Protein AF-A0A434RGD6-F1 (afdb_monomer_lite)

Sequence (379 aa):
YLIYPDPFLRLPADSIASGLGRQSSLWPTSISGDFPIFLVRIGDVADLEIVAQALRFQEYMRARGMMIDFVVVNEQASSYVQDLQRAVETLCENSRLRGRELGPRQHIFAVRRDLMDEPTYKTLLSVARVALHTRNGTIFDQLERAETAALQARDALQQAEGVPARQPSPPLPEPTRASEGGADIAADGTGLSLWNGFGGFDGDGRHYVTRLTGRRVTPQPWINVISNASFGFHVSAEGAGFTWSRNSRDYQLTPWSNDPVSNRPGEGFYIYDQLSGKAFSPMAAVVRDPSMTYETWHGQGFSTFRSKRGPLSMDLTQVVDPVDPVKITRLRIQNAGPAPERLRVYAYAEWVLGGHRSRTAATIVPTRDAATGAMLAQN

pLDDT: mean 89.46, std 13.1, range [40.25, 98.69]

Radius of gyration: 26.38 Å; chains: 1; bounding box: 66×51×70 Å

Foldseek 3Di:
DQLDQACLQADHQVLLVVQADDQCLQPVQPDNLQFAEAEEEEADPVLVVLVLVVLVVCVVCVVVVHDHAYEYEHAHDDDCSVVSLVSSVVSQVVSQPPPCVSPGPSRYGYYYPVPHDRSSVSNSRSSHSGHYYSVCPHPVSSVVVSVVVVVVVVVVVVVVVVDPPPPPDPPDPDQPQQDPDDPQPQDDCPQFPPDPRFWGAHDVRQKIKGKGAQSHDDPDFQKAWADAQFWTKMAGLLGQIWTAGRDSQWGTFFDDDPDPGASAHQKAKWKAFPVVRDIDGLGCNPPNDNQKMWMWIHGHFKIWIWMDDPQKTKIWMWGADNPDNDIDIDIDIDGPDPDDTDMDMDIGHNGCRTRDNSSCVSSKRWDADPPPRDIDIDD

Structure (mmCIF, N/CA/C/O backbone):
data_AF-A0A434RGD6-F1
#
_entry.id   AF-A0A434RGD6-F1
#
loop_
_atom_site.group_PDB
_atom_site.id
_atom_site.type_symbol
_atom_site.label_atom_id
_atom_site.label_alt_id
_atom_site.label_comp_id
_atom_site.label_asym_id
_atom_site.label_entity_id
_atom_site.label_seq_id
_atom_site.pdbx_PDB_ins_code
_atom_site.Cartn_x
_atom_site.Cartn_y
_atom_site.Cartn_z
_atom_site.occupancy
_atom_site.B_iso_or_equiv
_atom_site.auth_seq_id
_atom_site.auth_comp_id
_atom_site.auth_asym_id
_atom_site.auth_atom_id
_atom_site.pdbx_PDB_model_num
ATOM 1 N N . TYR A 1 1 ? -2.714 -8.418 14.692 1.00 77.81 1 TYR A N 1
ATOM 2 C CA . TYR A 1 1 ? -4.025 -7.773 14.887 1.00 77.81 1 TYR A CA 1
ATOM 3 C C . TYR A 1 1 ? -3.955 -6.248 14.954 1.00 77.81 1 TYR A C 1
ATOM 5 O O . TYR A 1 1 ? -4.474 -5.607 14.056 1.00 77.81 1 TYR A O 1
ATOM 13 N N . LEU A 1 2 ? -3.309 -5.620 15.949 1.00 83.50 2 LEU A N 1
ATOM 14 C CA . LEU A 1 2 ? -3.274 -4.142 16.023 1.00 83.50 2 LEU A CA 1
ATOM 15 C C . LEU A 1 2 ? -2.149 -3.499 15.200 1.00 83.50 2 LEU A C 1
ATOM 17 O O . LEU A 1 2 ? -2.384 -2.507 14.519 1.00 83.50 2 LEU A O 1
ATOM 21 N N . ILE A 1 3 ? -0.936 -4.061 15.224 1.00 79.69 3 ILE A N 1
ATOM 22 C CA . ILE A 1 3 ? 0.193 -3.552 14.419 1.00 79.69 3 ILE A CA 1
ATOM 23 C C . ILE A 1 3 ? 0.009 -3.944 12.953 1.00 79.69 3 ILE A C 1
ATOM 25 O O . ILE A 1 3 ? 0.022 -3.087 12.073 1.00 79.69 3 ILE A O 1
ATOM 29 N N . TYR A 1 4 ? -0.232 -5.236 12.730 1.00 81.19 4 TYR A N 1
ATOM 30 C CA . TYR A 1 4 ? -0.612 -5.815 11.448 1.00 81.19 4 TYR A CA 1
ATOM 31 C C . TYR A 1 4 ? -2.110 -6.125 11.500 1.00 81.19 4 TYR A C 1
ATOM 33 O O . TYR A 1 4 ? -2.483 -7.056 12.230 1.00 81.19 4 TYR A O 1
ATOM 41 N N . PRO A 1 5 ? -2.956 -5.313 10.834 1.00 78.81 5 PRO A N 1
ATOM 42 C CA . PRO A 1 5 ? -4.393 -5.542 10.766 1.00 78.81 5 PRO A CA 1
ATOM 43 C C . PRO A 1 5 ? -4.679 -6.916 10.177 1.00 78.81 5 PRO A C 1
ATOM 45 O O . PRO A 1 5 ? -4.107 -7.277 9.152 1.00 78.81 5 PRO A O 1
ATOM 48 N N . ASP A 1 6 ? -5.571 -7.652 10.825 1.00 85.88 6 ASP A N 1
ATOM 49 C CA . ASP A 1 6 ? -6.056 -8.933 10.330 1.00 85.88 6 ASP A CA 1
ATOM 50 C C . ASP A 1 6 ? -7.521 -8.775 9.903 1.00 85.88 6 ASP A C 1
ATOM 52 O O . ASP A 1 6 ? -8.288 -8.151 10.644 1.00 85.88 6 ASP A O 1
ATOM 56 N N . PRO A 1 7 ? -7.923 -9.291 8.733 1.00 89.62 7 PRO A N 1
ATOM 57 C CA . PRO A 1 7 ? -9.288 -9.130 8.252 1.00 89.62 7 PRO A CA 1
ATOM 58 C C . PRO A 1 7 ? -10.347 -9.800 9.142 1.00 89.62 7 PRO A C 1
ATOM 60 O O . PRO A 1 7 ? -11.481 -9.331 9.152 1.00 89.62 7 PRO A O 1
ATOM 63 N N . PHE A 1 8 ? -10.009 -10.835 9.917 1.00 92.50 8 PHE A N 1
ATOM 64 C CA . PHE A 1 8 ? -10.973 -11.619 10.703 1.00 92.50 8 PHE A CA 1
ATOM 65 C C . PHE A 1 8 ? -11.307 -11.021 12.075 1.00 92.50 8 PHE A C 1
ATOM 67 O O . PHE A 1 8 ? -12.305 -11.406 12.679 1.00 92.50 8 PHE A O 1
ATOM 74 N N . LEU A 1 9 ? -10.515 -10.062 12.562 1.00 93.88 9 LEU A N 1
ATOM 75 C CA . LEU A 1 9 ? -10.848 -9.261 13.753 1.00 93.88 9 LEU A CA 1
ATOM 76 C C . LEU A 1 9 ? -11.380 -7.869 13.409 1.00 93.88 9 LEU A C 1
ATOM 78 O O . LEU A 1 9 ? -11.640 -7.062 14.304 1.00 93.88 9 LEU A O 1
ATOM 82 N N . ARG A 1 10 ? -11.526 -7.571 12.120 1.00 93.88 10 ARG A N 1
ATOM 83 C CA . ARG A 1 10 ? -12.147 -6.347 11.623 1.00 93.88 10 ARG A CA 1
ATOM 84 C C . ARG A 1 10 ? -13.539 -6.652 11.105 1.00 93.88 10 ARG A C 1
ATOM 86 O O . ARG A 1 10 ? -13.979 -7.796 11.049 1.00 93.88 10 ARG A O 1
ATOM 93 N N . LEU A 1 11 ? -14.241 -5.596 10.718 1.00 93.25 11 LEU A N 1
ATOM 94 C CA . LEU A 1 11 ? -15.454 -5.773 9.942 1.00 93.25 11 LEU A CA 1
ATOM 95 C C . LEU A 1 11 ? -15.156 -6.379 8.563 1.00 93.25 11 LEU A C 1
ATOM 97 O O . LEU A 1 11 ? -14.068 -6.163 8.022 1.00 93.25 11 LEU A O 1
ATOM 101 N N . PRO A 1 12 ? -16.136 -7.078 7.963 1.00 92.62 12 PRO A N 1
ATOM 102 C CA . PRO A 1 12 ? -16.038 -7.548 6.588 1.00 92.62 12 PRO A CA 1
ATOM 103 C C . PRO A 1 12 ? -15.716 -6.412 5.611 1.00 92.62 12 PRO A C 1
ATOM 105 O O . PRO A 1 12 ? -16.167 -5.277 5.794 1.00 92.62 12 PRO A O 1
ATOM 108 N N . ALA A 1 13 ? -14.986 -6.732 4.539 1.00 90.50 13 ALA A N 1
ATOM 109 C CA . ALA A 1 13 ? -14.509 -5.753 3.561 1.00 90.50 13 ALA A CA 1
ATOM 110 C C . ALA A 1 13 ? -15.635 -4.875 2.983 1.00 90.50 13 ALA A C 1
ATOM 112 O O . ALA A 1 13 ? -15.467 -3.662 2.904 1.00 90.50 13 ALA A O 1
ATOM 113 N N . ASP A 1 14 ? -16.804 -5.447 2.680 1.00 91.94 14 ASP A N 1
ATOM 114 C CA . ASP A 1 14 ? -17.955 -4.697 2.150 1.00 91.94 14 ASP A CA 1
ATOM 115 C C . ASP A 1 14 ? -18.535 -3.700 3.167 1.00 91.94 14 ASP A C 1
ATOM 117 O O . ASP A 1 14 ? -18.990 -2.608 2.815 1.00 91.94 14 ASP A O 1
ATOM 121 N N . SER A 1 15 ? -18.492 -4.049 4.458 1.00 93.44 15 SER A N 1
ATOM 122 C CA . SER A 1 15 ? -18.920 -3.154 5.540 1.00 93.44 15 SER A CA 1
ATOM 123 C C . SER A 1 15 ? -17.930 -2.010 5.735 1.00 93.44 15 SER A C 1
ATOM 125 O O . SER A 1 15 ? -18.353 -0.875 5.928 1.00 93.44 15 SER A O 1
ATOM 127 N N . ILE A 1 16 ? -16.626 -2.285 5.623 1.00 93.88 16 ILE A N 1
ATOM 128 C CA . ILE A 1 16 ? -15.594 -1.240 5.632 1.00 93.88 16 ILE A CA 1
ATOM 129 C C . ILE A 1 16 ? -15.775 -0.329 4.414 1.00 93.88 16 ILE A C 1
ATOM 131 O O . ILE A 1 16 ? -15.845 0.883 4.568 1.00 93.88 16 ILE A O 1
ATOM 135 N N . ALA A 1 17 ? -15.919 -0.892 3.212 1.00 92.69 17 ALA A N 1
ATOM 136 C CA . ALA A 1 17 ? -16.050 -0.126 1.974 1.00 92.69 17 ALA A CA 1
ATOM 137 C C . ALA A 1 17 ? -17.265 0.815 1.972 1.00 92.69 17 ALA A C 1
ATOM 139 O O . ALA A 1 17 ? -17.182 1.925 1.452 1.00 92.69 17 ALA A O 1
ATOM 140 N N . SER A 1 18 ? -18.383 0.384 2.561 1.00 93.19 18 SER A N 1
ATOM 141 C CA . SER A 1 18 ? -19.613 1.183 2.654 1.00 93.19 18 SER A CA 1
ATOM 142 C C . SER A 1 18 ? -19.684 2.094 3.886 1.00 93.19 18 SER A C 1
ATOM 144 O O . SER A 1 18 ? -20.475 3.038 3.899 1.00 93.19 18 SER A O 1
ATOM 146 N N . GLY A 1 19 ? -18.905 1.804 4.931 1.00 92.12 19 GLY A N 1
ATOM 147 C CA . GLY A 1 19 ? -18.937 2.506 6.214 1.00 92.12 19 GLY A CA 1
ATOM 148 C C . GLY A 1 19 ? -17.770 3.460 6.468 1.00 92.12 19 GLY A C 1
ATOM 149 O O . GLY A 1 19 ? -17.856 4.274 7.388 1.00 92.12 19 GLY A O 1
ATOM 150 N N . LEU A 1 20 ? -16.692 3.374 5.687 1.00 93.38 20 LEU A N 1
ATOM 151 C CA . LEU A 1 20 ? -15.511 4.214 5.847 1.00 93.38 20 LEU A CA 1
ATOM 152 C C . LEU A 1 20 ? -15.826 5.668 5.472 1.00 93.38 20 LEU A C 1
ATOM 154 O O . LEU A 1 20 ? -16.122 5.988 4.322 1.00 93.38 20 LEU A O 1
ATOM 158 N N . GLY A 1 21 ? -15.762 6.548 6.469 1.00 92.19 21 GLY A N 1
ATOM 159 C CA . GLY A 1 21 ? -15.883 7.991 6.309 1.00 92.19 21 GLY A CA 1
ATOM 160 C C . GLY A 1 21 ? -14.560 8.720 6.529 1.00 92.19 21 GLY A C 1
ATOM 161 O O . GLY A 1 21 ? -13.496 8.125 6.689 1.00 92.19 21 GLY A O 1
ATOM 162 N N . ARG A 1 22 ? -14.636 10.054 6.567 1.00 92.94 22 ARG A N 1
ATOM 163 C CA . ARG A 1 22 ? -13.473 10.906 6.842 1.00 92.94 22 ARG A CA 1
ATOM 164 C C . ARG A 1 22 ? -13.011 10.708 8.282 1.00 92.94 22 ARG A C 1
ATOM 166 O O . ARG A 1 22 ? -13.836 10.638 9.186 1.00 92.94 22 ARG A O 1
ATOM 173 N N . GLN A 1 23 ? -11.701 10.764 8.518 1.00 92.50 23 GLN A N 1
ATOM 174 C CA . GLN A 1 23 ? -11.129 10.724 9.871 1.00 92.50 23 GLN A CA 1
ATOM 175 C C . GLN A 1 23 ? -11.785 11.746 10.821 1.00 92.50 23 GLN A C 1
ATOM 177 O O . GLN A 1 23 ? -12.071 11.434 11.974 1.00 92.50 23 GLN A O 1
ATOM 182 N N . SER A 1 24 ? -12.096 12.946 10.320 1.00 94.88 24 SER A N 1
ATOM 183 C CA . SER A 1 24 ? -12.738 14.014 11.096 1.00 94.88 24 SER A CA 1
ATOM 184 C C . SER A 1 24 ? -14.127 13.662 11.631 1.00 94.88 24 SER A C 1
ATOM 186 O O . SER A 1 24 ? -14.599 14.312 12.561 1.00 94.88 24 SER A O 1
ATOM 188 N N . SER A 1 25 ? -14.786 12.641 11.078 1.00 95.31 25 SER A N 1
ATOM 189 C CA . SER A 1 25 ? -16.057 12.136 11.601 1.00 95.31 25 SER A CA 1
ATOM 190 C C . SER A 1 25 ? -15.915 11.539 13.004 1.00 95.31 25 SER A C 1
ATOM 192 O O . SER A 1 25 ? -16.906 11.438 13.706 1.00 95.31 25 SER A O 1
ATOM 194 N N . LEU A 1 26 ? -14.706 11.192 13.459 1.00 95.88 26 LEU A N 1
ATOM 195 C CA . LEU A 1 26 ? -14.466 10.668 14.812 1.00 95.88 26 LEU A CA 1
ATOM 196 C C . LEU A 1 26 ? -14.323 11.766 15.879 1.00 95.88 26 LEU A C 1
ATOM 198 O O . LEU A 1 26 ? -14.441 11.509 17.075 1.00 95.88 26 LEU A O 1
ATOM 202 N N . TRP A 1 27 ? -14.072 13.011 15.476 1.00 95.12 27 TRP A N 1
ATOM 203 C CA . TRP A 1 27 ? -13.756 14.091 16.414 1.00 95.12 27 TRP A CA 1
ATOM 204 C C . TRP A 1 27 ? -14.894 14.477 17.373 1.00 95.12 27 TRP A C 1
ATOM 206 O O . TRP A 1 27 ? -14.577 14.809 18.518 1.00 95.12 27 TRP A O 1
ATOM 216 N N . PRO A 1 28 ? -16.194 14.383 17.012 1.00 94.94 28 PRO A N 1
ATOM 217 C CA . PRO A 1 28 ? -17.289 14.580 17.966 1.00 94.94 28 PRO A CA 1
ATOM 218 C C . PRO A 1 28 ? -17.226 13.644 19.182 1.00 94.94 28 PRO A C 1
ATOM 220 O O . PRO A 1 28 ? -17.730 13.990 20.246 1.00 94.94 28 PRO A O 1
ATOM 223 N N . THR A 1 29 ? -16.567 12.485 19.061 1.00 93.69 29 THR A N 1
ATOM 224 C CA . THR A 1 29 ? -16.360 11.534 20.165 1.00 93.69 29 THR A CA 1
ATOM 225 C C . THR A 1 29 ? -14.996 11.701 20.843 1.00 93.69 29 THR A C 1
ATOM 227 O O . THR A 1 29 ? -14.580 10.833 21.606 1.00 93.69 29 THR A O 1
ATOM 230 N N . SER A 1 30 ? -14.275 12.791 20.546 1.00 93.38 30 SER A N 1
ATOM 231 C CA . SER A 1 30 ? -12.905 13.082 21.007 1.00 93.38 30 SER A CA 1
ATOM 232 C C . SER A 1 30 ? -11.838 12.062 20.583 1.00 93.38 30 SER A C 1
ATOM 234 O O . SER A 1 30 ? -10.740 12.062 21.134 1.00 93.38 30 SER A O 1
ATOM 236 N N . ILE A 1 31 ? -12.128 11.215 19.593 1.00 95.06 31 ILE A N 1
ATOM 237 C CA . ILE A 1 31 ? -11.180 10.233 19.051 1.00 95.06 31 ILE A CA 1
ATOM 238 C C . ILE A 1 31 ? -10.493 10.863 17.840 1.00 95.06 31 ILE A C 1
ATOM 240 O O . ILE A 1 31 ? -11.175 11.305 16.917 1.00 95.06 31 ILE A O 1
ATOM 244 N N . SER A 1 32 ? -9.156 10.911 17.810 1.00 93.56 32 SER A N 1
ATOM 245 C CA . SER A 1 32 ? -8.447 11.553 16.689 1.00 93.56 32 SER A CA 1
ATOM 246 C C . SER A 1 32 ? -8.435 10.693 15.424 1.00 93.56 32 SER A C 1
ATOM 248 O O . SER A 1 32 ? -8.503 11.229 14.319 1.00 93.56 32 SER A O 1
ATOM 250 N N . GLY A 1 33 ? -8.353 9.366 15.577 1.00 91.25 33 GLY A N 1
ATOM 251 C CA . GLY A 1 33 ? -8.192 8.406 14.480 1.00 91.25 33 GLY A CA 1
ATOM 252 C C . GLY A 1 33 ? -6.744 8.192 14.021 1.00 91.25 33 GLY A C 1
ATOM 253 O O . GLY A 1 33 ? -6.523 7.487 13.042 1.00 91.25 33 GLY A O 1
ATOM 254 N N . ASP A 1 34 ? -5.756 8.782 14.705 1.00 89.00 34 ASP A N 1
ATOM 255 C CA . ASP A 1 34 ? -4.337 8.655 14.329 1.00 89.00 34 ASP A CA 1
ATOM 256 C C . ASP A 1 34 ? -3.688 7.363 14.841 1.00 89.00 34 ASP A C 1
ATOM 258 O O . ASP A 1 34 ? -2.699 6.885 14.272 1.00 89.00 34 ASP A O 1
ATOM 262 N N . PHE A 1 35 ? -4.221 6.808 15.931 1.00 91.25 35 PHE A N 1
ATOM 263 C CA . PHE A 1 35 ? -3.704 5.605 16.570 1.00 91.25 35 PHE A CA 1
ATOM 264 C C . PHE A 1 35 ? -4.525 4.373 16.172 1.00 91.25 35 PHE A C 1
ATOM 266 O O . PHE A 1 35 ? -5.714 4.477 15.872 1.00 91.25 35 PHE A O 1
ATOM 273 N N . PRO A 1 36 ? -3.919 3.171 16.182 1.00 92.94 36 PRO A N 1
ATOM 274 C CA . PRO A 1 36 ? -4.656 1.919 16.054 1.00 92.94 36 PRO A CA 1
ATOM 275 C C . PRO A 1 36 ? -5.820 1.847 17.049 1.00 92.94 36 PRO A C 1
ATOM 277 O O . PRO A 1 36 ? -5.593 1.928 18.255 1.00 92.94 36 PRO A O 1
ATOM 280 N N . ILE A 1 37 ? -7.042 1.649 16.552 1.00 95.25 37 ILE A N 1
ATOM 281 C CA . ILE A 1 37 ? -8.231 1.527 17.401 1.00 95.25 37 ILE A CA 1
ATOM 282 C C . ILE A 1 37 ? -8.502 0.054 17.725 1.00 95.25 37 ILE A C 1
ATOM 284 O O . ILE A 1 37 ? -8.657 -0.776 16.818 1.00 95.25 37 ILE A O 1
ATOM 288 N N . PHE A 1 38 ? -8.584 -0.246 19.023 1.00 96.81 38 PHE A N 1
ATOM 289 C CA . PHE A 1 38 ? -9.178 -1.462 19.572 1.00 96.81 38 PHE A CA 1
ATOM 290 C C . PHE A 1 38 ? -10.568 -1.125 20.118 1.00 96.81 38 PHE A C 1
ATOM 292 O O . PHE A 1 38 ? -10.705 -0.445 21.134 1.00 96.81 38 PHE A O 1
ATOM 299 N N . LEU A 1 39 ? -11.595 -1.602 19.425 1.00 97.88 39 LEU A N 1
ATOM 300 C CA . LEU A 1 39 ? -12.993 -1.329 19.704 1.00 97.88 39 LEU A CA 1
ATOM 301 C C . LEU A 1 39 ? -13.668 -2.530 20.381 1.00 97.88 39 LEU A C 1
ATOM 303 O O . LEU A 1 39 ? -13.608 -3.651 19.872 1.00 97.88 39 LEU A O 1
ATOM 307 N N . VAL A 1 40 ? -14.366 -2.280 21.489 1.00 98.31 40 VAL A N 1
ATOM 308 C CA . VAL A 1 40 ? -15.241 -3.247 22.167 1.00 98.31 40 VAL A CA 1
ATOM 309 C C . VAL A 1 40 ? -16.656 -2.687 22.240 1.00 98.31 40 VAL A C 1
ATOM 311 O O . VAL A 1 40 ? -16.889 -1.607 22.779 1.00 98.31 40 VAL A O 1
ATOM 314 N N . ARG A 1 41 ? -17.614 -3.440 21.706 1.00 98.06 41 ARG A N 1
ATOM 315 C CA . ARG A 1 41 ? -19.043 -3.120 21.732 1.00 98.06 41 ARG A CA 1
ATOM 316 C C . ARG A 1 41 ? -19.724 -3.916 22.836 1.00 98.06 41 ARG A C 1
ATOM 318 O O . ARG A 1 41 ? -19.644 -5.149 22.836 1.00 98.06 41 ARG A O 1
ATOM 325 N N . ILE A 1 42 ? -20.392 -3.223 23.749 1.00 97.56 42 ILE A N 1
ATOM 326 C CA . ILE A 1 42 ? -21.077 -3.810 24.905 1.00 97.56 42 ILE A CA 1
ATOM 327 C C . ILE A 1 42 ? -22.540 -3.373 24.925 1.00 97.56 42 ILE A C 1
ATOM 329 O O . ILE A 1 42 ? -22.853 -2.221 24.636 1.00 97.56 42 ILE A O 1
ATOM 333 N N . GLY A 1 43 ? -23.439 -4.297 25.258 1.00 95.06 43 GLY A N 1
ATOM 334 C CA . GLY A 1 43 ? -24.874 -4.013 25.365 1.00 95.06 43 GLY A CA 1
ATOM 335 C C . GLY A 1 43 ? -25.530 -4.561 26.630 1.00 95.06 43 GLY A C 1
ATOM 336 O O . GLY A 1 43 ? -26.752 -4.483 26.734 1.00 95.06 43 GLY A O 1
ATOM 337 N N . ASP A 1 44 ? -24.747 -5.140 27.545 1.00 92.88 44 ASP A N 1
ATOM 338 C CA . ASP A 1 44 ? -25.221 -5.748 28.788 1.00 92.88 44 ASP A CA 1
ATOM 339 C C . ASP A 1 44 ? -24.192 -5.539 29.914 1.00 92.88 44 ASP A C 1
ATOM 341 O O . ASP A 1 44 ? -22.985 -5.612 29.688 1.00 92.88 44 ASP A O 1
ATOM 345 N N . VAL A 1 45 ? -24.673 -5.288 31.131 1.00 92.62 45 VAL A N 1
ATOM 346 C CA . VAL A 1 45 ? -23.865 -5.133 32.352 1.00 92.62 45 VAL A CA 1
ATOM 347 C C . VAL A 1 45 ? -23.193 -6.452 32.746 1.00 92.62 45 VAL A C 1
ATOM 349 O O . VAL A 1 45 ? -22.097 -6.430 33.309 1.00 92.62 45 VAL A O 1
ATOM 352 N N . ALA A 1 46 ? -23.796 -7.597 32.413 1.00 93.56 46 ALA A N 1
ATOM 353 C CA . ALA A 1 46 ? -23.217 -8.917 32.671 1.00 93.56 46 ALA A CA 1
ATOM 354 C C . ALA A 1 46 ? -21.850 -9.117 31.985 1.00 93.56 46 ALA A C 1
ATOM 356 O O . ALA A 1 46 ? -21.010 -9.871 32.475 1.00 93.56 46 ALA A O 1
ATOM 357 N N . ASP A 1 47 ? -21.597 -8.384 30.900 1.00 95.94 47 ASP A N 1
ATOM 358 C CA . ASP A 1 47 ? -20.391 -8.511 30.083 1.00 95.94 47 ASP A CA 1
ATOM 359 C C . ASP A 1 47 ? -19.244 -7.572 30.509 1.00 95.94 47 ASP A C 1
ATOM 361 O O . ASP A 1 47 ? -18.201 -7.516 29.849 1.00 95.94 47 ASP A O 1
ATOM 365 N N . LEU A 1 48 ? -19.398 -6.810 31.600 1.00 95.88 48 LEU A N 1
ATOM 366 C CA . LEU A 1 48 ? -18.403 -5.815 32.031 1.00 95.88 48 LEU A CA 1
ATOM 367 C C . LEU A 1 48 ? -17.006 -6.404 32.279 1.00 95.88 48 LEU A C 1
ATOM 369 O O . LEU A 1 48 ? -16.005 -5.714 32.073 1.00 95.88 48 LEU A O 1
ATOM 373 N N . GLU A 1 49 ? -16.912 -7.679 32.662 1.00 96.38 49 GLU A N 1
ATOM 374 C CA . GLU A 1 49 ? -15.621 -8.349 32.862 1.00 96.38 49 GLU A CA 1
ATOM 375 C C . GLU A 1 49 ? -14.809 -8.437 31.556 1.00 96.38 49 GLU A C 1
ATOM 377 O O . GLU A 1 49 ? -13.584 -8.303 31.578 1.00 96.38 49 GLU A O 1
ATOM 382 N N . ILE A 1 50 ? -15.469 -8.559 30.399 1.00 97.19 50 ILE A N 1
ATOM 383 C CA . ILE A 1 50 ? -14.812 -8.568 29.082 1.00 97.19 50 ILE A CA 1
ATOM 384 C C . ILE A 1 50 ? -14.163 -7.201 28.812 1.00 97.19 50 ILE A C 1
ATOM 386 O O . ILE A 1 50 ? -13.014 -7.123 28.369 1.00 97.19 50 ILE A O 1
ATOM 390 N N . VAL A 1 51 ? -14.853 -6.107 29.150 1.00 97.31 51 VAL A N 1
ATOM 391 C CA . VAL A 1 51 ? -14.301 -4.744 29.051 1.00 97.31 51 VAL A CA 1
ATOM 392 C C . VAL A 1 51 ? -13.124 -4.566 30.014 1.00 97.31 51 VAL A C 1
ATOM 394 O O . VAL A 1 51 ? -12.086 -4.022 29.629 1.00 97.31 51 VAL A O 1
ATOM 397 N N . ALA A 1 52 ? -13.232 -5.077 31.243 1.00 96.00 52 ALA A N 1
ATOM 398 C CA . ALA A 1 52 ? -12.146 -5.034 32.221 1.00 96.00 52 ALA A CA 1
ATOM 399 C C . ALA A 1 52 ? -10.900 -5.822 31.764 1.00 96.00 52 ALA A C 1
ATOM 401 O O . ALA A 1 52 ? -9.766 -5.403 32.015 1.00 96.00 52 ALA A O 1
ATOM 402 N N . GLN A 1 53 ? -11.068 -6.953 31.073 1.00 95.75 53 GLN A N 1
ATOM 403 C CA . GLN A 1 53 ? -9.965 -7.684 30.432 1.00 95.75 53 GLN A CA 1
ATOM 404 C C . GLN A 1 53 ? -9.312 -6.871 29.306 1.00 95.75 53 GLN A C 1
ATOM 406 O O . GLN A 1 53 ? -8.085 -6.756 29.268 1.00 95.75 53 GLN A O 1
ATOM 411 N N . ALA A 1 54 ? -10.108 -6.246 28.436 1.00 95.62 54 ALA A N 1
ATOM 412 C CA . ALA A 1 54 ? -9.588 -5.410 27.355 1.00 95.62 54 ALA A CA 1
ATOM 413 C C . ALA A 1 54 ? -8.808 -4.183 27.874 1.00 95.62 54 ALA A C 1
ATOM 415 O O . ALA A 1 54 ? -7.752 -3.846 27.334 1.00 95.62 54 ALA A O 1
ATOM 416 N N . LEU A 1 55 ? -9.260 -3.565 28.971 1.00 94.19 55 LEU A N 1
ATOM 417 C CA . LEU A 1 55 ? -8.538 -2.477 29.645 1.00 94.19 55 LEU A CA 1
ATOM 418 C C . LEU A 1 55 ? -7.180 -2.930 30.201 1.00 94.19 55 LEU A C 1
ATOM 420 O O . LEU A 1 55 ? -6.192 -2.212 30.049 1.00 94.19 55 LEU A O 1
ATOM 424 N N . ARG A 1 56 ? -7.100 -4.129 30.798 1.00 92.25 56 ARG A N 1
ATOM 425 C CA . ARG A 1 56 ? -5.823 -4.719 31.250 1.00 92.25 56 ARG A CA 1
ATOM 426 C C . ARG A 1 56 ? -4.860 -4.948 30.084 1.00 92.25 56 ARG A C 1
ATOM 428 O O . ARG A 1 56 ? -3.664 -4.694 30.213 1.00 92.25 56 ARG A O 1
ATOM 435 N N . PHE A 1 57 ? -5.372 -5.386 28.936 1.00 91.12 57 PHE A N 1
ATOM 436 C CA . PHE A 1 57 ? -4.570 -5.520 27.721 1.00 91.12 57 PHE A CA 1
ATOM 437 C C . PHE A 1 57 ? -4.047 -4.163 27.222 1.00 91.12 57 PHE A C 1
ATOM 439 O O . PHE A 1 57 ? -2.861 -4.043 26.916 1.00 91.12 57 PHE A O 1
ATOM 446 N N . GLN A 1 58 ? -4.888 -3.125 27.189 1.00 90.69 58 GLN A N 1
ATOM 447 C CA . GLN A 1 58 ? -4.466 -1.768 26.818 1.00 90.69 58 GLN A CA 1
ATOM 448 C C . GLN A 1 58 ? -3.337 -1.263 27.734 1.00 90.69 58 GLN A C 1
ATOM 450 O O . GLN A 1 58 ? -2.342 -0.717 27.249 1.00 90.69 58 GLN A O 1
ATOM 455 N N . GLU A 1 59 ? -3.455 -1.500 29.041 1.00 88.19 59 GLU A N 1
ATOM 456 C CA . GLU A 1 59 ? -2.423 -1.164 30.023 1.00 88.19 59 GLU A CA 1
ATOM 457 C C . GLU A 1 59 ? -1.104 -1.898 29.744 1.00 88.19 59 GLU A C 1
ATOM 459 O O . GLU A 1 59 ? -0.044 -1.265 29.706 1.00 88.19 59 GLU A O 1
ATOM 464 N N . TYR A 1 60 ? -1.166 -3.203 29.469 1.00 88.69 60 TYR A N 1
ATOM 465 C CA . TYR A 1 60 ? 0.005 -3.995 29.092 1.00 88.69 60 TYR A CA 1
ATOM 466 C C . TYR A 1 60 ? 0.692 -3.453 27.829 1.00 88.69 60 TYR A C 1
ATOM 468 O O . TYR A 1 60 ? 1.911 -3.272 27.813 1.00 88.69 60 TYR A O 1
ATOM 476 N N . MET A 1 61 ? -0.076 -3.146 26.781 1.00 88.25 61 MET A N 1
ATOM 477 C CA . MET A 1 61 ? 0.453 -2.612 25.521 1.00 88.25 61 MET A CA 1
ATOM 478 C C . MET A 1 61 ? 1.178 -1.284 25.736 1.00 88.25 61 MET A C 1
ATOM 480 O O . MET A 1 61 ? 2.306 -1.103 25.268 1.00 88.25 61 MET A O 1
ATOM 484 N N . ARG A 1 62 ? 0.574 -0.384 26.517 1.00 85.12 62 ARG A N 1
ATOM 485 C CA . ARG A 1 62 ? 1.178 0.907 26.849 1.00 85.12 62 ARG A CA 1
ATOM 486 C C . ARG A 1 62 ? 2.467 0.746 27.651 1.00 85.12 62 ARG A C 1
ATOM 488 O O . ARG A 1 62 ? 3.443 1.427 27.348 1.00 85.12 62 ARG A O 1
ATOM 495 N N . ALA A 1 63 ? 2.506 -0.168 28.623 1.00 86.12 63 ALA A N 1
ATOM 496 C CA . ALA A 1 63 ? 3.720 -0.466 29.391 1.00 86.12 63 ALA A CA 1
ATOM 497 C C . ALA A 1 63 ? 4.876 -0.981 28.508 1.00 86.12 63 ALA A C 1
ATOM 499 O O . ALA A 1 63 ? 6.042 -0.865 28.876 1.00 86.12 63 ALA A O 1
ATOM 500 N N . ARG A 1 64 ? 4.565 -1.513 27.319 1.00 88.56 64 ARG A N 1
ATOM 501 C CA . ARG A 1 64 ? 5.534 -1.929 26.293 1.00 88.56 64 ARG A CA 1
ATOM 502 C C . ARG A 1 64 ? 5.810 -0.856 25.228 1.00 88.56 64 ARG A C 1
ATOM 504 O O . ARG A 1 64 ? 6.445 -1.160 24.224 1.00 88.56 64 ARG A O 1
ATOM 511 N N . GLY A 1 65 ? 5.338 0.377 25.418 1.00 86.62 65 GLY A N 1
ATOM 512 C CA . GLY A 1 65 ? 5.543 1.491 24.484 1.00 86.62 65 GLY A CA 1
ATOM 513 C C . GLY A 1 65 ? 4.626 1.475 23.258 1.00 86.62 65 GLY A C 1
ATOM 514 O O . GLY A 1 65 ? 4.845 2.240 22.322 1.00 86.62 65 GLY A O 1
ATOM 515 N N . MET A 1 66 ? 3.596 0.624 23.239 1.00 87.94 66 MET A N 1
ATOM 516 C CA . MET A 1 66 ? 2.634 0.562 22.139 1.00 87.94 66 MET A CA 1
ATOM 517 C C . MET A 1 66 ? 1.394 1.389 22.466 1.00 87.94 66 MET A C 1
ATOM 519 O O . MET A 1 66 ? 0.606 1.045 23.348 1.00 87.94 66 MET A O 1
ATOM 523 N N . MET A 1 67 ? 1.218 2.479 21.724 1.00 88.19 67 MET A N 1
ATOM 524 C CA . MET A 1 67 ? 0.086 3.390 21.874 1.00 88.19 67 MET A CA 1
ATOM 525 C C . MET A 1 67 ? -1.062 2.968 20.957 1.00 88.19 67 MET A C 1
ATOM 527 O O . MET A 1 67 ? -0.888 2.864 19.742 1.00 88.19 67 MET A O 1
ATOM 531 N N . ILE A 1 68 ? -2.225 2.722 21.556 1.00 92.06 68 ILE A N 1
ATOM 532 C CA . ILE A 1 68 ? -3.469 2.353 20.876 1.00 92.06 68 ILE A CA 1
ATOM 533 C C . ILE A 1 68 ? -4.623 3.118 21.515 1.00 92.06 68 ILE A C 1
ATOM 535 O O . ILE A 1 68 ? -4.601 3.328 22.731 1.00 92.06 68 ILE A O 1
ATOM 539 N N . ASP A 1 69 ? -5.629 3.457 20.718 1.00 94.50 69 ASP A N 1
ATOM 540 C CA . ASP A 1 69 ? -6.895 3.991 21.206 1.00 94.50 69 ASP A CA 1
ATOM 541 C C . ASP A 1 69 ? -7.811 2.820 21.567 1.00 94.50 69 ASP A C 1
ATOM 543 O O . ASP A 1 69 ? -8.203 2.027 20.708 1.00 94.50 69 ASP A O 1
ATOM 547 N N . PHE A 1 70 ? -8.141 2.683 22.849 1.00 96.44 70 PHE A N 1
ATOM 548 C CA . PHE A 1 70 ? -9.132 1.719 23.308 1.00 96.44 70 PHE A CA 1
ATOM 549 C C . PHE A 1 70 ? -10.492 2.396 23.427 1.00 96.44 70 PHE A C 1
ATOM 551 O O . PHE A 1 70 ? -10.644 3.370 24.166 1.00 96.44 70 PHE A O 1
ATOM 558 N N . VAL A 1 71 ? -11.475 1.880 22.698 1.00 97.88 71 VAL A N 1
ATOM 559 C CA . VAL A 1 71 ? -12.804 2.478 22.592 1.00 97.88 71 VAL A CA 1
ATOM 560 C C . VAL A 1 71 ? -13.844 1.463 23.040 1.00 97.88 71 VAL A C 1
ATOM 562 O O . VAL A 1 71 ? -13.923 0.365 22.493 1.00 97.88 71 VAL A O 1
ATOM 565 N N . VAL A 1 72 ? -14.666 1.840 24.014 1.00 98.06 72 VAL A N 1
ATOM 566 C CA . VAL A 1 72 ? -15.833 1.067 24.442 1.00 98.06 72 VAL A CA 1
ATOM 567 C C . VAL A 1 72 ? -17.082 1.774 23.945 1.00 98.06 72 VAL A C 1
ATOM 569 O O . VAL A 1 72 ? -17.347 2.904 24.357 1.00 98.06 72 VAL A O 1
ATOM 572 N N . VAL A 1 73 ? -17.846 1.118 23.071 1.00 97.94 73 VAL A N 1
ATOM 573 C CA . VAL A 1 73 ? -19.148 1.620 22.615 1.00 97.94 73 VAL A CA 1
ATOM 574 C C . VAL A 1 73 ? -20.248 0.922 23.400 1.00 97.94 73 VAL A C 1
ATOM 576 O O . VAL A 1 73 ? -20.415 -0.295 23.300 1.00 97.94 73 VAL A O 1
ATOM 579 N N . ASN A 1 74 ? -21.012 1.706 24.154 1.00 96.88 74 ASN A N 1
ATOM 580 C CA . ASN A 1 74 ? -22.254 1.261 24.767 1.00 96.88 74 ASN A CA 1
ATOM 581 C C . ASN A 1 74 ? -23.376 1.268 23.716 1.00 96.88 74 ASN A C 1
ATOM 583 O O . ASN A 1 74 ? -23.766 2.329 23.225 1.00 96.88 74 ASN A O 1
ATOM 587 N N . GLU A 1 75 ? -23.875 0.083 23.370 1.00 95.06 75 GLU A N 1
ATOM 588 C CA . GLU A 1 75 ? -24.932 -0.158 22.377 1.00 95.06 75 GLU A CA 1
ATOM 589 C C . GLU A 1 75 ? -26.273 -0.545 23.003 1.00 95.06 75 GLU A C 1
ATOM 591 O O . GLU A 1 75 ? -27.187 -1.001 22.312 1.00 95.06 75 GLU A O 1
ATOM 596 N N . GLN A 1 76 ? -26.410 -0.384 24.316 1.00 89.12 76 GLN A N 1
ATOM 597 C CA . GLN A 1 76 ? -27.677 -0.622 24.984 1.00 89.12 76 GLN A CA 1
ATOM 598 C C . GLN A 1 76 ? -28.718 0.406 24.517 1.00 89.12 76 GLN A C 1
ATOM 600 O O . GLN A 1 76 ? -28.433 1.594 24.430 1.00 89.12 76 GLN A O 1
ATOM 605 N N . ALA A 1 77 ? -29.930 -0.053 24.192 1.00 75.19 77 ALA A N 1
ATOM 606 C CA . ALA A 1 77 ? -30.951 0.763 23.525 1.00 75.19 77 ALA A CA 1
ATOM 607 C C . ALA A 1 77 ? -32.051 1.327 24.456 1.00 75.19 77 ALA A C 1
ATOM 609 O O . ALA A 1 77 ? -32.963 1.992 23.976 1.00 75.19 77 ALA A O 1
ATOM 610 N N . SER A 1 78 ? -32.035 1.031 25.764 1.00 75.94 78 SER A N 1
ATOM 611 C CA . SER A 1 78 ? -33.196 1.215 26.662 1.00 75.94 78 SER A CA 1
ATOM 612 C C . SER A 1 78 ? -32.845 1.772 28.052 1.00 75.94 78 SER A C 1
ATOM 614 O O . SER A 1 78 ? -31.702 2.116 28.316 1.00 75.94 78 SER A O 1
ATOM 616 N N . SER A 1 79 ? -33.828 1.855 28.958 1.00 68.19 79 SER A N 1
ATOM 617 C CA . SER A 1 79 ? -33.827 2.506 30.288 1.00 68.19 79 SER A CA 1
ATOM 618 C C . SER A 1 79 ? -32.641 2.239 31.236 1.00 68.19 79 SER A C 1
ATOM 620 O O . SER A 1 79 ? -32.519 2.937 32.236 1.00 68.19 79 SER A O 1
ATOM 622 N N . TYR A 1 80 ? -31.747 1.303 30.916 1.00 72.12 80 TYR A N 1
ATOM 623 C CA . TYR A 1 80 ? -30.520 1.000 31.663 1.00 72.12 80 TYR A CA 1
ATOM 624 C C . TYR A 1 80 ? -29.231 1.534 31.005 1.00 72.12 80 TYR A C 1
ATOM 626 O O . TYR A 1 80 ? -28.145 1.297 31.531 1.00 72.12 80 TYR A O 1
ATOM 634 N N . VAL A 1 81 ? -29.316 2.279 29.887 1.00 82.12 81 VAL A N 1
ATOM 635 C CA . VAL A 1 81 ? -28.136 2.861 29.203 1.00 82.12 81 VAL A CA 1
ATOM 636 C C . VAL A 1 81 ? -27.257 3.633 30.184 1.00 82.12 81 VAL A C 1
ATOM 638 O O . VAL A 1 81 ? -26.038 3.510 30.129 1.00 82.12 81 VAL A O 1
ATOM 641 N N . GLN A 1 82 ? -27.865 4.418 31.081 1.00 86.38 82 GLN A N 1
ATOM 642 C CA . GLN A 1 82 ? -27.138 5.252 32.042 1.00 86.38 82 GLN A CA 1
ATOM 643 C C . GLN A 1 82 ? -26.374 4.426 33.083 1.00 86.38 82 GLN A C 1
ATOM 645 O O . GLN A 1 82 ? -25.247 4.779 33.422 1.00 86.38 82 GLN A O 1
ATOM 650 N N . ASP A 1 83 ? -26.944 3.314 33.549 1.00 90.88 83 ASP A N 1
ATOM 651 C CA . ASP A 1 83 ? -26.291 2.448 34.534 1.00 90.88 83 ASP A CA 1
ATOM 652 C C . ASP A 1 83 ? -25.082 1.741 33.919 1.00 90.88 83 ASP A C 1
ATOM 654 O O . ASP A 1 83 ? -23.982 1.787 34.478 1.00 90.88 83 ASP A O 1
ATOM 658 N N . LEU A 1 84 ? -25.253 1.161 32.723 1.00 93.00 84 LEU A N 1
ATOM 659 C CA . LEU A 1 84 ? -24.144 0.552 31.991 1.00 93.00 84 LEU A CA 1
ATOM 660 C C . LEU A 1 84 ? -23.082 1.594 31.633 1.00 93.00 84 LEU A C 1
ATOM 662 O O . LEU A 1 84 ? -21.891 1.343 31.814 1.00 93.00 84 LEU A O 1
ATOM 666 N N . GLN A 1 85 ? -23.497 2.777 31.174 1.00 94.62 85 GLN A N 1
ATOM 667 C CA . GLN A 1 85 ? -22.572 3.853 30.833 1.00 94.62 85 GLN A CA 1
ATOM 668 C C . GLN A 1 85 ? -21.731 4.263 32.042 1.00 94.62 85 GLN A C 1
ATOM 670 O O . GLN A 1 85 ? -20.506 4.300 31.938 1.00 94.62 85 GLN A O 1
ATOM 675 N N . ARG A 1 86 ? -22.360 4.501 33.199 1.00 94.56 86 ARG A N 1
ATOM 676 C CA . ARG A 1 86 ? -21.653 4.858 34.435 1.00 94.56 86 ARG A CA 1
ATOM 677 C C . ARG A 1 86 ? -20.683 3.756 34.864 1.00 94.56 86 ARG A C 1
ATOM 679 O O . ARG A 1 86 ? -19.576 4.060 35.312 1.00 94.56 86 ARG A O 1
ATOM 686 N N . ALA A 1 87 ? -21.062 2.486 34.719 1.00 95.38 87 ALA A N 1
ATOM 687 C CA . ALA A 1 87 ? -20.183 1.362 35.038 1.00 95.38 87 ALA A CA 1
ATOM 688 C C . ALA A 1 87 ? -18.953 1.307 34.111 1.00 95.38 87 ALA A C 1
ATOM 690 O O . ALA A 1 87 ? -17.824 1.178 34.590 1.00 95.38 87 ALA A O 1
ATOM 691 N N . VAL A 1 88 ? -19.150 1.473 32.799 1.00 95.81 88 VAL A N 1
ATOM 692 C CA . VAL A 1 88 ? -18.063 1.543 31.807 1.00 95.81 88 VAL A CA 1
ATOM 693 C C . VAL A 1 88 ? -17.151 2.742 32.071 1.00 95.81 88 VAL A C 1
ATOM 695 O O . VAL A 1 88 ? -15.928 2.594 32.078 1.00 95.81 88 VAL A O 1
ATOM 698 N N . GLU A 1 89 ? -17.716 3.922 32.323 1.00 95.25 89 GLU A N 1
ATOM 699 C CA . GLU A 1 89 ? -16.958 5.132 32.654 1.00 95.25 89 GLU A CA 1
ATOM 700 C C . GLU A 1 89 ? -16.103 4.926 33.901 1.00 95.25 89 GLU A C 1
ATOM 702 O O . GLU A 1 89 ? -14.905 5.195 33.856 1.00 95.25 89 GLU A O 1
ATOM 707 N N . THR A 1 90 ? -16.674 4.345 34.958 1.00 94.94 90 THR A N 1
ATOM 708 C CA . THR A 1 90 ? -15.953 4.022 36.198 1.00 94.94 90 THR A CA 1
ATOM 709 C C . THR A 1 90 ? -14.765 3.089 35.934 1.00 94.94 90 THR A C 1
ATOM 711 O O . THR A 1 90 ? -13.662 3.330 36.431 1.00 94.94 90 THR A O 1
ATOM 714 N N . LEU A 1 91 ? -14.940 2.035 35.126 1.00 94.38 91 LEU A N 1
ATOM 715 C CA . LEU A 1 91 ? -13.838 1.140 34.742 1.00 94.38 91 LEU A CA 1
ATOM 716 C C . LEU A 1 91 ? -12.746 1.883 33.958 1.00 94.38 91 LEU A C 1
ATOM 718 O O . LEU A 1 91 ? -11.554 1.736 34.250 1.00 94.38 91 LEU A O 1
ATOM 722 N N . CYS A 1 92 ? -13.146 2.703 32.989 1.00 92.81 92 CYS A N 1
ATOM 723 C CA . CYS A 1 92 ? -12.236 3.496 32.172 1.00 92.81 92 CYS A CA 1
ATOM 724 C C . CYS A 1 92 ? -11.468 4.535 33.004 1.00 92.81 92 CYS A C 1
ATOM 726 O O . CYS A 1 92 ? -10.258 4.672 32.835 1.00 92.81 92 CYS A O 1
ATOM 728 N N . GLU A 1 93 ? -12.122 5.238 33.929 1.00 90.06 93 GLU A N 1
ATOM 729 C CA . GLU A 1 93 ? -11.493 6.198 34.845 1.00 90.06 93 GLU A CA 1
ATOM 730 C C . GLU A 1 93 ? -10.500 5.524 35.783 1.00 90.06 93 GLU A C 1
ATOM 732 O O . GLU A 1 93 ? -9.358 5.974 35.897 1.00 90.06 93 GLU A O 1
ATOM 737 N N . ASN A 1 94 ? -10.887 4.400 36.386 1.00 89.31 94 ASN A N 1
ATOM 738 C CA . ASN A 1 94 ? -9.994 3.614 37.232 1.00 89.31 94 ASN A CA 1
ATOM 739 C C . ASN A 1 94 ? -8.754 3.151 36.462 1.00 89.31 94 ASN A C 1
ATOM 741 O O . ASN A 1 94 ? -7.640 3.225 36.983 1.00 89.31 94 ASN A O 1
ATOM 745 N N . SER A 1 95 ? -8.922 2.730 35.206 1.00 87.88 95 SER A N 1
ATOM 746 C CA . SER A 1 95 ? -7.789 2.424 34.335 1.00 87.88 95 SER A CA 1
ATOM 747 C C . SER A 1 95 ? -6.953 3.673 34.039 1.00 87.88 95 SER A C 1
ATOM 749 O O . SER A 1 95 ? -5.732 3.617 34.134 1.00 87.88 95 SER A O 1
ATOM 751 N N . ARG A 1 96 ? -7.561 4.833 33.761 1.00 85.06 96 ARG A N 1
ATOM 752 C CA . ARG A 1 96 ? -6.826 6.090 33.519 1.00 85.06 96 ARG A CA 1
ATOM 753 C C . ARG A 1 96 ? -5.988 6.551 34.717 1.00 85.06 96 ARG A C 1
ATOM 755 O O . ARG A 1 96 ? -4.948 7.177 34.518 1.00 85.06 96 ARG A O 1
ATOM 762 N N . LEU A 1 97 ? -6.433 6.258 35.939 1.00 79.44 97 LEU A N 1
ATOM 763 C CA . LEU A 1 97 ? -5.752 6.645 37.177 1.00 79.44 97 LEU A CA 1
ATOM 764 C C . LEU A 1 97 ? -4.565 5.741 37.538 1.00 79.44 97 LEU A C 1
ATOM 766 O O . LEU A 1 97 ? -3.638 6.211 38.202 1.00 79.44 97 LEU A O 1
ATOM 770 N N . ARG A 1 98 ? -4.569 4.477 37.102 1.00 71.69 98 ARG A N 1
ATOM 771 C CA . ARG A 1 98 ? -3.455 3.536 37.308 1.00 71.69 98 ARG A CA 1
ATOM 772 C C . ARG A 1 98 ? -2.263 3.905 36.413 1.00 71.69 98 ARG A C 1
ATOM 774 O O . ARG A 1 98 ? -2.443 4.422 35.318 1.00 71.69 98 ARG A O 1
ATOM 781 N N . GLY A 1 99 ? -1.032 3.668 36.879 1.00 60.78 99 GLY A N 1
ATOM 782 C CA . GLY A 1 99 ? 0.192 3.805 36.070 1.00 60.78 99 GLY A CA 1
ATOM 783 C C . GLY A 1 99 ? 0.437 5.195 35.460 1.00 60.78 99 GLY A C 1
ATOM 784 O O . GLY A 1 99 ? 0.637 5.304 34.248 1.00 60.78 99 GLY A O 1
ATOM 785 N N . ARG A 1 100 ? 0.440 6.249 36.294 1.00 62.53 100 ARG A N 1
ATOM 786 C CA . ARG A 1 100 ? 0.759 7.644 35.904 1.00 62.53 100 ARG A CA 1
ATOM 787 C C . ARG A 1 100 ? 2.222 7.874 35.497 1.00 62.53 100 ARG A C 1
ATOM 789 O O . ARG A 1 100 ? 2.547 8.946 34.997 1.00 62.53 100 ARG A O 1
ATOM 796 N N . GLU A 1 101 ? 3.086 6.880 35.686 1.00 63.66 101 GLU A N 1
ATOM 797 C CA . GLU A 1 101 ? 4.523 6.937 35.379 1.00 63.66 101 GLU A CA 1
ATOM 798 C C . GLU A 1 101 ? 4.811 7.231 33.896 1.00 63.66 101 GLU A C 1
ATOM 800 O O . GLU A 1 101 ? 5.861 7.766 33.560 1.00 63.66 101 GLU A O 1
ATOM 805 N N . LEU A 1 102 ? 3.845 6.951 33.011 1.00 60.12 102 LEU A N 1
ATOM 806 C CA . LEU A 1 102 ? 3.935 7.163 31.561 1.00 60.12 102 LEU A CA 1
ATOM 807 C C . LEU A 1 102 ? 3.079 8.350 31.069 1.00 60.12 102 LEU A C 1
ATOM 809 O O . LEU A 1 102 ? 2.664 8.371 29.907 1.00 60.12 102 LEU A O 1
ATOM 813 N N . GLY A 1 103 ? 2.745 9.307 31.941 1.00 62.25 103 GLY A N 1
ATOM 814 C CA . GLY A 1 103 ? 1.944 10.490 31.599 1.00 62.25 103 GLY A CA 1
ATOM 815 C C . GLY A 1 103 ? 0.428 10.232 31.481 1.00 62.25 103 GLY A C 1
ATOM 816 O O . GLY A 1 103 ? -0.058 9.152 31.827 1.00 62.25 103 GLY A O 1
ATOM 817 N N . PRO A 1 104 ? -0.361 11.220 31.013 1.00 63.50 104 PRO A N 1
ATOM 818 C CA . PRO A 1 104 ? -1.822 11.130 30.987 1.00 63.50 104 PRO A CA 1
ATOM 819 C C . PRO A 1 104 ? -2.349 10.022 30.051 1.00 63.50 104 PRO A C 1
ATOM 821 O O . PRO A 1 104 ? -1.846 9.800 28.945 1.00 63.50 104 PRO A O 1
ATOM 824 N N . ARG A 1 105 ? -3.391 9.301 30.493 1.00 66.25 105 ARG A N 1
ATOM 825 C CA . ARG A 1 105 ? -4.063 8.220 29.743 1.00 66.25 105 ARG A CA 1
ATOM 826 C C . ARG A 1 105 ? -5.206 8.750 28.864 1.00 66.25 105 ARG A C 1
ATOM 828 O O . ARG A 1 105 ? -6.370 8.483 29.128 1.00 66.25 105 ARG A O 1
ATOM 835 N N . GLN A 1 106 ? -4.856 9.490 27.809 1.00 78.19 106 GLN A N 1
ATOM 836 C CA . GLN A 1 106 ? -5.820 10.092 26.867 1.00 78.19 106 GLN A CA 1
ATOM 837 C C . GLN A 1 106 ? -6.418 9.103 25.840 1.00 78.19 106 GLN A C 1
ATOM 839 O O . GLN A 1 106 ? -7.322 9.478 25.113 1.00 78.19 106 GLN A O 1
ATOM 844 N N . HIS A 1 107 ? -5.959 7.845 25.806 1.00 90.12 107 HIS A N 1
ATOM 845 C CA . HIS A 1 107 ? -6.296 6.852 24.768 1.00 90.12 107 HIS A CA 1
ATOM 846 C C . HIS A 1 107 ? -7.336 5.805 25.204 1.00 90.12 107 HIS A C 1
ATOM 848 O O . HIS A 1 107 ? -7.319 4.665 24.744 1.00 90.12 107 HIS A O 1
ATOM 854 N N . ILE A 1 108 ? -8.192 6.154 26.165 1.00 94.31 108 ILE A N 1
ATOM 855 C CA . ILE A 1 108 ? -9.287 5.299 26.636 1.00 94.31 108 ILE A CA 1
ATOM 856 C C . ILE A 1 108 ? -10.571 6.104 26.506 1.00 94.31 108 ILE A C 1
ATOM 858 O O . ILE A 1 108 ? -10.744 7.098 27.218 1.00 94.31 108 ILE A O 1
ATOM 862 N N . PHE A 1 109 ? -11.473 5.646 25.647 1.00 95.88 109 PHE A N 1
ATOM 863 C CA . PHE A 1 109 ? -12.707 6.334 25.296 1.00 95.88 109 PHE A CA 1
ATOM 864 C C . PHE A 1 109 ? -13.906 5.459 25.656 1.00 95.88 109 PHE A C 1
ATOM 866 O O . PHE A 1 109 ? -13.974 4.294 25.273 1.00 95.88 109 PHE A O 1
ATOM 873 N N . ALA A 1 110 ? -14.855 6.028 26.394 1.00 96.12 110 ALA A N 1
ATOM 874 C CA . ALA A 1 110 ? -16.155 5.425 26.658 1.00 96.12 110 ALA A CA 1
ATOM 875 C C . ALA A 1 110 ? -17.192 6.280 25.942 1.00 96.12 110 ALA A C 1
ATOM 877 O O . ALA A 1 110 ? -17.307 7.472 26.217 1.00 96.12 110 ALA A O 1
ATOM 878 N N . VAL A 1 111 ? -17.897 5.693 24.987 1.00 96.19 111 VAL A N 1
ATOM 879 C CA . VAL A 1 111 ? -18.763 6.429 24.072 1.00 96.19 111 VAL A CA 1
ATOM 880 C C . VAL A 1 111 ? -20.096 5.710 23.922 1.00 96.19 111 VAL A C 1
ATOM 882 O O . VAL A 1 111 ? -20.194 4.494 24.088 1.00 96.19 111 VAL A O 1
ATOM 885 N N . ARG A 1 112 ? -21.143 6.470 23.615 1.00 95.44 112 ARG A N 1
ATOM 886 C CA . ARG A 1 112 ? -22.511 5.958 23.543 1.00 95.44 112 ARG A CA 1
ATOM 887 C C . ARG A 1 112 ? -23.004 5.902 22.114 1.00 95.44 112 ARG A C 1
ATOM 889 O O . ARG A 1 112 ? -22.884 6.885 21.388 1.00 95.44 112 ARG A O 1
ATOM 896 N N . ARG A 1 113 ? -23.612 4.781 21.731 1.00 95.06 113 ARG A N 1
ATOM 897 C CA . ARG A 1 113 ? -24.154 4.595 20.385 1.00 95.06 113 ARG A CA 1
ATOM 898 C C . ARG A 1 113 ? -25.308 5.545 20.068 1.00 95.06 113 ARG A C 1
ATOM 900 O O . ARG A 1 113 ? -25.398 6.001 18.933 1.00 95.06 113 ARG A O 1
ATOM 907 N N . ASP A 1 114 ? -26.176 5.831 21.035 1.00 92.88 114 ASP A N 1
ATOM 908 C CA . ASP A 1 114 ? -27.372 6.666 20.850 1.00 92.88 114 ASP A CA 1
ATOM 909 C C . ASP A 1 114 ? -27.060 8.161 20.684 1.00 92.88 114 ASP A C 1
ATOM 911 O O . ASP A 1 114 ? -27.876 8.903 20.146 1.00 92.88 114 ASP A O 1
ATOM 915 N N . LEU A 1 115 ? -25.863 8.594 21.093 1.00 93.38 115 LEU A N 1
ATOM 916 C CA . LEU A 1 115 ? -25.370 9.962 20.908 1.00 93.38 115 LEU A CA 1
ATOM 917 C C . LEU A 1 115 ? -24.524 10.135 19.636 1.00 93.38 115 LEU A C 1
ATOM 919 O O . LEU A 1 115 ? -24.067 11.241 19.357 1.00 93.38 115 LEU A O 1
ATOM 923 N N . MET A 1 116 ? -24.294 9.058 18.877 1.00 95.12 116 MET A N 1
ATOM 924 C CA . MET A 1 116 ? -23.571 9.098 17.606 1.00 95.12 116 MET A CA 1
ATOM 925 C C . MET A 1 116 ? -24.533 9.094 16.428 1.00 95.12 116 MET A C 1
ATOM 927 O O . MET A 1 116 ? -25.447 8.267 16.350 1.00 95.12 116 MET A O 1
ATOM 931 N N . ASP A 1 117 ? -24.255 9.948 15.452 1.00 95.56 117 ASP A N 1
ATOM 932 C CA . ASP A 1 117 ? -24.832 9.814 14.126 1.00 95.56 117 ASP A CA 1
ATOM 933 C C . ASP A 1 117 ? -24.282 8.566 13.409 1.00 95.56 117 ASP A C 1
ATOM 935 O O . ASP A 1 117 ? -23.198 8.045 13.697 1.00 95.56 117 ASP A O 1
ATOM 939 N N . GLU A 1 118 ? -25.067 8.058 12.458 1.00 95.00 118 GLU A N 1
ATOM 940 C CA . GLU A 1 118 ? -24.747 6.834 11.718 1.00 95.00 118 GLU A CA 1
ATOM 941 C C . GLU A 1 118 ? -23.372 6.879 11.019 1.00 95.00 118 GLU A C 1
ATOM 943 O O . GLU A 1 118 ? -22.631 5.895 11.124 1.00 95.00 118 GLU A O 1
ATOM 948 N N . PRO A 1 119 ? -22.978 7.981 10.341 1.00 95.69 119 PRO A N 1
ATOM 949 C CA . PRO A 1 119 ? -21.672 8.068 9.689 1.00 95.69 119 PRO A CA 1
ATOM 950 C C . PRO A 1 119 ? -20.499 7.944 10.664 1.00 95.69 119 PRO A C 1
ATOM 952 O O . PRO A 1 119 ? -19.535 7.239 10.360 1.00 95.69 119 PRO A O 1
ATOM 955 N N . THR A 1 120 ? -20.572 8.577 11.837 1.00 97.00 120 THR A N 1
ATOM 956 C CA . THR A 1 120 ? -19.516 8.497 12.860 1.00 97.00 120 THR A CA 1
ATOM 957 C C . THR A 1 120 ? -19.363 7.078 13.379 1.00 97.00 120 THR A C 1
ATOM 959 O O . THR A 1 120 ? -18.250 6.552 13.425 1.00 97.00 120 THR A O 1
ATOM 962 N N . TYR A 1 121 ? -20.479 6.421 13.701 1.00 97.06 121 TYR A N 1
ATOM 963 C CA . TYR A 1 121 ? -20.462 5.048 14.195 1.00 97.06 121 TYR A CA 1
ATOM 964 C C . TYR A 1 121 ? -19.898 4.066 13.157 1.00 97.06 121 TYR A C 1
ATOM 966 O O . TYR A 1 121 ? -19.009 3.273 13.476 1.00 97.06 121 TYR A O 1
ATOM 974 N N . LYS A 1 122 ? -20.345 4.156 11.896 1.00 96.56 122 LYS A N 1
ATOM 975 C CA . LYS A 1 122 ? -19.810 3.336 10.796 1.00 96.56 122 LYS A CA 1
ATOM 976 C C . LYS A 1 122 ? -18.330 3.604 10.531 1.00 96.56 122 LYS A C 1
ATOM 978 O O . LYS A 1 122 ? -17.580 2.653 10.305 1.00 96.56 122 LYS A O 1
ATOM 983 N N . THR A 1 123 ? -17.900 4.862 10.615 1.00 96.50 123 THR A N 1
ATOM 984 C CA . THR A 1 123 ? -16.489 5.231 10.444 1.00 96.50 123 THR A CA 1
ATOM 985 C C . THR A 1 123 ? -15.647 4.609 11.549 1.00 96.50 123 THR A C 1
ATOM 987 O O . THR A 1 123 ? -14.687 3.912 11.234 1.00 96.50 123 THR A O 1
ATOM 990 N N . LEU A 1 124 ? -16.035 4.775 12.821 1.00 97.44 124 LEU A N 1
ATOM 991 C CA . LEU A 1 124 ? -15.340 4.208 13.987 1.00 97.44 124 LEU A CA 1
ATOM 992 C C . LEU A 1 124 ? -15.146 2.697 13.849 1.00 97.44 124 LEU A C 1
ATOM 994 O O . LEU A 1 124 ? -14.050 2.171 14.038 1.00 97.44 124 LEU A O 1
ATOM 998 N N . LEU A 1 125 ? -16.221 2.017 13.473 1.00 96.56 125 LEU A N 1
ATOM 999 C CA . LEU A 1 125 ? -16.240 0.593 13.201 1.00 96.56 125 LEU A CA 1
ATOM 1000 C C . LEU A 1 125 ? -15.295 0.191 12.057 1.00 96.56 125 LEU A C 1
ATOM 1002 O O . LEU A 1 125 ? -14.556 -0.785 12.176 1.00 96.56 125 LEU A O 1
ATOM 1006 N N . SER A 1 126 ? -15.306 0.946 10.959 1.00 95.44 126 SER A N 1
ATOM 1007 C CA . SER A 1 126 ? -14.525 0.646 9.754 1.00 95.44 126 SER A CA 1
ATOM 1008 C C . SER A 1 126 ? -13.026 0.878 9.959 1.00 95.44 126 SER A C 1
ATOM 1010 O O . SER A 1 126 ? -12.211 0.087 9.479 1.00 95.44 126 SER A O 1
ATOM 1012 N N . VAL A 1 127 ? -12.640 1.923 10.700 1.00 94.94 127 VAL A N 1
ATOM 1013 C CA . VAL A 1 127 ? -11.227 2.233 10.985 1.00 94.94 127 VAL A CA 1
ATOM 1014 C C . VAL A 1 127 ? -10.628 1.359 12.092 1.00 94.94 127 VAL A C 1
ATOM 1016 O O . VAL A 1 127 ? -9.404 1.231 12.177 1.00 94.94 127 VAL A O 1
ATOM 1019 N N . ALA A 1 128 ? -11.463 0.735 12.932 1.00 95.62 128 ALA A N 1
ATOM 1020 C CA . ALA A 1 128 ? -11.003 -0.155 13.989 1.00 95.62 128 ALA A CA 1
ATOM 1021 C C . ALA A 1 128 ? -10.204 -1.330 13.408 1.00 95.62 128 ALA A C 1
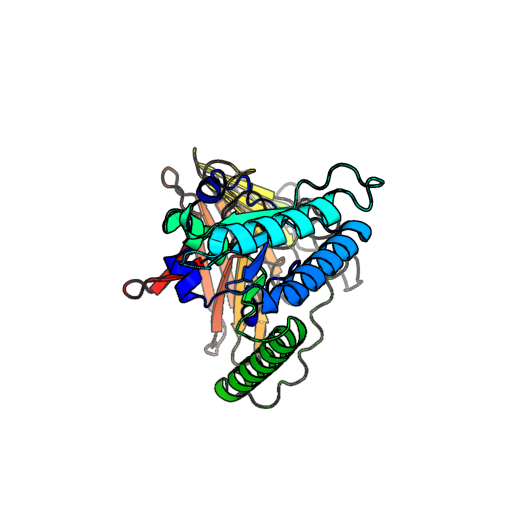ATOM 1023 O O . ALA A 1 128 ? -10.644 -2.027 12.489 1.00 95.62 128 ALA A O 1
ATOM 1024 N N . ARG A 1 129 ? -9.003 -1.558 13.954 1.00 93.88 129 ARG A N 1
ATOM 1025 C CA . ARG A 1 129 ? -8.140 -2.689 13.564 1.00 93.88 129 ARG A CA 1
ATOM 1026 C C . ARG A 1 129 ? -8.521 -3.976 14.286 1.00 93.88 129 ARG A C 1
ATOM 1028 O O . ARG A 1 129 ? -8.184 -5.056 13.815 1.00 93.88 129 ARG A O 1
ATOM 1035 N N . VAL A 1 130 ? -9.203 -3.837 15.418 1.00 95.56 130 VAL A N 1
ATOM 1036 C CA . VAL A 1 130 ? -9.867 -4.915 16.146 1.00 95.56 130 VAL A CA 1
ATOM 1037 C C . VAL A 1 130 ? -11.231 -4.386 16.574 1.00 95.56 130 VAL A C 1
ATOM 1039 O O . VAL A 1 130 ? -11.290 -3.350 17.234 1.00 95.56 130 VAL A O 1
ATOM 1042 N N . ALA A 1 131 ? -12.305 -5.077 16.203 1.00 96.75 131 ALA A N 1
ATOM 1043 C CA . ALA A 1 131 ? -13.676 -4.745 16.568 1.00 96.75 131 ALA A CA 1
ATOM 1044 C C . ALA A 1 131 ? -14.361 -5.984 17.154 1.00 96.75 131 ALA A C 1
ATOM 1046 O O . ALA A 1 131 ? -14.731 -6.903 16.428 1.00 96.75 131 ALA A O 1
ATOM 1047 N N . LEU A 1 132 ? -14.523 -6.003 18.476 1.00 97.25 132 LEU A N 1
ATOM 1048 C CA . LEU A 1 132 ? -15.155 -7.103 19.203 1.00 97.25 132 LEU A CA 1
ATOM 1049 C C . LEU A 1 132 ? -16.546 -6.708 19.682 1.00 97.25 132 LEU A C 1
ATOM 1051 O O . LEU A 1 132 ? -16.822 -5.536 19.948 1.00 97.25 132 LEU A O 1
ATOM 1055 N N . HIS A 1 133 ? -17.406 -7.704 19.860 1.00 97.31 133 HIS A N 1
ATOM 1056 C CA . HIS A 1 133 ? -18.697 -7.523 20.515 1.00 97.31 133 HIS A CA 1
ATOM 1057 C C . HIS A 1 133 ? -18.832 -8.531 21.652 1.00 97.31 133 HIS A C 1
ATOM 1059 O O . HIS A 1 133 ? -18.616 -9.723 21.450 1.00 97.31 133 HIS A O 1
ATOM 1065 N N . THR A 1 134 ? -19.208 -8.069 22.843 1.00 97.00 134 THR A N 1
ATOM 1066 C CA . THR A 1 134 ? -19.319 -8.929 24.035 1.00 97.00 134 THR A CA 1
ATOM 1067 C C . THR A 1 134 ? -20.305 -10.093 23.885 1.00 97.00 134 THR A C 1
ATOM 1069 O O . THR A 1 134 ? -20.045 -11.185 24.374 1.00 97.00 134 THR A O 1
ATOM 1072 N N . ARG A 1 135 ? -21.379 -9.918 23.102 1.00 95.56 135 ARG A N 1
ATOM 1073 C CA . ARG A 1 135 ? -22.356 -10.978 22.786 1.00 95.56 135 ARG A CA 1
ATOM 1074 C C . ARG A 1 135 ? -21.769 -12.155 22.011 1.00 95.56 135 ARG A C 1
ATOM 1076 O O . ARG A 1 135 ? -22.378 -13.216 21.964 1.00 95.56 135 ARG A O 1
ATOM 1083 N N . ASN A 1 136 ? -20.598 -11.977 21.404 1.00 95.25 136 ASN A N 1
ATOM 1084 C CA . ASN A 1 136 ? -19.912 -13.031 20.673 1.00 95.25 136 ASN A CA 1
ATOM 1085 C C . ASN A 1 136 ? -19.010 -13.877 21.587 1.00 95.25 136 ASN A C 1
ATOM 1087 O O . ASN A 1 136 ? -18.176 -14.606 21.065 1.00 95.25 136 ASN A O 1
ATOM 1091 N N . GLY A 1 137 ? -19.144 -13.802 22.911 1.00 95.50 137 GLY A N 1
ATOM 1092 C CA . GLY A 1 137 ? -18.297 -14.532 23.855 1.00 95.50 137 GLY A CA 1
ATOM 1093 C C . GLY A 1 137 ? -17.073 -13.728 24.288 1.00 95.50 137 GLY A C 1
ATOM 1094 O O . GLY A 1 137 ? -16.960 -12.527 24.019 1.00 95.50 137 GLY A O 1
ATOM 1095 N N . THR A 1 138 ? -16.144 -14.387 24.976 1.00 96.44 138 THR A N 1
ATOM 1096 C CA . THR A 1 138 ? -14.958 -13.728 25.535 1.00 96.44 138 THR A CA 1
ATOM 1097 C C . THR A 1 138 ? -14.019 -13.219 24.434 1.00 96.44 138 THR A C 1
ATOM 1099 O O . THR A 1 138 ? -14.157 -13.546 23.252 1.00 96.44 138 THR A O 1
ATOM 1102 N N . ILE A 1 139 ? -13.028 -12.402 24.813 1.00 95.44 139 ILE A N 1
ATOM 1103 C CA . ILE A 1 139 ? -11.977 -11.957 23.880 1.00 95.44 139 ILE A CA 1
ATOM 1104 C C . ILE A 1 139 ? -11.237 -13.168 23.296 1.00 95.44 139 ILE A C 1
ATOM 1106 O O . ILE A 1 139 ? -10.928 -13.179 22.106 1.00 95.44 139 ILE A O 1
ATOM 1110 N N . PHE A 1 140 ? -10.982 -14.186 24.122 1.00 95.56 140 PHE A N 1
ATOM 1111 C CA . PHE A 1 140 ? -10.279 -15.398 23.714 1.00 95.56 140 PHE A CA 1
ATOM 1112 C C . PHE A 1 140 ? -11.084 -16.196 22.678 1.00 95.56 140 PHE A C 1
ATOM 1114 O O . PHE A 1 140 ? -10.555 -16.505 21.614 1.00 95.56 140 PHE A O 1
ATOM 1121 N N . ASP A 1 141 ? -12.383 -16.410 22.912 1.00 96.62 141 ASP A N 1
ATOM 1122 C CA . ASP A 1 141 ? -13.257 -17.145 21.978 1.00 96.62 141 ASP A CA 1
ATOM 1123 C C . ASP A 1 141 ? -13.377 -16.448 20.611 1.00 96.62 141 ASP A C 1
ATOM 1125 O O . ASP A 1 141 ? -13.577 -17.071 19.565 1.00 96.62 141 ASP A O 1
ATOM 1129 N N . GLN A 1 142 ? -13.330 -15.113 20.602 1.00 95.88 142 GLN A N 1
ATOM 1130 C CA . GLN A 1 142 ? -13.327 -14.322 19.369 1.00 95.88 142 GLN A CA 1
ATOM 1131 C C . GLN A 1 142 ? -11.990 -14.440 18.627 1.00 95.88 142 GLN A C 1
ATOM 1133 O O . GLN A 1 142 ? -11.986 -14.538 17.400 1.00 95.88 142 GLN A O 1
ATOM 1138 N N . LEU A 1 143 ? -10.877 -14.485 19.358 1.00 94.81 143 LEU A N 1
ATOM 1139 C CA . LEU A 1 143 ? -9.540 -14.647 18.794 1.00 94.81 143 LEU A CA 1
ATOM 1140 C C . LEU A 1 143 ? -9.342 -16.027 18.158 1.00 94.81 143 LEU A C 1
ATOM 1142 O O . LEU A 1 143 ? -8.920 -16.113 17.008 1.00 94.81 143 LEU A O 1
ATOM 1146 N N . GLU A 1 144 ? -9.712 -17.093 18.866 1.00 95.75 144 GLU A N 1
ATOM 1147 C CA . GLU A 1 144 ? -9.576 -18.474 18.387 1.00 95.75 144 GLU A CA 1
ATOM 1148 C C . GLU A 1 144 ? -10.390 -18.714 17.105 1.00 95.75 144 GLU A C 1
ATOM 1150 O O . GLU A 1 144 ? -9.920 -19.344 16.151 1.00 95.75 144 GLU A O 1
ATOM 1155 N N . ARG A 1 145 ? -11.600 -18.144 17.027 1.00 95.00 145 ARG A N 1
ATOM 1156 C CA . ARG A 1 145 ? -12.414 -18.195 15.803 1.00 95.00 145 ARG A CA 1
ATOM 1157 C C . ARG A 1 145 ? -11.782 -17.436 14.644 1.00 95.00 145 ARG A C 1
ATOM 1159 O O . ARG A 1 145 ? -11.834 -17.932 13.521 1.00 95.00 145 ARG A O 1
ATOM 1166 N N . ALA A 1 146 ? -11.197 -16.266 14.897 1.00 93.69 146 ALA A N 1
ATOM 1167 C CA . ALA A 1 146 ? -10.497 -15.506 13.864 1.00 93.69 146 ALA A CA 1
ATOM 1168 C C . ALA A 1 146 ? -9.288 -16.285 13.320 1.00 93.69 146 ALA A C 1
ATOM 1170 O O . ALA A 1 146 ? -9.114 -16.378 12.107 1.00 93.69 146 ALA A O 1
ATOM 1171 N N . GLU A 1 147 ? -8.507 -16.919 14.197 1.00 94.00 147 GLU A N 1
ATOM 1172 C CA . GLU A 1 147 ? -7.362 -17.757 13.815 1.00 94.00 147 GLU A CA 1
ATOM 1173 C C . GLU A 1 147 ? -7.786 -18.983 13.003 1.00 94.00 147 GLU A C 1
ATOM 1175 O O . GLU A 1 147 ? -7.198 -19.283 11.960 1.00 94.00 147 GLU A O 1
ATOM 1180 N N . THR A 1 148 ? -8.858 -19.648 13.431 1.00 94.88 148 THR A N 1
ATOM 1181 C CA . THR A 1 148 ? -9.430 -20.793 12.713 1.00 94.88 148 THR A CA 1
ATOM 1182 C C . THR A 1 148 ? -9.926 -20.386 11.324 1.00 94.88 148 THR A C 1
ATOM 1184 O O . THR A 1 148 ? -9.619 -21.055 10.336 1.00 94.88 148 THR A O 1
ATOM 1187 N N . ALA A 1 149 ? -10.646 -19.265 11.217 1.00 92.56 149 ALA A N 1
ATOM 1188 C CA . ALA A 1 149 ? -11.140 -18.750 9.941 1.00 92.56 149 ALA A CA 1
ATOM 1189 C C . ALA A 1 149 ? -9.993 -18.341 9.000 1.00 92.56 149 ALA A C 1
ATOM 1191 O O . ALA A 1 149 ? -10.041 -18.627 7.801 1.00 92.56 149 ALA A O 1
ATOM 1192 N N . ALA A 1 150 ? -8.928 -17.740 9.539 1.00 90.62 150 ALA A N 1
ATOM 1193 C CA . ALA A 1 150 ? -7.732 -17.405 8.776 1.00 90.62 150 ALA A CA 1
ATOM 1194 C C . ALA A 1 150 ? -7.039 -18.649 8.208 1.00 90.62 150 ALA A C 1
ATOM 1196 O O . ALA A 1 150 ? -6.616 -18.642 7.049 1.00 90.62 150 ALA A O 1
ATOM 1197 N N . LEU A 1 151 ? -6.945 -19.729 8.989 1.00 90.50 151 LEU A N 1
ATOM 1198 C CA . LEU A 1 151 ? -6.380 -20.994 8.522 1.00 90.50 151 LEU A CA 1
ATOM 1199 C C . LEU A 1 151 ? -7.237 -21.613 7.409 1.00 90.50 151 LEU A C 1
ATOM 1201 O O . LEU A 1 151 ? -6.716 -21.932 6.343 1.00 90.50 151 LEU A O 1
ATOM 1205 N N . GLN A 1 152 ? -8.554 -21.675 7.604 1.00 91.31 152 GLN A N 1
ATOM 1206 C CA . GLN A 1 152 ? -9.489 -22.201 6.605 1.00 91.31 152 GLN A CA 1
ATOM 1207 C C . GLN A 1 152 ? -9.440 -21.420 5.285 1.00 91.31 152 GLN A C 1
ATOM 1209 O O . GLN A 1 152 ? -9.422 -22.018 4.210 1.00 91.31 152 GLN A O 1
ATOM 1214 N N . ALA A 1 153 ? -9.376 -20.087 5.345 1.00 88.12 153 ALA A N 1
ATOM 1215 C CA . ALA A 1 153 ? -9.270 -19.252 4.151 1.00 88.12 153 ALA A CA 1
ATOM 1216 C C . ALA A 1 153 ? -7.958 -19.498 3.389 1.00 88.12 153 ALA A C 1
ATOM 1218 O O . ALA A 1 153 ? -7.947 -19.520 2.157 1.00 88.12 153 ALA A O 1
ATOM 1219 N N . ARG A 1 154 ? -6.852 -19.720 4.109 1.00 86.31 154 ARG A N 1
ATOM 1220 C CA . ARG A 1 154 ? -5.564 -20.077 3.498 1.00 86.31 154 ARG A CA 1
ATOM 1221 C C . ARG A 1 154 ? -5.622 -21.435 2.806 1.00 86.31 154 ARG A C 1
ATOM 1223 O O . ARG A 1 154 ? -5.156 -21.538 1.673 1.00 86.31 154 ARG A O 1
ATOM 1230 N N . ASP A 1 155 ? -6.202 -22.438 3.452 1.00 87.50 155 ASP A N 1
ATOM 1231 C CA . ASP A 1 155 ? -6.321 -23.786 2.890 1.00 87.50 155 ASP A CA 1
ATOM 1232 C C . ASP A 1 155 ? -7.232 -23.792 1.652 1.00 87.50 155 ASP A C 1
ATOM 1234 O O . ASP A 1 155 ? -6.905 -24.408 0.636 1.00 87.50 155 ASP A O 1
ATOM 1238 N N . ALA A 1 156 ? -8.331 -23.032 1.684 1.00 87.62 156 ALA A N 1
ATOM 1239 C CA . ALA A 1 156 ? -9.228 -22.873 0.542 1.00 87.62 156 ALA A CA 1
ATOM 1240 C C . ALA A 1 156 ? -8.531 -22.228 -0.671 1.00 87.62 156 ALA A C 1
ATOM 1242 O O . ALA A 1 156 ? -8.708 -22.692 -1.797 1.00 87.62 156 ALA A O 1
ATOM 1243 N N . LEU A 1 157 ? -7.702 -21.197 -0.455 1.00 82.25 157 LEU A N 1
ATOM 1244 C CA . LEU A 1 157 ? -6.903 -20.580 -1.523 1.00 82.25 157 LEU A CA 1
ATOM 1245 C C . LEU A 1 157 ? -5.920 -21.579 -2.145 1.00 82.25 157 LEU A C 1
ATOM 1247 O O . LEU A 1 157 ? -5.816 -21.656 -3.366 1.00 82.25 157 LEU A O 1
ATOM 1251 N N . GLN A 1 158 ? -5.246 -22.387 -1.323 1.00 77.31 158 GLN A N 1
ATOM 1252 C CA . GLN A 1 158 ? -4.323 -23.415 -1.816 1.00 77.31 158 GLN A CA 1
ATOM 1253 C C . GLN A 1 158 ? -5.031 -24.475 -2.668 1.00 77.31 158 GLN A C 1
ATOM 1255 O O . GLN A 1 158 ? -4.481 -24.923 -3.673 1.00 77.31 158 GLN A O 1
ATOM 1260 N N . GLN A 1 159 ? -6.251 -24.862 -2.293 1.00 76.50 159 GLN A N 1
ATOM 1261 C CA . GLN A 1 159 ? -7.051 -25.824 -3.053 1.00 76.50 159 GLN A CA 1
ATOM 1262 C C . GLN A 1 159 ? -7.575 -25.231 -4.370 1.00 76.50 159 GLN A C 1
ATOM 1264 O O . GLN A 1 159 ? -7.535 -25.901 -5.402 1.00 76.50 159 GLN A O 1
ATOM 1269 N N . ALA A 1 160 ? -8.035 -23.977 -4.353 1.00 73.06 160 ALA A N 1
ATOM 1270 C CA . ALA A 1 160 ? -8.602 -23.304 -5.521 1.00 73.06 160 ALA A CA 1
ATOM 1271 C C . ALA A 1 160 ? -7.571 -23.035 -6.628 1.00 73.06 160 ALA A C 1
ATOM 1273 O O . ALA A 1 160 ? -7.920 -23.051 -7.808 1.00 73.06 160 ALA A O 1
ATOM 1274 N N . GLU A 1 161 ? -6.303 -22.809 -6.274 1.00 62.62 161 GLU A N 1
ATOM 1275 C CA . GLU A 1 161 ? -5.260 -22.547 -7.269 1.00 62.62 161 GLU A CA 1
ATOM 1276 C C . GLU A 1 161 ? -4.836 -23.807 -8.052 1.00 62.62 161 GLU A C 1
ATOM 1278 O O . GLU A 1 161 ? -4.147 -23.677 -9.063 1.00 62.62 161 GLU A O 1
ATOM 1283 N N . GLY A 1 162 ? -5.247 -25.023 -7.653 1.00 52.97 162 GLY A N 1
ATOM 1284 C CA . GLY A 1 162 ? -4.900 -26.265 -8.366 1.00 52.97 162 GLY A CA 1
ATOM 1285 C C . GLY A 1 162 ? -3.387 -26.473 -8.540 1.00 52.97 162 GLY A C 1
ATOM 1286 O O . GLY A 1 162 ? -2.951 -27.212 -9.425 1.00 52.97 162 GLY A O 1
ATOM 1287 N N . VAL A 1 163 ? -2.578 -25.778 -7.734 1.00 48.66 163 VAL A N 1
ATOM 1288 C CA . VAL A 1 163 ? -1.123 -25.730 -7.861 1.00 48.66 163 VAL A CA 1
ATOM 1289 C C . VAL A 1 163 ? -0.565 -27.036 -7.295 1.00 48.66 163 VAL A C 1
ATOM 1291 O O . VAL A 1 163 ? -0.766 -27.309 -6.108 1.00 48.66 163 VAL A O 1
ATOM 1294 N N . PRO A 1 164 ? 0.137 -27.868 -8.094 1.00 47.28 164 PRO A N 1
ATOM 1295 C CA . PRO A 1 164 ? 0.854 -29.013 -7.547 1.00 47.28 164 PRO A CA 1
ATOM 1296 C C . PRO A 1 164 ? 1.820 -28.514 -6.473 1.00 47.28 164 PRO A C 1
ATOM 1298 O O . PRO A 1 164 ? 2.388 -27.434 -6.637 1.00 47.28 164 PRO A O 1
ATOM 1301 N N . ALA A 1 165 ? 1.965 -29.289 -5.388 1.00 47.25 165 ALA A N 1
ATOM 1302 C CA . ALA A 1 165 ? 2.769 -28.973 -4.207 1.00 47.25 165 ALA A CA 1
ATOM 1303 C C . ALA A 1 165 ? 3.932 -28.043 -4.560 1.00 47.25 165 ALA A C 1
ATOM 1305 O O . ALA A 1 165 ? 4.854 -28.448 -5.272 1.00 47.25 165 ALA A O 1
ATOM 1306 N N . ARG A 1 166 ? 3.819 -26.779 -4.126 1.00 48.12 166 ARG A N 1
ATOM 1307 C CA . ARG A 1 166 ? 4.787 -25.711 -4.379 1.00 48.12 166 ARG A CA 1
ATOM 1308 C C . ARG A 1 166 ? 6.169 -26.314 -4.144 1.00 48.12 166 ARG A C 1
ATOM 1310 O O . ARG A 1 166 ? 6.498 -26.618 -2.997 1.00 48.12 166 ARG A O 1
ATOM 1317 N N . GLN A 1 167 ? 6.959 -26.531 -5.206 1.00 45.78 167 GLN A N 1
ATOM 1318 C CA . GLN A 1 167 ? 8.395 -26.728 -5.014 1.00 45.78 167 GLN A CA 1
ATOM 1319 C C . GLN A 1 167 ? 8.811 -25.588 -4.092 1.00 45.78 167 GLN A C 1
ATOM 1321 O O . GLN A 1 167 ? 8.378 -24.460 -4.371 1.00 45.78 167 GLN A O 1
ATOM 1326 N N . PRO A 1 168 ? 9.493 -25.868 -2.963 1.00 40.25 168 PRO A N 1
ATOM 1327 C CA . PRO A 1 168 ? 9.794 -24.843 -1.979 1.00 40.25 168 PRO A CA 1
ATOM 1328 C C . PRO A 1 168 ? 10.327 -23.657 -2.756 1.00 40.25 168 PRO A C 1
ATOM 1330 O O . PRO A 1 168 ? 11.291 -23.813 -3.511 1.00 40.25 168 PRO A O 1
ATOM 1333 N N . SER A 1 169 ? 9.605 -22.528 -2.679 1.00 44.31 169 SER A N 1
ATOM 1334 C CA . SER A 1 169 ? 10.046 -21.309 -3.338 1.00 44.31 169 SER A CA 1
ATOM 1335 C C . SER A 1 169 ? 11.520 -21.191 -2.975 1.00 44.31 169 SER A C 1
ATOM 1337 O O . SER A 1 169 ? 11.815 -21.299 -1.775 1.00 44.31 169 SER A O 1
ATOM 1339 N N . PRO A 1 170 ? 12.446 -21.047 -3.944 1.00 47.47 170 PRO A N 1
ATOM 1340 C CA . PRO A 1 170 ? 13.809 -20.716 -3.573 1.00 47.47 170 PRO A CA 1
ATOM 1341 C C . PRO A 1 170 ? 13.696 -19.553 -2.583 1.00 47.47 170 PRO A C 1
ATOM 1343 O O . PRO A 1 170 ? 12.810 -18.705 -2.784 1.00 47.47 170 PRO A O 1
ATOM 1346 N N . PRO A 1 171 ? 14.451 -19.585 -1.468 1.00 41.50 171 PRO A N 1
ATOM 1347 C CA . PRO A 1 171 ? 14.336 -18.572 -0.430 1.00 41.50 171 PRO A CA 1
ATOM 1348 C C . PRO A 1 171 ? 14.243 -17.212 -1.110 1.00 41.50 171 PRO A C 1
ATOM 1350 O O . PRO A 1 171 ? 14.952 -16.990 -2.100 1.00 41.50 171 PRO A O 1
ATOM 1353 N N . LEU A 1 172 ? 13.301 -16.369 -0.650 1.00 42.09 172 LEU A N 1
ATOM 1354 C CA . LEU A 1 172 ? 13.192 -14.981 -1.112 1.00 42.09 172 LEU A CA 1
ATOM 1355 C C . LEU A 1 172 ? 14.622 -14.481 -1.303 1.00 42.09 172 LEU A C 1
ATOM 1357 O O . LEU A 1 172 ? 15.390 -14.653 -0.351 1.00 42.09 172 LEU A O 1
ATOM 1361 N N . PRO A 1 173 ? 15.007 -13.986 -2.499 1.00 44.09 173 PRO A N 1
ATOM 1362 C CA . PRO A 1 173 ? 16.365 -13.524 -2.703 1.00 44.09 173 PRO A CA 1
ATOM 1363 C C . PRO A 1 173 ? 16.660 -12.596 -1.538 1.00 44.09 173 PRO A C 1
ATOM 1365 O O . PRO A 1 173 ? 15.923 -11.623 -1.345 1.00 44.09 173 PRO A O 1
ATOM 1368 N N . GLU A 1 174 ? 17.637 -12.957 -0.702 1.00 41.03 174 GLU A N 1
ATOM 1369 C CA . GLU A 1 174 ? 18.028 -12.071 0.383 1.00 41.03 174 GLU A CA 1
ATOM 1370 C C . GLU A 1 174 ? 18.269 -10.699 -0.250 1.00 41.03 174 GLU A C 1
ATOM 1372 O O . GLU A 1 174 ? 18.807 -10.659 -1.370 1.00 41.03 174 GLU A O 1
ATOM 1377 N N . PRO A 1 175 ? 17.816 -9.595 0.383 1.00 42.88 175 PRO A N 1
ATOM 1378 C CA . PRO A 1 175 ? 1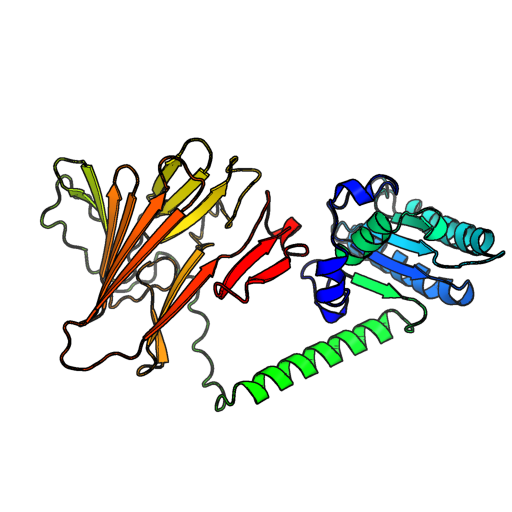8.100 -8.261 -0.121 1.00 42.88 175 PRO A CA 1
ATOM 1379 C C . PRO A 1 175 ? 19.593 -8.224 -0.389 1.00 42.88 175 PRO A C 1
ATOM 1381 O O . PRO A 1 175 ? 20.401 -8.366 0.529 1.00 42.88 175 PRO A O 1
ATOM 1384 N N . THR A 1 176 ? 19.940 -8.209 -1.676 1.00 44.69 176 THR A N 1
ATOM 1385 C CA . THR A 1 176 ? 21.287 -8.560 -2.091 1.00 44.69 176 THR A CA 1
ATOM 1386 C C . THR A 1 176 ? 22.157 -7.459 -1.532 1.00 44.69 176 THR A C 1
ATOM 1388 O O . THR A 1 176 ? 22.026 -6.306 -1.949 1.00 44.69 176 THR A O 1
ATOM 1391 N N . ARG A 1 177 ? 22.983 -7.785 -0.530 1.00 43.53 177 ARG A N 1
ATOM 1392 C CA . ARG A 1 177 ? 23.980 -6.844 -0.030 1.00 43.53 177 ARG A CA 1
ATOM 1393 C C . ARG A 1 177 ? 24.726 -6.332 -1.250 1.00 43.53 177 ARG A C 1
ATOM 1395 O O . ARG A 1 177 ? 25.096 -7.125 -2.116 1.00 43.53 177 ARG A O 1
ATOM 1402 N N . ALA A 1 178 ? 24.942 -5.022 -1.313 1.00 48.75 178 ALA A N 1
ATOM 1403 C CA . ALA A 1 178 ? 25.573 -4.338 -2.440 1.00 48.75 178 ALA A CA 1
ATOM 1404 C C . ALA A 1 178 ? 27.000 -4.842 -2.784 1.00 48.75 178 ALA A C 1
ATOM 1406 O O . ALA A 1 178 ? 27.651 -4.264 -3.645 1.00 48.75 178 ALA A O 1
ATOM 1407 N N . SER A 1 179 ? 27.501 -5.895 -2.127 1.00 42.84 179 SER A N 1
ATOM 1408 C CA . SER A 1 179 ? 28.898 -6.319 -2.133 1.00 42.84 179 SER A CA 1
ATOM 1409 C C . SER A 1 179 ? 29.167 -7.820 -2.329 1.00 42.84 179 SER A C 1
ATOM 1411 O O . SER A 1 179 ? 30.330 -8.212 -2.255 1.00 42.84 179 SER A O 1
ATOM 1413 N N . GLU A 1 180 ? 28.191 -8.689 -2.623 1.00 41.66 180 GLU A N 1
ATOM 1414 C CA . GLU A 1 180 ? 28.512 -10.108 -2.890 1.00 41.66 180 GLU A CA 1
ATOM 1415 C C . GLU A 1 180 ? 28.946 -10.368 -4.347 1.00 41.66 180 GLU A C 1
ATOM 1417 O O . GLU A 1 180 ? 28.173 -10.807 -5.202 1.00 41.66 180 GLU A O 1
ATOM 1422 N N . GLY A 1 181 ? 30.220 -10.059 -4.612 1.00 40.94 181 GLY A N 1
ATOM 1423 C CA . GLY A 1 181 ? 31.248 -11.004 -5.083 1.00 40.94 181 GLY A CA 1
ATOM 1424 C C . GLY A 1 181 ? 31.018 -11.863 -6.334 1.00 40.94 181 GLY A C 1
ATOM 1425 O O . GLY A 1 181 ? 31.739 -12.840 -6.520 1.00 40.94 181 GLY A O 1
ATOM 1426 N N . GLY A 1 182 ? 30.050 -11.557 -7.196 1.00 44.72 182 GLY A N 1
ATOM 1427 C CA . GLY A 1 182 ? 30.078 -12.047 -8.579 1.00 44.72 182 GLY A CA 1
ATOM 1428 C C . GLY A 1 182 ? 31.134 -11.276 -9.367 1.00 44.72 182 GLY A C 1
ATOM 1429 O O . GLY A 1 182 ? 31.337 -10.102 -9.084 1.00 44.72 182 GLY A O 1
ATOM 1430 N N . ALA A 1 183 ? 31.806 -11.901 -10.340 1.00 46.56 183 ALA A N 1
ATOM 1431 C CA . ALA A 1 183 ? 32.718 -11.179 -11.228 1.00 46.56 183 ALA A CA 1
ATOM 1432 C C . ALA A 1 183 ? 31.980 -9.972 -11.831 1.00 46.56 183 ALA A C 1
ATOM 1434 O O . ALA A 1 183 ? 31.058 -10.141 -12.632 1.00 46.56 183 ALA A O 1
ATOM 1435 N N . ASP A 1 184 ? 32.340 -8.770 -11.380 1.00 58.88 184 ASP A N 1
ATOM 1436 C CA . ASP A 1 184 ? 31.748 -7.519 -11.828 1.00 58.88 184 ASP A CA 1
ATOM 1437 C C . ASP A 1 184 ? 32.123 -7.327 -13.293 1.00 58.88 184 ASP A C 1
ATOM 1439 O O . ASP A 1 184 ? 33.194 -6.825 -13.633 1.00 58.88 184 ASP A O 1
ATOM 1443 N N . ILE A 1 185 ? 31.243 -7.772 -14.187 1.00 67.38 185 ILE A N 1
ATOM 1444 C CA . ILE A 1 185 ? 31.379 -7.479 -15.607 1.00 67.38 185 ILE A CA 1
ATOM 1445 C C . ILE A 1 185 ? 31.203 -5.970 -15.725 1.00 67.38 185 ILE A C 1
ATOM 1447 O O . ILE A 1 185 ? 30.099 -5.459 -15.531 1.00 67.38 185 ILE A O 1
ATOM 1451 N N . ALA A 1 186 ? 32.289 -5.247 -15.987 1.00 73.81 186 ALA A N 1
ATOM 1452 C CA . ALA A 1 186 ? 32.220 -3.818 -16.237 1.00 73.81 186 ALA A CA 1
ATOM 1453 C C . ALA A 1 186 ? 31.288 -3.565 -17.431 1.00 73.81 186 ALA A C 1
ATOM 1455 O O . ALA A 1 186 ? 31.398 -4.221 -18.466 1.00 73.81 186 ALA A O 1
ATOM 1456 N N . ALA A 1 187 ? 30.353 -2.631 -17.269 1.00 82.00 187 ALA A N 1
ATOM 1457 C CA . ALA A 1 187 ? 29.527 -2.186 -18.377 1.00 82.00 187 ALA A CA 1
ATOM 1458 C C . ALA A 1 187 ? 30.402 -1.398 -19.362 1.00 82.00 187 ALA A C 1
ATOM 1460 O O . ALA A 1 187 ? 31.319 -0.687 -18.941 1.00 82.00 187 ALA A O 1
ATOM 1461 N N . ASP A 1 188 ? 30.126 -1.522 -20.660 1.00 86.25 188 ASP A N 1
ATOM 1462 C CA . ASP A 1 188 ? 30.801 -0.706 -21.662 1.00 86.25 188 ASP A CA 1
ATOM 1463 C C . ASP A 1 188 ? 30.244 0.729 -21.671 1.00 86.25 188 ASP A C 1
ATOM 1465 O O . ASP A 1 188 ? 29.055 0.964 -21.457 1.00 86.25 188 ASP A O 1
ATOM 1469 N N . GLY A 1 189 ? 31.120 1.705 -21.913 1.00 88.81 189 GLY A N 1
ATOM 1470 C CA . GLY A 1 189 ? 30.755 3.116 -22.086 1.00 88.81 189 GLY A CA 1
ATOM 1471 C C . GLY A 1 189 ? 30.609 3.522 -23.552 1.00 88.81 189 GLY A C 1
ATOM 1472 O O . GLY A 1 189 ? 30.630 4.709 -23.867 1.00 88.81 189 GLY A O 1
ATOM 1473 N N . THR A 1 190 ? 30.538 2.555 -24.472 1.00 92.56 190 THR A N 1
ATOM 1474 C CA . THR A 1 190 ? 30.583 2.810 -25.916 1.00 92.56 190 THR A CA 1
ATOM 1475 C C . THR A 1 190 ? 29.442 3.731 -26.339 1.00 92.56 190 THR A C 1
ATOM 1477 O O . THR A 1 190 ? 28.279 3.476 -26.019 1.00 92.56 190 THR A O 1
ATOM 1480 N N . GLY A 1 191 ? 29.782 4.796 -27.068 1.00 91.50 191 GLY A N 1
ATOM 1481 C CA . GLY A 1 191 ? 28.826 5.809 -27.518 1.00 91.50 191 GLY A CA 1
ATOM 1482 C C . GLY A 1 191 ? 28.447 6.858 -26.468 1.00 91.50 191 GLY A C 1
ATOM 1483 O O . GLY A 1 191 ? 27.629 7.713 -26.777 1.00 91.50 191 GLY A O 1
ATOM 1484 N N . LEU A 1 192 ? 29.027 6.828 -25.261 1.00 95.50 192 LEU A N 1
ATOM 1485 C CA . LEU A 1 192 ? 28.754 7.804 -24.203 1.00 95.50 192 LEU A CA 1
ATOM 1486 C C . LEU A 1 192 ? 29.950 8.733 -23.980 1.00 95.50 192 LEU A C 1
ATOM 1488 O O . LEU A 1 192 ? 31.105 8.306 -23.956 1.00 95.50 192 LEU A O 1
ATOM 1492 N N . SER A 1 193 ? 29.667 10.013 -23.760 1.00 96.12 193 SER A N 1
ATOM 1493 C CA . SER A 1 193 ? 30.662 10.995 -23.321 1.00 96.12 193 SER A CA 1
ATOM 1494 C C . SER A 1 193 ? 30.752 11.034 -21.791 1.00 96.12 193 SER A C 1
ATOM 1496 O O . SER A 1 193 ? 29.781 10.742 -21.096 1.00 96.12 193 SER A O 1
ATOM 1498 N N . LEU A 1 194 ? 31.925 11.383 -21.249 1.00 94.81 194 LEU A N 1
ATOM 1499 C CA . LEU A 1 194 ? 32.171 11.489 -19.797 1.00 94.81 194 LEU A CA 1
ATOM 1500 C C . LEU A 1 194 ? 31.801 10.217 -19.002 1.00 94.81 194 LEU A C 1
ATOM 1502 O O . LEU A 1 194 ? 31.224 10.291 -17.918 1.00 94.81 194 LEU A O 1
ATOM 1506 N N . TRP A 1 195 ? 32.134 9.046 -19.551 1.00 96.12 195 TRP A N 1
ATOM 1507 C CA . TRP A 1 195 ? 31.902 7.756 -18.901 1.00 96.12 195 TRP A CA 1
ATOM 1508 C C . TRP A 1 195 ? 32.633 7.652 -17.556 1.00 96.12 195 TRP A C 1
ATOM 1510 O O . TRP A 1 195 ? 33.857 7.771 -17.493 1.00 96.12 195 TRP A O 1
ATOM 1520 N N . ASN A 1 196 ? 31.890 7.371 -16.485 1.00 94.06 196 ASN A N 1
ATOM 1521 C CA . ASN A 1 196 ? 32.418 7.285 -15.117 1.00 94.06 196 ASN A CA 1
ATOM 1522 C C . ASN A 1 196 ? 32.471 5.850 -14.554 1.00 94.06 196 ASN A C 1
ATOM 1524 O O . ASN A 1 196 ? 32.608 5.661 -13.347 1.00 94.06 196 ASN A O 1
ATOM 1528 N N . GLY A 1 197 ? 32.321 4.833 -15.407 1.00 93.06 197 GLY A N 1
ATOM 1529 C CA . GLY A 1 197 ? 32.272 3.421 -15.003 1.00 93.06 197 GLY A CA 1
ATOM 1530 C C . GLY A 1 197 ? 30.866 2.873 -14.733 1.00 93.06 197 GLY A C 1
ATOM 1531 O O . GLY A 1 197 ? 30.707 1.649 -14.666 1.00 93.06 197 GLY A O 1
ATOM 1532 N N . PHE A 1 198 ? 29.862 3.744 -14.605 1.00 94.62 198 PHE A N 1
ATOM 1533 C CA . PHE A 1 198 ? 28.447 3.378 -14.459 1.00 94.62 198 PHE A CA 1
ATOM 1534 C C . PHE A 1 198 ? 27.556 4.081 -15.482 1.00 94.62 198 PHE A C 1
ATOM 1536 O O . PHE A 1 198 ? 26.596 3.484 -15.960 1.00 94.62 198 PHE A O 1
ATOM 1543 N N . GLY A 1 199 ? 27.853 5.335 -15.818 1.00 96.06 199 GLY A N 1
ATOM 1544 C CA . GLY A 1 199 ? 27.067 6.129 -16.747 1.00 96.06 199 GLY A CA 1
ATOM 1545 C C . GLY A 1 199 ? 27.863 7.226 -17.443 1.00 96.06 199 GLY A C 1
ATOM 1546 O O . GLY A 1 199 ? 29.011 7.512 -17.099 1.00 96.06 199 GLY A O 1
ATOM 1547 N N . GLY A 1 200 ? 27.239 7.824 -18.449 1.00 97.06 200 GLY A N 1
ATOM 1548 C CA . GLY A 1 200 ? 27.772 8.920 -19.252 1.00 97.06 200 GLY A CA 1
ATOM 1549 C C . GLY A 1 200 ? 26.654 9.628 -20.017 1.00 97.06 200 GLY A C 1
ATOM 1550 O O . GLY A 1 200 ? 25.489 9.242 -19.932 1.00 97.06 200 GLY A O 1
ATOM 1551 N N . PHE A 1 201 ? 26.996 10.674 -20.757 1.00 97.44 201 PHE A N 1
ATOM 1552 C CA . PHE A 1 201 ? 26.036 11.487 -21.499 1.00 97.44 201 PHE A CA 1
ATOM 1553 C C . PHE A 1 201 ? 25.911 11.044 -22.956 1.00 97.44 201 PHE A C 1
ATOM 1555 O O . PHE A 1 201 ? 26.921 10.809 -23.626 1.00 97.44 201 PHE A O 1
ATOM 1562 N N . ASP A 1 202 ? 24.678 11.031 -23.455 1.00 95.56 202 ASP A N 1
ATOM 1563 C CA . ASP A 1 202 ? 24.339 10.835 -24.866 1.00 95.56 202 ASP A CA 1
ATOM 1564 C C . ASP A 1 202 ? 23.499 12.008 -25.404 1.00 95.56 202 ASP A C 1
ATOM 1566 O O . ASP A 1 202 ? 22.936 12.802 -24.640 1.00 95.56 202 ASP A O 1
ATOM 1570 N N 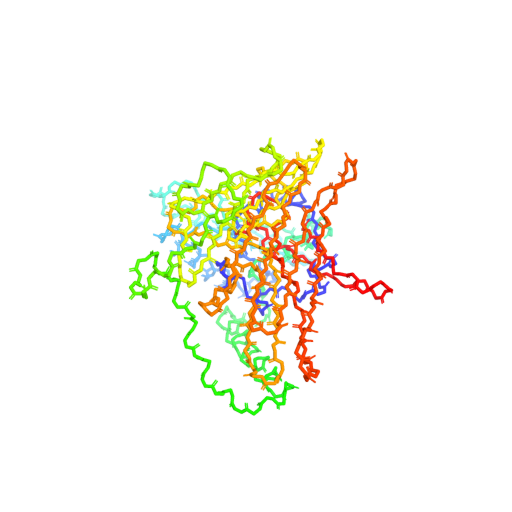. GLY A 1 203 ? 23.411 12.126 -26.732 1.00 88.88 203 GLY A N 1
ATOM 1571 C CA . GLY A 1 203 ? 22.567 13.098 -27.421 1.00 88.88 203 GLY A CA 1
ATOM 1572 C C . GLY A 1 203 ? 22.931 14.535 -27.063 1.00 88.88 203 GLY A C 1
ATOM 1573 O O . GLY A 1 203 ? 22.055 15.300 -26.668 1.00 88.88 203 GLY A O 1
ATOM 1574 N N . ASP A 1 204 ? 24.217 14.877 -27.136 1.00 87.81 204 ASP A N 1
ATOM 1575 C CA . ASP A 1 204 ? 24.760 16.196 -26.774 1.00 87.81 204 ASP A CA 1
ATOM 1576 C C . ASP A 1 204 ? 24.472 16.606 -25.317 1.00 87.81 204 ASP A C 1
ATOM 1578 O O . ASP A 1 204 ? 24.288 17.783 -25.013 1.00 87.81 204 ASP A O 1
ATOM 1582 N N . GLY A 1 205 ? 24.382 15.634 -24.404 1.00 87.25 205 GLY A N 1
ATOM 1583 C CA . GLY A 1 205 ? 24.106 15.896 -22.988 1.00 87.25 205 GLY A CA 1
ATOM 1584 C C . GLY A 1 205 ? 22.624 15.949 -22.621 1.00 87.25 205 GLY A C 1
ATOM 1585 O O . GLY A 1 205 ? 22.305 16.191 -21.459 1.00 87.25 205 GLY A O 1
ATOM 1586 N N . ARG A 1 206 ? 21.709 15.689 -23.565 1.00 92.19 206 ARG A N 1
ATOM 1587 C CA . ARG A 1 206 ? 20.258 15.658 -23.292 1.00 92.19 206 ARG A CA 1
ATOM 1588 C C . ARG A 1 206 ? 19.826 14.463 -22.447 1.00 92.19 206 ARG A C 1
ATOM 1590 O O . ARG A 1 206 ? 18.770 14.520 -21.815 1.00 92.19 206 ARG A O 1
ATOM 1597 N N . HIS A 1 207 ? 20.614 13.390 -22.448 1.00 95.25 207 HIS A N 1
ATOM 1598 C CA . HIS A 1 207 ? 20.314 12.179 -21.696 1.00 95.25 207 HIS A CA 1
ATOM 1599 C C . HIS A 1 207 ? 21.526 11.751 -20.879 1.00 95.25 207 HIS A C 1
ATOM 1601 O O . HIS A 1 207 ? 22.634 11.650 -21.408 1.00 95.25 207 HIS A O 1
ATOM 1607 N N . TYR A 1 208 ? 21.298 11.440 -19.608 1.00 97.94 208 TYR A N 1
ATOM 1608 C CA . TYR A 1 208 ? 22.259 10.710 -18.799 1.00 97.94 208 TYR A CA 1
ATOM 1609 C C . TYR A 1 208 ? 21.920 9.221 -18.854 1.00 97.94 208 TYR A C 1
ATOM 1611 O O . TYR A 1 208 ? 20.820 8.811 -18.470 1.00 97.94 208 TYR A O 1
ATOM 1619 N N . VAL A 1 209 ? 22.851 8.420 -19.362 1.00 98.00 209 VAL A N 1
ATOM 1620 C CA . VAL A 1 209 ? 22.676 6.986 -19.587 1.00 98.00 209 VAL A CA 1
ATOM 1621 C C . VAL A 1 209 ? 23.483 6.217 -18.551 1.00 98.00 209 VAL A C 1
ATOM 1623 O O . VAL A 1 209 ? 24.699 6.366 -18.482 1.00 98.00 209 VAL A O 1
ATOM 1626 N N . THR A 1 210 ? 22.818 5.382 -17.755 1.00 97.62 210 THR A N 1
ATOM 1627 C CA . THR A 1 210 ? 23.444 4.479 -16.775 1.00 97.62 210 THR A CA 1
ATOM 1628 C C . THR A 1 210 ? 23.357 3.045 -17.277 1.00 97.62 210 THR A C 1
ATOM 1630 O O . THR A 1 210 ? 22.266 2.587 -17.598 1.00 97.62 210 THR A O 1
ATOM 1633 N N . ARG A 1 211 ? 24.473 2.315 -17.322 1.00 96.44 211 ARG A N 1
ATOM 1634 C CA . ARG A 1 211 ? 24.537 0.904 -17.727 1.00 96.44 211 ARG A CA 1
ATOM 1635 C C . ARG A 1 211 ? 24.969 0.031 -16.557 1.00 96.44 211 ARG A C 1
ATOM 1637 O O . ARG A 1 211 ? 26.060 0.191 -16.013 1.00 96.44 211 ARG A O 1
ATOM 1644 N N . LEU A 1 212 ? 24.115 -0.920 -16.197 1.00 93.25 212 LEU A N 1
ATOM 1645 C CA . LEU A 1 212 ? 24.323 -1.880 -15.121 1.00 93.25 212 LEU A CA 1
ATOM 1646 C C . LEU A 1 212 ? 24.243 -3.306 -15.673 1.00 93.25 212 LEU A C 1
ATOM 1648 O O . LEU A 1 212 ? 23.351 -3.660 -16.444 1.00 93.25 212 LEU A O 1
ATOM 1652 N N . THR A 1 213 ? 25.170 -4.141 -15.235 1.00 90.25 213 THR A N 1
ATOM 1653 C CA . THR A 1 213 ? 25.335 -5.539 -15.646 1.00 90.25 213 THR A CA 1
ATOM 1654 C C . THR A 1 213 ? 25.576 -6.395 -14.410 1.00 90.25 213 THR A C 1
ATOM 1656 O O . THR A 1 213 ? 26.097 -5.916 -13.396 1.00 90.25 213 THR A O 1
ATOM 1659 N N . GLY A 1 214 ? 25.180 -7.668 -14.462 1.00 86.88 214 GLY A N 1
ATOM 1660 C CA . GLY A 1 214 ? 25.353 -8.571 -13.328 1.00 86.88 214 GLY A CA 1
ATOM 1661 C C . GLY A 1 214 ? 24.646 -8.048 -12.074 1.00 86.88 214 GLY A C 1
ATOM 1662 O O . GLY A 1 214 ? 23.435 -7.822 -12.072 1.00 86.88 214 GLY A O 1
ATOM 1663 N N . ARG A 1 215 ? 25.412 -7.852 -10.995 1.00 88.31 215 ARG A N 1
ATOM 1664 C CA . ARG A 1 215 ? 24.908 -7.339 -9.710 1.00 88.31 215 ARG A CA 1
ATOM 1665 C C . ARG A 1 215 ? 25.294 -5.886 -9.420 1.00 88.31 215 ARG A C 1
ATOM 1667 O O . ARG A 1 215 ? 24.867 -5.361 -8.395 1.00 88.31 215 ARG A O 1
ATOM 1674 N N . ARG A 1 216 ? 26.017 -5.212 -10.323 1.00 87.94 216 ARG A N 1
ATOM 1675 C CA . ARG A 1 216 ? 26.510 -3.842 -10.110 1.00 87.94 216 ARG A CA 1
ATOM 1676 C C . ARG A 1 216 ? 25.368 -2.851 -9.918 1.00 87.94 216 ARG A C 1
ATOM 1678 O O . ARG A 1 216 ? 24.506 -2.723 -10.787 1.00 87.94 216 ARG A O 1
ATOM 1685 N N . VAL A 1 217 ? 25.377 -2.135 -8.802 1.00 89.69 217 VAL A N 1
ATOM 1686 C CA . VAL A 1 217 ? 24.459 -1.027 -8.486 1.00 89.69 217 VAL A CA 1
ATOM 1687 C C . VAL A 1 217 ? 25.204 0.300 -8.562 1.00 89.69 217 VAL A C 1
ATOM 1689 O O . VAL A 1 217 ? 26.431 0.322 -8.452 1.00 89.69 217 VAL A O 1
ATOM 1692 N N . THR A 1 218 ? 24.485 1.402 -8.753 1.00 92.25 218 THR A N 1
ATOM 1693 C CA . THR A 1 218 ? 25.092 2.731 -8.616 1.00 92.25 218 THR A CA 1
ATOM 1694 C C . THR A 1 218 ? 25.594 2.947 -7.175 1.00 92.25 218 THR A C 1
ATOM 1696 O O . THR A 1 218 ? 25.036 2.369 -6.240 1.00 92.25 218 THR A O 1
ATOM 1699 N N . PRO A 1 219 ? 26.648 3.761 -6.948 1.00 90.69 219 PRO A N 1
ATOM 1700 C CA . PRO A 1 219 ? 27.166 4.013 -5.595 1.00 90.69 219 PRO A CA 1
ATOM 1701 C C . PRO A 1 219 ? 26.141 4.648 -4.643 1.00 90.69 219 PRO A C 1
ATOM 1703 O O . PRO A 1 219 ? 26.241 4.507 -3.427 1.00 90.69 219 PRO A O 1
ATOM 1706 N N . GLN A 1 220 ? 25.190 5.384 -5.215 1.00 89.88 220 GLN A N 1
ATOM 1707 C CA . GLN A 1 220 ? 24.022 5.983 -4.580 1.00 89.88 220 GLN A CA 1
ATOM 1708 C C . GLN A 1 220 ? 22.893 5.981 -5.612 1.00 89.88 220 GLN A C 1
ATOM 1710 O O . GLN A 1 220 ? 23.217 6.123 -6.791 1.00 89.88 220 GLN A O 1
ATOM 1715 N N . PRO A 1 221 ? 21.609 5.912 -5.215 1.00 91.19 221 PRO A N 1
ATOM 1716 C CA . PRO A 1 221 ? 20.500 5.981 -6.161 1.00 91.19 221 PRO A CA 1
ATOM 1717 C C . PRO A 1 221 ? 20.575 7.251 -7.018 1.00 91.19 221 PRO A C 1
ATOM 1719 O O . PRO A 1 221 ? 20.309 8.360 -6.552 1.00 91.19 221 PRO A O 1
ATOM 1722 N N . TRP A 1 222 ? 20.952 7.101 -8.285 1.00 95.50 222 TRP A N 1
ATOM 1723 C CA . TRP A 1 222 ? 20.931 8.198 -9.250 1.00 95.50 222 TRP A CA 1
ATOM 1724 C C . TRP A 1 222 ? 19.518 8.332 -9.783 1.00 95.50 222 TRP A C 1
ATOM 1726 O O . TRP A 1 222 ? 19.025 7.410 -10.424 1.00 95.50 222 TRP A O 1
ATOM 1736 N N . ILE A 1 223 ? 18.845 9.437 -9.466 1.00 96.06 223 ILE A N 1
ATOM 1737 C CA . ILE A 1 223 ? 17.422 9.609 -9.763 1.00 96.06 223 ILE A CA 1
ATOM 1738 C C . ILE A 1 223 ? 17.172 10.627 -10.869 1.00 96.06 223 ILE A C 1
ATOM 1740 O O . ILE A 1 223 ? 17.950 11.557 -11.076 1.00 96.06 223 ILE A O 1
ATOM 1744 N N . ASN A 1 224 ? 16.012 10.491 -11.50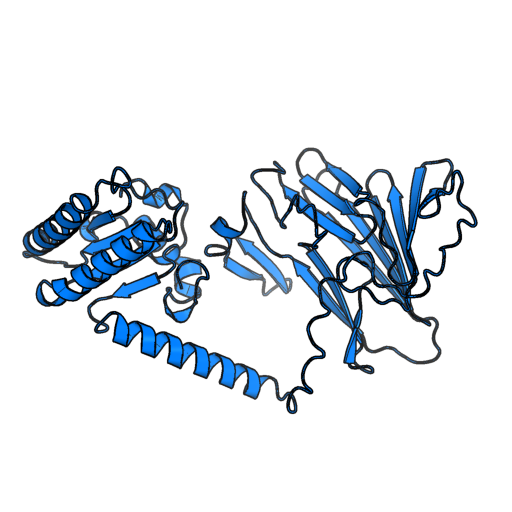2 1.00 98.19 224 ASN A N 1
ATOM 1745 C CA . ASN A 1 224 ? 15.365 11.557 -12.253 1.00 98.19 224 ASN A CA 1
ATOM 1746 C C . ASN A 1 224 ? 14.048 11.943 -11.576 1.00 98.19 224 ASN A C 1
ATOM 1748 O O . ASN A 1 224 ? 13.346 11.078 -11.049 1.00 98.19 224 ASN A O 1
ATOM 1752 N N . VAL A 1 225 ? 13.708 13.229 -11.618 1.00 97.81 225 VAL A N 1
ATOM 1753 C CA . VAL A 1 225 ? 12.459 13.784 -11.087 1.00 97.81 225 VAL A CA 1
ATOM 1754 C C . VAL A 1 225 ? 11.653 14.329 -12.258 1.00 97.81 225 VAL A C 1
ATOM 1756 O O . VAL A 1 225 ? 12.121 15.199 -12.989 1.00 97.81 225 VAL A O 1
ATOM 1759 N N . ILE A 1 226 ? 10.445 13.806 -12.449 1.00 98.38 226 ILE A N 1
ATOM 1760 C CA . ILE A 1 226 ? 9.578 14.141 -13.578 1.00 98.38 226 ILE A CA 1
ATOM 1761 C C . ILE A 1 226 ? 8.232 14.579 -13.014 1.00 98.38 226 ILE A C 1
ATOM 1763 O O . ILE A 1 226 ? 7.543 13.804 -12.351 1.00 98.38 226 ILE A O 1
ATOM 1767 N N . SER A 1 227 ? 7.858 15.830 -13.262 1.00 98.00 227 SER A N 1
ATOM 1768 C CA . SER A 1 227 ? 6.653 16.427 -12.690 1.00 98.00 227 SER A CA 1
ATOM 1769 C C . SER A 1 227 ? 6.055 17.498 -13.590 1.00 98.00 227 SER A C 1
ATOM 1771 O O . SER A 1 227 ? 6.774 18.169 -14.330 1.00 98.00 227 SER A O 1
ATOM 1773 N N . ASN A 1 228 ? 4.752 17.708 -13.443 1.00 97.00 228 ASN A N 1
ATOM 1774 C CA . ASN A 1 228 ? 4.066 18.925 -13.861 1.00 97.00 228 ASN A CA 1
ATOM 1775 C C . ASN A 1 228 ? 3.755 19.802 -12.629 1.00 97.00 228 ASN A C 1
ATOM 1777 O O . ASN A 1 228 ? 4.299 19.583 -11.545 1.00 97.00 228 ASN A O 1
ATOM 1781 N N . ALA A 1 229 ? 2.880 20.801 -12.778 1.00 96.56 229 ALA A N 1
ATOM 1782 C CA . ALA A 1 229 ? 2.540 21.739 -11.706 1.00 96.56 229 ALA A CA 1
ATOM 1783 C C . ALA A 1 229 ? 1.904 21.089 -10.460 1.00 96.56 229 ALA A C 1
ATOM 1785 O O . ALA A 1 229 ? 1.970 21.658 -9.372 1.00 96.56 229 ALA A O 1
ATOM 1786 N N . SER A 1 230 ? 1.257 19.930 -10.604 1.00 97.12 230 SER A N 1
ATOM 1787 C CA . SER A 1 230 ? 0.438 19.328 -9.546 1.00 97.12 230 SER A CA 1
ATOM 1788 C C . SER A 1 230 ? 0.635 17.825 -9.371 1.00 97.12 230 SER A C 1
ATOM 1790 O O . SER A 1 230 ? -0.091 17.213 -8.599 1.00 97.12 230 SER A O 1
ATOM 1792 N N . PHE A 1 231 ? 1.592 17.204 -10.050 1.00 98.56 231 PHE A N 1
ATOM 1793 C CA . PHE A 1 231 ? 1.801 15.762 -10.010 1.00 98.56 231 PHE A CA 1
ATOM 1794 C C . PHE A 1 231 ? 3.229 15.427 -10.414 1.00 98.56 231 PHE A C 1
ATOM 1796 O O . PHE A 1 231 ? 3.828 16.122 -11.237 1.00 98.56 231 PHE A O 1
ATOM 1803 N N . GLY A 1 232 ? 3.776 14.349 -9.870 1.00 98.25 232 GLY A N 1
ATOM 1804 C CA . GLY A 1 232 ? 5.085 13.895 -10.296 1.00 98.25 232 GLY A CA 1
ATOM 1805 C C . GLY A 1 232 ? 5.462 12.532 -9.768 1.00 98.25 232 GLY A C 1
ATOM 1806 O O . GLY A 1 232 ? 4.775 11.929 -8.941 1.00 98.25 232 GLY A O 1
ATOM 1807 N N . PHE A 1 233 ? 6.589 12.058 -10.269 1.00 98.25 233 PHE A N 1
ATOM 1808 C CA . PHE A 1 233 ? 7.287 10.920 -9.716 1.00 98.25 233 PHE A CA 1
ATOM 1809 C C . PHE A 1 233 ? 8.794 11.160 -9.765 1.00 98.25 233 PHE A C 1
ATOM 1811 O O . PHE A 1 233 ? 9.294 11.969 -10.552 1.00 98.25 233 PHE A O 1
ATOM 1818 N N . HIS A 1 234 ? 9.532 10.428 -8.944 1.00 95.69 234 HIS A N 1
ATOM 1819 C CA . HIS A 1 234 ? 10.946 10.206 -9.194 1.00 95.69 234 HIS A CA 1
ATOM 1820 C C . HIS A 1 234 ? 11.208 8.728 -9.406 1.00 95.69 234 HIS A C 1
ATOM 1822 O O . HIS A 1 234 ? 10.417 7.879 -8.985 1.00 95.69 234 HIS A O 1
ATOM 1828 N N . VAL A 1 235 ? 12.312 8.419 -10.073 1.00 97.38 235 VAL A N 1
ATOM 1829 C CA . VAL A 1 235 ? 12.743 7.041 -10.280 1.00 97.38 235 VAL A CA 1
ATOM 1830 C C . VAL A 1 235 ? 14.263 6.961 -10.338 1.00 97.38 235 VAL A C 1
ATOM 1832 O O . VAL A 1 235 ? 14.895 7.814 -10.965 1.00 97.38 235 VAL A O 1
ATOM 1835 N N . SER A 1 236 ? 14.848 5.963 -9.674 1.00 96.44 236 SER A N 1
ATOM 1836 C CA . SER A 1 236 ? 16.290 5.704 -9.746 1.00 96.44 236 SER A CA 1
ATOM 1837 C C . SER A 1 236 ? 16.701 5.021 -11.050 1.00 96.44 236 SER A C 1
ATOM 1839 O O . SER A 1 236 ? 15.866 4.446 -11.753 1.00 96.44 236 SER A O 1
ATOM 1841 N N . ALA A 1 237 ? 18.001 5.014 -11.340 1.00 96.56 237 ALA A N 1
ATOM 1842 C CA . ALA A 1 237 ? 18.587 4.303 -12.468 1.00 96.56 237 ALA A CA 1
ATOM 1843 C C . ALA A 1 237 ? 18.264 2.798 -12.437 1.00 96.56 237 ALA A C 1
ATOM 1845 O O . ALA A 1 237 ? 18.073 2.180 -13.479 1.00 96.56 237 ALA A O 1
ATOM 1846 N N . GLU A 1 238 ? 18.139 2.195 -11.258 1.00 95.56 238 GLU A N 1
ATOM 1847 C CA . GLU A 1 238 ? 17.707 0.805 -11.083 1.00 95.56 238 GLU A CA 1
ATOM 1848 C C . GLU A 1 238 ? 16.187 0.612 -11.229 1.00 95.56 238 GLU A C 1
ATOM 1850 O O . GLU A 1 238 ? 15.734 -0.522 -11.388 1.00 95.56 238 GLU A O 1
ATOM 1855 N N . GLY A 1 239 ? 15.392 1.683 -11.196 1.00 95.38 239 GLY A N 1
ATOM 1856 C CA . GLY A 1 239 ? 13.936 1.639 -11.351 1.00 95.38 239 GLY A CA 1
ATOM 1857 C C . GLY A 1 239 ? 13.143 1.692 -10.046 1.00 95.38 239 GLY A C 1
ATOM 1858 O O . GLY A 1 239 ? 11.964 1.342 -10.044 1.00 95.38 239 GLY A O 1
ATOM 1859 N N . ALA A 1 240 ? 13.750 2.117 -8.933 1.00 95.00 240 ALA A N 1
ATOM 1860 C CA . ALA A 1 240 ? 13.007 2.357 -7.698 1.00 95.00 240 ALA A CA 1
ATOM 1861 C C . ALA A 1 240 ? 12.225 3.672 -7.811 1.00 95.00 240 ALA A C 1
ATOM 1863 O O . ALA A 1 240 ? 12.820 4.750 -7.849 1.00 95.00 240 ALA A O 1
ATOM 1864 N N . GLY A 1 241 ? 10.900 3.560 -7.948 1.00 93.12 241 GLY A N 1
ATOM 1865 C CA . GLY A 1 241 ? 9.995 4.680 -8.192 1.00 93.12 241 GLY A CA 1
ATOM 1866 C C . GLY A 1 241 ? 9.175 5.106 -6.975 1.00 93.12 241 GLY A C 1
ATOM 1867 O O . GLY A 1 241 ? 8.860 4.291 -6.107 1.00 93.12 241 GLY A O 1
ATOM 1868 N N . PHE A 1 242 ? 8.791 6.380 -6.979 1.00 94.31 242 PHE A N 1
ATOM 1869 C CA . PHE A 1 242 ? 7.892 7.022 -6.020 1.00 94.31 242 PHE A CA 1
ATOM 1870 C C . PHE A 1 242 ? 7.021 8.048 -6.748 1.00 94.31 242 PHE A C 1
ATOM 1872 O O . PHE A 1 242 ? 7.562 8.929 -7.416 1.00 94.31 242 PHE A O 1
ATOM 1879 N N . THR A 1 243 ? 5.699 7.967 -6.589 1.00 97.88 243 THR A N 1
ATOM 1880 C CA . THR A 1 243 ? 4.714 8.824 -7.263 1.00 97.88 243 THR A CA 1
ATOM 1881 C C . THR A 1 243 ? 3.854 9.578 -6.244 1.00 97.88 243 THR A C 1
ATOM 1883 O O . THR A 1 243 ? 3.396 9.004 -5.252 1.00 97.88 243 THR A O 1
ATOM 1886 N N . TRP A 1 244 ? 3.574 10.857 -6.503 1.00 97.94 244 TRP A N 1
ATOM 1887 C CA . TRP A 1 244 ? 2.737 11.713 -5.656 1.00 97.94 244 TRP A CA 1
ATOM 1888 C C . TRP A 1 244 ? 1.775 12.580 -6.470 1.00 97.94 244 TRP A C 1
ATOM 1890 O O . TRP A 1 244 ? 1.990 12.853 -7.651 1.00 97.94 244 TRP A O 1
ATOM 1900 N N . SER A 1 245 ? 0.740 13.087 -5.800 1.00 97.06 245 SER A N 1
ATOM 1901 C CA . SER A 1 245 ? -0.190 14.069 -6.359 1.00 97.06 245 SER A CA 1
ATOM 1902 C C . SER A 1 245 ? -0.248 15.304 -5.471 1.00 97.06 245 SER A C 1
ATOM 1904 O O . SER A 1 245 ? -0.434 15.198 -4.271 1.00 97.06 245 SER A O 1
ATOM 1906 N N . ARG A 1 246 ? -0.104 16.493 -6.045 1.00 95.94 246 ARG A N 1
ATOM 1907 C CA . ARG A 1 246 ? -0.106 17.840 -5.439 1.00 95.94 246 ARG A CA 1
ATOM 1908 C C . ARG A 1 246 ? 1.002 18.114 -4.419 1.00 95.94 246 ARG A C 1
ATOM 1910 O O . ARG A 1 246 ? 1.606 19.178 -4.469 1.00 95.94 246 ARG A O 1
ATOM 1917 N N . ASN A 1 247 ? 1.275 17.194 -3.498 1.00 94.75 247 ASN A N 1
ATOM 1918 C CA . ASN A 1 247 ? 2.263 17.342 -2.436 1.00 94.75 247 ASN A CA 1
ATOM 1919 C C . ASN A 1 247 ? 2.996 16.012 -2.198 1.00 94.75 247 ASN A C 1
ATOM 1921 O O . ASN A 1 247 ? 2.386 15.021 -1.804 1.00 94.75 247 ASN A O 1
ATOM 1925 N N . SER A 1 248 ? 4.313 15.998 -2.403 1.00 93.81 248 SER A N 1
ATOM 1926 C CA . SER A 1 248 ? 5.151 14.800 -2.254 1.00 93.81 248 SER A CA 1
ATOM 1927 C C . SER A 1 248 ? 5.348 14.339 -0.806 1.00 93.81 248 SER A C 1
ATOM 1929 O O . SER A 1 248 ? 5.787 13.217 -0.580 1.00 93.81 248 SER A O 1
ATOM 1931 N N . ARG A 1 249 ? 5.006 15.162 0.190 1.00 92.56 249 ARG A N 1
ATOM 1932 C CA . ARG A 1 249 ? 5.049 14.785 1.607 1.00 92.56 249 ARG A CA 1
ATOM 1933 C C . ARG A 1 249 ? 3.734 14.155 2.057 1.00 92.56 249 ARG A C 1
ATOM 1935 O O . ARG A 1 249 ? 3.756 13.082 2.650 1.00 92.56 249 ARG A O 1
ATOM 1942 N N . ASP A 1 250 ? 2.614 14.823 1.786 1.00 91.88 250 ASP A N 1
ATOM 1943 C CA . ASP A 1 250 ? 1.307 14.485 2.371 1.00 91.88 250 ASP A CA 1
ATOM 1944 C C . ASP A 1 250 ? 0.423 13.604 1.486 1.00 91.88 250 ASP A C 1
ATOM 1946 O O . ASP A 1 250 ? -0.480 12.945 2.000 1.00 91.88 250 ASP A O 1
ATOM 1950 N N . TYR A 1 251 ? 0.649 13.597 0.173 1.00 94.94 251 TYR A N 1
ATOM 1951 C CA . TYR A 1 251 ? -0.237 12.974 -0.814 1.00 94.94 251 TYR A CA 1
ATOM 1952 C C . TYR A 1 251 ? 0.547 12.019 -1.719 1.00 94.94 251 TYR A C 1
ATOM 1954 O O . TYR A 1 251 ? 0.536 12.100 -2.953 1.00 94.94 251 TYR A O 1
ATOM 1962 N N . GLN A 1 252 ? 1.253 11.099 -1.069 1.00 96.06 252 GLN A N 1
ATOM 1963 C CA . GLN A 1 252 ? 1.958 10.010 -1.727 1.00 96.06 252 GLN A CA 1
ATOM 1964 C C . GLN A 1 252 ? 0.939 9.023 -2.300 1.00 96.06 252 GLN A C 1
ATOM 1966 O O . GLN A 1 252 ? -0.007 8.626 -1.613 1.00 96.06 252 GLN A O 1
ATOM 1971 N N . LEU A 1 253 ? 1.130 8.613 -3.553 1.00 97.06 253 LEU A N 1
ATOM 1972 C CA . LEU A 1 253 ? 0.347 7.539 -4.167 1.00 97.06 253 LEU A CA 1
ATOM 1973 C C . LEU A 1 253 ? 1.030 6.191 -3.942 1.00 97.06 253 LEU A C 1
ATOM 1975 O O . LEU A 1 253 ? 0.370 5.242 -3.521 1.00 97.06 253 LEU A O 1
ATOM 1979 N N . THR A 1 254 ? 2.346 6.142 -4.139 1.00 96.44 254 THR A N 1
ATOM 1980 C CA . THR A 1 254 ? 3.224 4.999 -3.843 1.00 96.44 254 THR A CA 1
ATOM 1981 C C . THR A 1 254 ? 4.270 5.416 -2.803 1.00 96.44 254 THR A C 1
ATOM 1983 O O . THR A 1 254 ? 4.466 6.615 -2.607 1.00 96.44 254 THR A O 1
ATOM 1986 N N . PRO A 1 255 ? 4.882 4.492 -2.038 1.00 93.88 255 PRO A N 1
ATOM 1987 C CA . PRO A 1 255 ? 5.719 4.860 -0.903 1.00 93.88 255 PRO A CA 1
ATOM 1988 C C . PRO A 1 255 ? 7.065 5.428 -1.332 1.00 93.88 255 PRO A C 1
ATOM 1990 O O . PRO A 1 255 ? 7.678 4.963 -2.290 1.00 93.88 255 PRO A O 1
ATOM 1993 N N . TRP A 1 256 ? 7.557 6.364 -0.527 1.00 91.12 256 TRP A N 1
ATOM 1994 C CA . TRP A 1 256 ? 8.956 6.762 -0.502 1.00 91.12 256 TRP A CA 1
ATOM 1995 C C . TRP A 1 256 ? 9.604 6.394 0.832 1.00 91.12 256 TRP A C 1
ATOM 1997 O O . TRP A 1 256 ? 8.988 6.528 1.894 1.00 91.12 256 TRP A O 1
ATOM 2007 N N . SER A 1 257 ? 10.867 5.978 0.794 1.00 84.38 257 SER A N 1
ATOM 2008 C CA . SER A 1 257 ? 11.679 5.760 1.990 1.00 84.38 257 SER A CA 1
ATOM 2009 C C . SER A 1 257 ? 13.077 6.331 1.803 1.00 84.38 257 SER A C 1
ATOM 2011 O O . SER A 1 257 ? 13.751 5.996 0.834 1.00 84.38 257 SER A O 1
ATOM 2013 N N . ASN A 1 258 ? 13.540 7.119 2.774 1.00 83.56 258 ASN A N 1
ATOM 2014 C CA . ASN A 1 258 ? 14.944 7.515 2.888 1.00 83.56 258 ASN A CA 1
ATOM 2015 C C . ASN A 1 258 ? 15.749 6.441 3.636 1.00 83.56 258 ASN A C 1
ATOM 2017 O O . ASN A 1 258 ? 16.292 6.696 4.711 1.00 83.56 258 ASN A O 1
ATOM 2021 N N . ASP A 1 259 ? 15.709 5.209 3.137 1.00 85.25 259 ASP A N 1
ATOM 2022 C CA . ASP A 1 259 ? 16.435 4.094 3.735 1.00 85.25 259 ASP A CA 1
ATOM 2023 C C . ASP A 1 259 ? 17.897 4.130 3.244 1.00 85.25 259 ASP A C 1
ATOM 2025 O O . ASP A 1 259 ? 18.138 4.000 2.044 1.00 85.25 259 ASP A O 1
ATOM 2029 N N . PRO A 1 260 ? 18.889 4.318 4.138 1.00 81.56 260 PRO A N 1
ATOM 2030 C CA . PRO A 1 260 ? 20.295 4.381 3.743 1.00 81.56 260 PRO A CA 1
ATOM 2031 C C . PRO A 1 260 ? 20.875 3.017 3.335 1.00 81.56 260 PRO A C 1
ATOM 2033 O O . PRO A 1 260 ? 22.009 2.955 2.865 1.00 81.56 260 PRO A O 1
ATOM 2036 N N . VAL A 1 261 ? 20.140 1.923 3.555 1.00 84.44 261 VAL A N 1
ATOM 2037 C CA . VAL A 1 261 ? 20.576 0.547 3.288 1.00 84.44 261 VAL A CA 1
ATOM 2038 C C . VAL A 1 261 ? 19.936 -0.006 2.020 1.00 84.44 261 VAL A C 1
ATOM 2040 O O . VAL A 1 261 ? 20.601 -0.715 1.263 1.00 84.44 261 VAL A O 1
ATOM 2043 N N . SER A 1 262 ? 18.652 0.278 1.788 1.00 83.19 262 SER A N 1
ATOM 2044 C CA . SER A 1 262 ? 17.887 -0.328 0.696 1.00 83.19 262 SER A CA 1
ATOM 2045 C C . SER A 1 262 ? 17.182 0.697 -0.191 1.00 83.19 262 SER A C 1
ATOM 2047 O O . SER A 1 262 ? 16.656 1.701 0.272 1.00 83.19 262 SER A O 1
ATOM 2049 N N . ASN A 1 263 ? 17.130 0.412 -1.494 1.00 85.44 263 ASN A N 1
ATOM 2050 C CA . ASN A 1 263 ? 16.399 1.210 -2.479 1.00 85.44 263 ASN A CA 1
ATOM 2051 C C . ASN A 1 263 ? 15.160 0.436 -2.964 1.00 85.44 263 ASN A C 1
ATOM 2053 O O . ASN A 1 263 ? 15.095 -0.023 -4.107 1.00 85.44 263 ASN A O 1
ATOM 2057 N N . ARG A 1 264 ? 14.219 0.179 -2.047 1.00 88.12 264 ARG A N 1
ATOM 2058 C CA . ARG A 1 264 ? 13.050 -0.679 -2.298 1.00 88.12 264 ARG A CA 1
ATOM 2059 C C . ARG A 1 264 ? 12.014 0.034 -3.189 1.00 88.12 264 ARG A C 1
ATOM 2061 O O . ARG A 1 264 ? 11.535 1.098 -2.804 1.00 88.12 264 ARG A O 1
ATOM 2068 N N . PRO A 1 265 ? 11.576 -0.563 -4.314 1.00 91.69 265 PRO A N 1
ATOM 2069 C CA . PRO A 1 265 ? 10.515 0.012 -5.137 1.00 91.69 265 PRO A CA 1
ATOM 2070 C C . PRO A 1 265 ? 9.129 -0.137 -4.488 1.00 91.69 265 PRO A C 1
ATOM 2072 O O . PRO A 1 265 ? 8.746 -1.226 -4.054 1.00 91.69 265 PRO A O 1
ATOM 2075 N N . GLY A 1 266 ? 8.349 0.949 -4.487 1.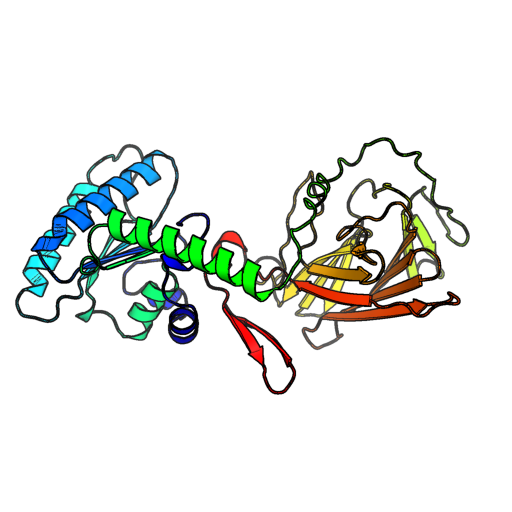00 92.50 266 GLY A N 1
ATOM 2076 C CA . GLY A 1 266 ? 6.922 0.950 -4.136 1.00 92.50 266 GLY A CA 1
ATOM 2077 C C . GLY A 1 266 ? 5.988 0.631 -5.307 1.00 92.50 266 GLY A C 1
ATOM 2078 O O . GLY A 1 266 ? 4.801 0.387 -5.121 1.00 92.50 266 GLY A O 1
ATOM 2079 N N . GLU A 1 267 ? 6.519 0.623 -6.523 1.00 95.38 267 GLU A N 1
ATOM 2080 C CA . GLU A 1 267 ? 5.807 0.358 -7.770 1.00 95.38 267 GLU A CA 1
ATOM 2081 C C . GLU A 1 267 ? 6.741 -0.357 -8.748 1.00 95.38 267 GLU A C 1
ATOM 2083 O O . GLU A 1 267 ? 7.958 -0.180 -8.693 1.00 95.38 267 GLU A O 1
ATOM 2088 N N . GLY A 1 268 ? 6.201 -1.205 -9.621 1.00 95.50 268 GLY A N 1
ATOM 2089 C CA . GLY A 1 268 ? 7.042 -2.061 -10.450 1.00 95.50 268 GLY A CA 1
ATOM 2090 C C . GLY A 1 268 ? 6.301 -2.842 -11.529 1.00 95.50 268 GLY A C 1
ATOM 2091 O O . GLY A 1 268 ? 5.075 -2.932 -11.527 1.00 95.50 268 GLY A O 1
ATOM 2092 N N . PHE A 1 269 ? 7.067 -3.446 -12.439 1.00 96.94 269 PHE A N 1
ATOM 2093 C CA . PHE A 1 269 ? 6.563 -4.333 -13.487 1.00 96.94 269 PHE A CA 1
ATOM 2094 C C . PHE A 1 269 ? 7.294 -5.668 -13.407 1.00 96.94 269 PHE A C 1
ATOM 2096 O O . PHE A 1 269 ? 8.511 -5.723 -13.594 1.00 96.94 269 PHE A O 1
ATOM 2103 N N . TYR A 1 270 ? 6.552 -6.737 -13.143 1.00 97.19 270 TYR A N 1
ATOM 2104 C CA . TYR A 1 270 ? 7.054 -8.105 -13.141 1.00 97.19 270 TYR A CA 1
ATOM 2105 C C . TYR A 1 270 ? 6.640 -8.797 -14.434 1.00 97.19 270 TYR A C 1
ATOM 2107 O O . TYR A 1 270 ? 5.503 -8.666 -14.886 1.00 97.19 270 TYR A O 1
ATOM 2115 N N . ILE A 1 271 ? 7.550 -9.565 -15.013 1.00 97.56 271 ILE A N 1
ATOM 2116 C CA . ILE A 1 271 ? 7.291 -10.398 -16.180 1.00 97.56 271 ILE A CA 1
ATOM 2117 C C . ILE A 1 271 ? 7.554 -11.837 -15.764 1.00 97.56 271 ILE A C 1
ATOM 2119 O O . ILE A 1 271 ? 8.658 -12.187 -15.359 1.00 97.56 271 ILE A O 1
ATOM 2123 N N . TYR A 1 272 ? 6.519 -12.662 -15.831 1.00 96.56 272 TYR A N 1
ATOM 2124 C CA . TYR A 1 272 ? 6.591 -14.084 -15.541 1.00 96.56 272 TYR A CA 1
ATOM 2125 C C . TYR A 1 272 ? 6.660 -14.864 -16.847 1.00 96.56 272 TYR A C 1
ATOM 2127 O O . TYR A 1 272 ? 5.741 -14.797 -17.668 1.00 96.56 272 TYR A O 1
ATOM 2135 N N . ASP A 1 273 ? 7.752 -15.592 -17.029 1.00 93.62 273 ASP A N 1
ATOM 2136 C CA . ASP A 1 273 ? 7.914 -16.541 -18.120 1.00 93.62 273 ASP A CA 1
ATOM 2137 C C . ASP A 1 273 ? 7.243 -17.863 -17.730 1.00 93.62 273 ASP A C 1
ATOM 2139 O O . ASP A 1 273 ? 7.666 -18.542 -16.792 1.00 93.62 273 ASP A O 1
ATOM 2143 N N . GLN A 1 274 ? 6.173 -18.213 -18.448 1.00 93.31 274 GLN A N 1
ATOM 2144 C CA . GLN A 1 274 ? 5.377 -19.405 -18.158 1.00 93.31 274 GLN A CA 1
ATOM 2145 C C . GLN A 1 274 ? 6.089 -20.709 -18.527 1.00 93.31 274 GLN A C 1
ATOM 2147 O O . GLN A 1 274 ? 5.688 -21.760 -18.034 1.00 93.31 274 GLN A O 1
ATOM 2152 N N . LEU A 1 275 ? 7.108 -20.664 -19.391 1.00 89.31 275 LEU A N 1
ATOM 2153 C CA . LEU A 1 275 ? 7.858 -21.851 -19.789 1.00 89.31 275 LEU A CA 1
ATOM 2154 C C . LEU A 1 275 ? 8.929 -22.186 -18.751 1.00 89.31 275 LEU A C 1
ATOM 2156 O O . LEU A 1 275 ? 9.006 -23.323 -18.292 1.00 89.31 275 LEU A O 1
ATOM 2160 N N . SER A 1 276 ? 9.746 -21.202 -18.361 1.00 87.38 276 SER A N 1
ATOM 2161 C CA . SER A 1 276 ? 10.798 -21.426 -17.357 1.00 87.38 276 SER A CA 1
ATOM 2162 C C . SER A 1 276 ? 10.296 -21.368 -15.913 1.00 87.38 276 SER A C 1
ATOM 2164 O O . SER A 1 276 ? 11.010 -21.787 -15.001 1.00 87.38 276 SER A O 1
ATOM 2166 N N . GLY A 1 277 ? 9.100 -20.820 -15.689 1.00 89.75 277 GLY A N 1
ATOM 2167 C CA . GLY A 1 277 ? 8.526 -20.608 -14.363 1.00 89.75 277 GLY A CA 1
ATOM 2168 C C . GLY A 1 277 ? 9.227 -19.514 -13.550 1.00 89.75 277 GLY A C 1
ATOM 2169 O O . GLY A 1 277 ? 9.047 -19.450 -12.333 1.00 89.75 277 GLY A O 1
ATOM 2170 N N . LYS A 1 278 ? 10.042 -18.664 -14.191 1.00 91.25 278 LYS A N 1
ATOM 2171 C CA . LYS A 1 278 ? 10.843 -17.618 -13.536 1.00 91.25 278 LYS A CA 1
ATOM 2172 C C . LYS A 1 278 ? 10.287 -16.223 -13.815 1.00 91.25 278 LYS A C 1
ATOM 2174 O O . LYS A 1 278 ? 9.863 -15.913 -14.928 1.00 91.25 278 LYS A O 1
ATOM 2179 N N . ALA A 1 279 ? 10.343 -15.364 -12.801 1.00 94.88 279 ALA A N 1
ATOM 2180 C CA . ALA A 1 279 ? 10.044 -13.944 -12.937 1.00 94.88 279 ALA A CA 1
ATOM 2181 C C . ALA A 1 279 ? 11.316 -13.134 -13.225 1.00 94.88 279 ALA A C 1
ATOM 2183 O O . ALA A 1 279 ? 12.395 -13.465 -12.737 1.00 94.88 279 ALA A O 1
ATOM 2184 N N . PHE A 1 280 ? 11.170 -12.057 -13.988 1.00 95.75 280 PHE A N 1
ATOM 2185 C CA . PHE A 1 280 ? 12.193 -11.047 -14.252 1.00 95.75 280 PHE A CA 1
ATOM 2186 C C . PHE A 1 280 ? 11.527 -9.671 -14.400 1.00 95.75 280 PHE A C 1
ATOM 2188 O O . PHE A 1 280 ? 10.298 -9.564 -14.408 1.00 95.75 280 PHE A O 1
ATOM 2195 N N . SER A 1 281 ? 12.316 -8.603 -14.492 1.00 97.12 281 SER A N 1
ATOM 2196 C CA . SER A 1 281 ? 11.801 -7.243 -14.658 1.00 97.12 281 SER A CA 1
ATOM 2197 C C . SER A 1 281 ? 12.702 -6.433 -15.587 1.00 97.12 281 SER A C 1
ATOM 2199 O O . SER A 1 281 ? 13.915 -6.642 -15.576 1.00 97.12 281 SER A O 1
ATOM 2201 N N . PRO A 1 282 ? 12.157 -5.472 -16.356 1.00 96.56 282 PRO A N 1
ATOM 2202 C CA . PRO A 1 282 ? 12.984 -4.480 -17.035 1.00 96.56 282 PRO A CA 1
ATOM 2203 C C . PRO A 1 282 ? 13.670 -3.501 -16.066 1.00 96.56 282 PRO A C 1
ATOM 2205 O O . PRO A 1 282 ? 14.559 -2.760 -16.476 1.00 96.56 282 PRO A O 1
ATOM 2208 N N . MET A 1 283 ? 13.266 -3.484 -14.790 1.00 95.75 283 MET A N 1
ATOM 2209 C CA . MET A 1 283 ? 13.827 -2.634 -13.742 1.00 95.75 283 MET A CA 1
ATOM 2210 C C . MET A 1 283 ? 14.609 -3.479 -12.739 1.00 95.75 283 MET A C 1
ATOM 2212 O O . MET A 1 283 ? 14.054 -4.347 -12.059 1.00 95.75 283 MET A O 1
ATOM 2216 N N . ALA A 1 284 ? 15.901 -3.191 -12.612 1.00 94.69 284 ALA A N 1
ATOM 2217 C CA . ALA A 1 284 ? 16.812 -3.920 -11.739 1.00 94.69 284 ALA A CA 1
ATOM 2218 C C . ALA A 1 284 ? 16.408 -3.902 -10.253 1.00 94.69 284 ALA A C 1
ATOM 2220 O O . ALA A 1 284 ? 16.680 -4.869 -9.546 1.00 94.69 284 ALA A O 1
ATOM 2221 N N . ALA A 1 285 ? 15.757 -2.833 -9.785 1.00 93.62 285 ALA A N 1
ATOM 2222 C CA . ALA A 1 285 ? 15.298 -2.686 -8.404 1.00 93.62 285 ALA A CA 1
ATOM 2223 C C . ALA A 1 285 ? 14.124 -3.615 -8.053 1.00 93.62 285 ALA A C 1
ATOM 2225 O O . ALA A 1 285 ? 13.875 -3.861 -6.876 1.00 93.62 285 ALA A O 1
ATOM 2226 N N . VAL A 1 286 ? 13.391 -4.118 -9.054 1.00 94.06 286 VAL A N 1
ATOM 2227 C CA . VAL A 1 286 ? 12.201 -4.959 -8.852 1.00 94.06 286 VAL A CA 1
ATOM 2228 C C . VAL A 1 286 ? 12.587 -6.435 -8.806 1.00 94.06 286 VAL A C 1
ATOM 2230 O O . VAL A 1 286 ? 12.340 -7.111 -7.811 1.00 94.06 286 VAL A O 1
ATOM 2233 N N . VAL A 1 287 ? 13.222 -6.938 -9.869 1.00 93.38 287 VAL A N 1
ATOM 2234 C CA . VAL A 1 287 ? 13.814 -8.284 -9.903 1.00 93.38 287 VAL A CA 1
ATOM 2235 C C . VAL A 1 287 ? 15.143 -8.201 -10.637 1.00 93.38 287 VAL A C 1
ATOM 2237 O O . VAL A 1 287 ? 15.172 -8.130 -11.866 1.00 93.38 287 VAL A O 1
ATOM 2240 N N . ARG A 1 288 ? 16.251 -8.236 -9.891 1.00 92.25 288 ARG A N 1
ATOM 2241 C CA . ARG A 1 288 ? 17.588 -8.287 -10.483 1.00 92.25 288 ARG A CA 1
ATOM 2242 C C . ARG A 1 288 ? 17.861 -9.673 -11.061 1.00 92.25 288 ARG A C 1
ATOM 2244 O O . ARG A 1 288 ? 18.055 -10.634 -10.322 1.00 92.25 288 ARG A O 1
ATOM 2251 N N . ASP A 1 289 ? 17.988 -9.740 -12.379 1.00 92.12 289 ASP A N 1
ATOM 2252 C CA . ASP A 1 289 ? 18.556 -10.886 -13.095 1.00 92.12 289 ASP A CA 1
ATOM 2253 C C . ASP A 1 289 ? 20.005 -10.565 -13.528 1.00 92.12 289 ASP A C 1
ATOM 2255 O O . ASP A 1 289 ? 20.192 -9.690 -14.379 1.00 92.12 289 ASP A O 1
ATOM 2259 N N . PRO A 1 290 ? 21.033 -11.241 -12.970 1.00 91.00 290 PRO A N 1
ATOM 2260 C CA . PRO A 1 290 ? 22.433 -11.027 -13.344 1.00 91.00 290 PRO A CA 1
ATOM 2261 C C . PRO A 1 290 ? 22.774 -11.377 -14.798 1.00 91.00 290 PRO A C 1
ATOM 2263 O O . PRO A 1 290 ? 23.820 -10.958 -15.287 1.00 91.00 290 PRO A O 1
ATOM 2266 N N . SER A 1 291 ? 21.927 -12.150 -15.486 1.00 89.88 291 SER A N 1
ATOM 2267 C CA . SER A 1 291 ? 22.105 -12.475 -16.907 1.00 89.88 291 SER A CA 1
ATOM 2268 C C . SER A 1 291 ? 21.624 -11.366 -17.848 1.00 89.88 291 SER A C 1
ATOM 2270 O O . SER A 1 291 ? 21.849 -11.445 -19.056 1.00 89.88 291 SER A O 1
ATOM 2272 N N . MET A 1 292 ? 20.965 -10.335 -17.309 1.00 93.38 292 MET A N 1
ATOM 2273 C CA . MET A 1 292 ? 20.440 -9.212 -18.075 1.00 93.38 292 MET A CA 1
ATOM 2274 C C . MET A 1 292 ? 21.390 -8.016 -18.070 1.00 93.38 292 MET A C 1
ATOM 2276 O O . MET A 1 292 ? 22.113 -7.758 -17.103 1.00 93.38 292 MET A O 1
ATOM 2280 N N . THR A 1 293 ? 21.326 -7.238 -19.146 1.00 93.38 293 THR A N 1
ATOM 2281 C CA . THR A 1 293 ? 21.868 -5.879 -19.184 1.00 93.38 293 THR A CA 1
ATOM 2282 C C . THR A 1 293 ? 20.744 -4.885 -18.917 1.00 93.38 293 THR A C 1
ATOM 2284 O O . THR A 1 293 ? 19.629 -5.061 -19.413 1.00 93.38 293 THR A O 1
ATOM 2287 N N . TYR A 1 294 ? 21.034 -3.852 -18.129 1.00 96.44 294 TYR A N 1
ATOM 2288 C CA . TYR A 1 294 ? 20.113 -2.762 -17.815 1.00 96.44 294 TYR A CA 1
ATOM 2289 C C . TYR A 1 294 ? 20.755 -1.450 -18.241 1.00 96.44 294 TYR A C 1
ATOM 2291 O O . TYR A 1 294 ? 21.875 -1.144 -17.841 1.00 96.44 294 TYR A O 1
ATOM 2299 N N . GLU A 1 295 ? 20.052 -0.675 -19.048 1.00 96.94 295 GLU A N 1
ATOM 2300 C CA . GLU A 1 295 ? 20.469 0.639 -19.509 1.00 96.94 295 GLU A CA 1
ATOM 2301 C C . GLU A 1 295 ? 19.340 1.635 -19.244 1.00 96.94 295 GLU A C 1
ATOM 2303 O O . GLU A 1 295 ? 18.258 1.539 -19.823 1.00 96.94 295 GLU A O 1
ATOM 2308 N N . THR A 1 296 ? 19.589 2.607 -18.376 1.00 98.06 296 THR A N 1
ATOM 2309 C CA . THR A 1 296 ? 18.599 3.607 -17.984 1.00 98.06 296 THR A CA 1
ATOM 2310 C C . THR A 1 296 ? 18.957 4.960 -18.552 1.00 98.06 296 THR A C 1
ATOM 2312 O O . THR A 1 296 ? 20.063 5.448 -18.355 1.00 98.06 296 THR A O 1
ATOM 2315 N N . TRP A 1 297 ? 17.998 5.570 -19.234 1.00 98.06 297 TRP A N 1
ATOM 2316 C CA . TRP A 1 297 ? 18.107 6.878 -19.858 1.00 98.06 297 TRP A CA 1
ATOM 2317 C C . TRP A 1 297 ? 17.274 7.858 -19.059 1.00 98.06 297 TRP A C 1
ATOM 2319 O O . TRP A 1 297 ? 16.044 7.809 -19.118 1.00 98.06 297 TRP A O 1
ATOM 2329 N N . HIS A 1 298 ? 17.933 8.748 -18.334 1.00 98.50 298 HIS A N 1
ATOM 2330 C CA . HIS A 1 298 ? 17.286 9.878 -17.688 1.00 98.50 298 HIS A CA 1
ATOM 2331 C C . HIS A 1 298 ? 17.405 11.099 -18.594 1.00 98.50 298 HIS A C 1
ATOM 2333 O O . HIS A 1 298 ? 18.509 11.542 -18.908 1.00 98.50 298 HIS A O 1
ATOM 2339 N N . GLY A 1 299 ? 16.264 11.620 -19.034 1.00 97.38 299 GLY A N 1
ATOM 2340 C CA . GLY A 1 299 ? 16.177 12.836 -19.833 1.00 97.38 299 GLY A CA 1
ATOM 2341 C C . GLY A 1 299 ? 15.179 13.821 -19.238 1.00 97.38 299 GLY A C 1
ATOM 2342 O O . GLY A 1 299 ? 14.494 13.539 -18.249 1.00 97.38 299 GLY A O 1
ATOM 2343 N N . GLN A 1 300 ? 15.066 14.990 -19.859 1.00 95.88 300 GLN A N 1
ATOM 2344 C CA . GLN A 1 300 ? 14.080 15.983 -19.449 1.00 95.88 300 GLN A CA 1
ATOM 2345 C C . GLN A 1 300 ? 12.661 15.466 -19.729 1.00 95.88 300 GLN A C 1
ATOM 2347 O O . GLN A 1 300 ? 12.284 15.247 -20.878 1.00 95.88 300 GLN A O 1
ATOM 2352 N N . GLY A 1 301 ? 11.874 15.262 -18.670 1.00 96.00 301 GLY A N 1
ATOM 2353 C CA . GLY A 1 301 ? 10.475 14.837 -18.774 1.00 96.00 301 GLY A CA 1
ATOM 2354 C C . GLY A 1 301 ? 10.249 13.331 -18.956 1.00 96.00 301 GLY A C 1
ATOM 2355 O O . GLY A 1 301 ? 9.097 12.907 -19.034 1.00 96.00 301 GLY A O 1
ATOM 2356 N N . PHE A 1 302 ? 11.304 12.508 -19.003 1.00 98.06 302 PHE A N 1
ATOM 2357 C CA . PHE A 1 302 ? 11.154 11.060 -19.156 1.00 98.06 302 PHE A CA 1
ATOM 2358 C C . PHE A 1 302 ? 12.289 10.251 -18.522 1.00 98.06 302 PHE A C 1
ATOM 2360 O O . PHE A 1 302 ? 13.419 10.717 -18.372 1.00 98.06 302 PHE A O 1
ATOM 2367 N N . SER A 1 303 ? 11.994 8.993 -18.201 1.00 98.62 303 SER A N 1
ATOM 2368 C CA . SER A 1 303 ? 13.015 7.970 -17.962 1.00 98.62 303 SER A CA 1
ATOM 2369 C C . SER A 1 303 ? 12.697 6.716 -18.766 1.00 98.62 303 SER A C 1
ATOM 2371 O O . SER A 1 303 ? 11.542 6.292 -18.792 1.00 98.62 303 SER A O 1
ATOM 2373 N N . THR A 1 304 ? 13.692 6.134 -19.437 1.00 98.50 304 THR A N 1
ATOM 2374 C CA . THR A 1 304 ? 13.533 4.873 -20.181 1.00 98.50 304 THR A CA 1
ATOM 2375 C C . THR A 1 304 ? 14.483 3.808 -19.657 1.00 98.50 304 THR A C 1
ATOM 2377 O O . THR A 1 304 ? 15.688 4.027 -19.637 1.00 98.50 304 THR A O 1
ATOM 2380 N N . PHE A 1 305 ? 13.945 2.646 -19.295 1.00 98.38 305 PHE A N 1
ATOM 2381 C CA . PHE A 1 305 ? 14.690 1.450 -18.914 1.00 98.38 305 PHE A CA 1
ATOM 2382 C C . PHE A 1 305 ? 14.739 0.507 -20.108 1.00 98.38 305 PHE A C 1
ATOM 2384 O O . PHE A 1 305 ? 13.730 -0.107 -20.468 1.00 98.38 305 PHE A O 1
ATOM 2391 N N . ARG A 1 306 ? 15.907 0.413 -20.732 1.00 97.94 306 ARG A N 1
ATOM 2392 C CA . ARG A 1 306 ? 16.203 -0.577 -21.759 1.00 97.94 306 ARG A CA 1
ATOM 2393 C C . ARG A 1 306 ? 16.853 -1.775 -21.105 1.00 97.94 306 ARG A C 1
ATOM 2395 O O . ARG A 1 306 ? 17.811 -1.637 -20.351 1.00 97.94 306 ARG A O 1
ATOM 2402 N N . SER A 1 307 ? 16.346 -2.963 -21.379 1.00 97.06 307 SER A N 1
ATOM 2403 C CA . SER A 1 307 ? 16.927 -4.184 -20.832 1.00 97.06 307 SER A CA 1
ATOM 2404 C C . SER A 1 307 ? 16.878 -5.325 -21.829 1.00 97.06 307 SER A C 1
ATOM 2406 O O . SER A 1 307 ? 16.006 -5.376 -22.701 1.00 97.06 307 SER A O 1
ATOM 2408 N N . LYS A 1 308 ? 17.837 -6.241 -21.714 1.00 95.88 308 LYS A N 1
ATOM 2409 C CA . LYS A 1 308 ? 17.948 -7.391 -22.611 1.00 95.88 308 LYS A CA 1
ATOM 2410 C C . LYS A 1 308 ? 18.117 -8.680 -21.824 1.00 95.88 308 LYS A C 1
ATOM 2412 O O . LYS A 1 308 ? 18.965 -8.755 -20.939 1.00 95.88 308 LYS A O 1
ATOM 2417 N N . ARG A 1 309 ? 17.335 -9.699 -22.185 1.00 93.62 309 ARG A N 1
ATOM 2418 C CA . ARG A 1 309 ? 17.383 -11.060 -21.636 1.00 93.62 309 ARG A CA 1
ATOM 2419 C C . ARG A 1 309 ? 17.394 -12.058 -22.791 1.00 93.62 309 ARG A C 1
ATOM 2421 O O . ARG A 1 309 ? 16.351 -12.348 -23.371 1.00 93.62 309 ARG A O 1
ATOM 2428 N N . GLY A 1 310 ? 18.574 -12.555 -23.162 1.00 91.69 310 GLY A N 1
ATOM 2429 C CA . GLY A 1 310 ? 18.724 -13.422 -24.335 1.00 91.69 310 GLY A CA 1
ATOM 2430 C C . GLY A 1 310 ? 18.139 -12.772 -25.608 1.00 91.69 310 GLY A C 1
ATOM 2431 O O . GLY A 1 310 ? 18.610 -11.694 -25.988 1.00 91.69 310 GLY A O 1
ATOM 2432 N N . PRO A 1 311 ? 17.132 -13.385 -26.266 1.00 93.94 311 PRO A N 1
ATOM 2433 C CA . PRO A 1 311 ? 16.481 -12.830 -27.457 1.00 93.94 311 PRO A CA 1
ATOM 2434 C C . PRO A 1 311 ? 15.428 -11.746 -27.166 1.00 93.94 311 PRO A C 1
ATOM 2436 O O . PRO A 1 311 ? 14.924 -11.127 -28.108 1.00 93.94 311 PRO A O 1
ATOM 2439 N N . LEU A 1 312 ? 15.069 -11.529 -25.896 1.00 96.50 312 LEU A N 1
ATOM 2440 C CA . LEU A 1 312 ? 14.080 -10.536 -25.491 1.00 96.50 312 LEU A CA 1
ATOM 2441 C C . LEU A 1 312 ? 14.743 -9.182 -25.239 1.00 96.50 312 LEU A C 1
ATOM 2443 O O . LEU A 1 312 ? 15.639 -9.070 -24.399 1.00 96.50 312 LEU A O 1
ATOM 2447 N N . SER A 1 313 ? 14.244 -8.150 -25.911 1.00 97.75 313 SER A N 1
ATOM 2448 C CA . SER A 1 313 ? 14.571 -6.747 -25.646 1.00 97.75 313 SER A CA 1
ATOM 2449 C C . SER A 1 313 ? 13.340 -6.036 -25.097 1.00 97.75 313 SER A C 1
ATOM 2451 O O . SER A 1 313 ? 12.228 -6.249 -25.586 1.00 97.75 313 SER A O 1
ATOM 2453 N N . MET A 1 314 ? 13.524 -5.194 -24.087 1.00 98.25 314 MET A N 1
ATOM 2454 C CA . MET A 1 314 ? 12.438 -4.474 -23.428 1.00 98.25 314 MET A CA 1
ATOM 2455 C C . MET A 1 314 ? 12.777 -3.001 -23.281 1.00 98.25 314 MET A C 1
ATOM 2457 O O . MET A 1 314 ? 13.853 -2.674 -22.788 1.00 98.25 314 MET A O 1
ATOM 2461 N N . ASP A 1 315 ? 11.818 -2.146 -23.625 1.00 98.31 315 ASP A N 1
ATOM 2462 C CA . ASP A 1 315 ? 11.867 -0.707 -23.382 1.00 98.31 315 ASP A CA 1
ATOM 2463 C C . ASP A 1 315 ? 10.693 -0.321 -22.480 1.00 98.31 315 ASP A C 1
ATOM 2465 O O . ASP A 1 315 ? 9.530 -0.452 -22.876 1.00 98.31 315 ASP A O 1
ATOM 2469 N N . LEU A 1 316 ? 10.979 0.165 -21.273 1.00 98.62 316 LEU A N 1
ATOM 2470 C CA . LEU A 1 316 ? 9.980 0.713 -20.360 1.00 98.62 316 LEU A CA 1
ATOM 2471 C C . LEU A 1 316 ? 10.198 2.218 -20.215 1.00 98.62 316 LEU A C 1
ATOM 2473 O O . LEU A 1 316 ? 11.160 2.643 -19.587 1.00 98.62 316 LEU A O 1
ATOM 2477 N N . THR A 1 317 ? 9.309 3.027 -20.785 1.00 98.69 317 THR A N 1
ATOM 2478 C CA . THR A 1 317 ? 9.384 4.495 -20.713 1.00 98.69 317 THR A CA 1
ATOM 2479 C C . THR A 1 317 ? 8.329 5.034 -19.761 1.00 98.69 317 THR A C 1
ATOM 2481 O O . THR A 1 317 ? 7.159 4.665 -19.868 1.00 98.69 317 THR A O 1
ATOM 2484 N N . GLN A 1 318 ? 8.732 5.934 -18.869 1.00 98.62 318 GLN A N 1
ATOM 2485 C CA . GLN A 1 318 ? 7.858 6.635 -17.933 1.00 98.62 318 GLN A CA 1
ATOM 2486 C C . GLN A 1 318 ? 7.892 8.141 -18.190 1.00 98.62 318 GLN A C 1
ATOM 2488 O O . GLN A 1 318 ? 8.975 8.717 -18.317 1.00 98.62 318 GLN A O 1
ATOM 2493 N N . VAL A 1 319 ? 6.714 8.763 -18.229 1.00 98.69 319 VAL A N 1
ATOM 2494 C CA . VAL A 1 319 ? 6.514 10.212 -18.401 1.00 98.69 319 VAL A CA 1
ATOM 2495 C C . VAL A 1 319 ? 5.377 10.707 -17.505 1.00 98.69 319 VAL A C 1
ATOM 2497 O O . VAL A 1 319 ? 4.580 9.909 -17.004 1.00 98.69 319 VAL A O 1
ATOM 2500 N N . VAL A 1 320 ? 5.299 12.023 -17.320 1.00 98.56 320 VAL A N 1
ATOM 2501 C CA . VAL A 1 320 ? 4.139 12.713 -16.738 1.00 98.56 320 VAL A CA 1
ATOM 2502 C C . VAL A 1 320 ? 3.463 13.518 -17.839 1.00 98.56 320 VAL A C 1
ATOM 2504 O O . VAL A 1 320 ? 4.155 14.114 -18.668 1.00 98.56 320 VAL A O 1
ATOM 2507 N N . ASP A 1 321 ? 2.132 13.518 -17.863 1.00 97.88 321 ASP A N 1
ATOM 2508 C CA . ASP A 1 321 ? 1.389 14.408 -18.753 1.00 97.88 321 ASP A CA 1
ATOM 2509 C C . ASP A 1 321 ? 1.695 15.887 -18.415 1.00 97.88 321 ASP A C 1
ATOM 2511 O O . ASP A 1 321 ? 1.761 16.238 -17.234 1.00 97.88 321 ASP A O 1
ATOM 2515 N N . PRO A 1 322 ? 1.911 16.782 -19.398 1.00 96.31 322 PRO A N 1
ATOM 2516 C CA . PRO A 1 322 ? 2.260 18.177 -19.120 1.00 96.31 322 PRO A CA 1
ATOM 2517 C C . PRO A 1 322 ? 1.216 18.957 -18.306 1.00 96.31 322 PRO A C 1
ATOM 2519 O O . PRO A 1 322 ? 1.573 19.958 -17.678 1.00 96.31 322 PRO A O 1
ATOM 2522 N N . VAL A 1 323 ? -0.048 18.528 -18.319 1.00 96.38 323 VAL A N 1
ATOM 2523 C CA . VAL A 1 323 ? -1.176 19.215 -17.675 1.00 96.38 323 VAL A CA 1
ATOM 2524 C C . VAL A 1 323 ? -1.854 18.309 -16.653 1.00 96.38 323 VAL A C 1
ATOM 2526 O O . VAL A 1 323 ? -2.002 18.695 -15.491 1.00 96.38 323 VAL A O 1
ATOM 2529 N N . ASP A 1 324 ? -2.242 17.106 -17.064 1.00 97.88 324 ASP A N 1
ATOM 2530 C CA . ASP A 1 324 ? -3.048 16.209 -16.246 1.00 97.88 324 ASP A CA 1
ATOM 2531 C C . ASP A 1 324 ? -2.200 15.484 -15.188 1.00 97.88 324 ASP A C 1
ATOM 2533 O O . ASP A 1 324 ? -1.030 15.168 -15.417 1.00 97.88 324 ASP A O 1
ATOM 2537 N N . PRO A 1 325 ? -2.750 15.176 -13.999 1.00 97.50 325 PRO A N 1
ATOM 2538 C CA . PRO A 1 325 ? -2.019 14.507 -12.924 1.00 97.50 325 PRO A CA 1
ATOM 2539 C C . PRO A 1 325 ? -1.878 12.997 -13.184 1.00 97.50 325 PRO A C 1
ATOM 2541 O O . PRO A 1 325 ? -2.354 12.164 -12.411 1.00 97.50 325 PRO A O 1
ATOM 2544 N N . VAL A 1 326 ? -1.254 12.643 -14.308 1.00 97.25 326 VAL A N 1
ATOM 2545 C CA . VAL A 1 326 ? -1.174 11.278 -14.826 1.00 97.25 326 VAL A CA 1
ATOM 2546 C C . VAL A 1 326 ? 0.276 10.902 -15.102 1.00 97.25 326 VAL A C 1
ATOM 2548 O O . VAL A 1 326 ? 0.992 11.567 -15.854 1.00 97.25 326 VAL A O 1
ATOM 2551 N N . LYS A 1 327 ? 0.692 9.771 -14.527 1.00 98.00 327 LYS A N 1
ATOM 2552 C CA . LYS A 1 327 ? 1.903 9.052 -14.926 1.00 98.00 327 LYS A CA 1
ATOM 2553 C C . LYS A 1 327 ? 1.550 8.067 -16.032 1.00 98.00 327 LYS A C 1
ATOM 2555 O O . LYS A 1 327 ? 0.692 7.207 -15.842 1.00 98.00 327 LYS A O 1
ATOM 2560 N N . ILE A 1 328 ? 2.268 8.126 -17.145 1.00 98.12 328 ILE A N 1
ATOM 2561 C CA . ILE A 1 328 ? 2.134 7.157 -18.234 1.00 98.12 328 ILE A CA 1
ATOM 2562 C C . ILE A 1 328 ? 3.376 6.273 -18.234 1.00 98.12 328 ILE A C 1
ATOM 2564 O O . ILE A 1 328 ? 4.502 6.769 -18.267 1.00 98.12 328 ILE A O 1
ATOM 2568 N N . THR A 1 329 ? 3.172 4.955 -18.208 1.00 98.06 329 THR A N 1
ATOM 2569 C CA . THR A 1 329 ? 4.249 3.974 -18.380 1.00 98.06 329 THR A CA 1
ATOM 2570 C C . THR A 1 329 ? 3.963 3.100 -19.590 1.00 98.06 329 THR A C 1
ATOM 2572 O O . THR A 1 329 ? 2.930 2.436 -19.650 1.00 98.06 329 THR A O 1
ATOM 2575 N N . ARG A 1 330 ? 4.888 3.074 -20.550 1.00 98.31 330 ARG A N 1
ATOM 2576 C CA . ARG A 1 330 ? 4.799 2.243 -21.753 1.00 98.31 330 ARG A CA 1
ATOM 2577 C C . ARG A 1 330 ? 5.873 1.167 -21.712 1.00 98.31 330 ARG A C 1
ATOM 2579 O O . ARG A 1 330 ? 7.051 1.495 -21.805 1.00 98.31 330 ARG A O 1
ATOM 2586 N N . LEU A 1 331 ? 5.456 -0.094 -21.634 1.00 98.44 331 LEU A N 1
ATOM 2587 C CA . LEU A 1 331 ? 6.328 -1.259 -21.782 1.00 98.44 331 LEU A CA 1
ATOM 2588 C C . LEU A 1 331 ? 6.210 -1.820 -23.203 1.00 98.44 331 LEU A C 1
ATOM 2590 O O . LEU A 1 331 ? 5.132 -2.237 -23.624 1.00 98.44 331 LEU A O 1
ATOM 2594 N N . ARG A 1 332 ? 7.326 -1.859 -23.927 1.00 98.38 332 ARG A N 1
ATOM 2595 C CA . ARG A 1 332 ? 7.476 -2.567 -25.201 1.00 98.38 332 ARG A CA 1
ATOM 2596 C C . ARG A 1 332 ? 8.366 -3.782 -24.978 1.00 98.38 332 ARG A C 1
ATOM 2598 O O . ARG A 1 332 ? 9.451 -3.643 -24.430 1.00 98.38 332 ARG A O 1
ATOM 2605 N N . ILE A 1 333 ? 7.920 -4.950 -25.432 1.00 98.06 333 ILE A N 1
ATOM 2606 C CA . ILE A 1 333 ? 8.701 -6.193 -25.419 1.00 98.06 333 ILE A CA 1
ATOM 2607 C C . ILE A 1 333 ? 8.856 -6.656 -26.864 1.00 98.06 333 ILE A C 1
ATOM 2609 O O . ILE A 1 333 ? 7.870 -6.736 -27.598 1.00 98.06 333 ILE A O 1
ATOM 2613 N N . GLN A 1 334 ? 10.082 -6.955 -27.276 1.00 98.00 334 GLN A N 1
ATOM 2614 C CA . GLN A 1 334 ? 10.396 -7.506 -28.586 1.00 98.00 334 GLN A CA 1
ATOM 2615 C C . GLN A 1 334 ? 11.104 -8.846 -28.419 1.00 98.00 334 GLN A C 1
ATOM 2617 O O . GLN A 1 334 ? 12.108 -8.934 -27.718 1.00 98.00 334 GLN A O 1
ATOM 2622 N N . ASN A 1 335 ? 10.594 -9.873 -29.096 1.00 97.06 335 ASN A N 1
ATOM 2623 C CA . ASN A 1 335 ? 11.235 -11.176 -29.197 1.00 97.06 335 ASN A CA 1
ATOM 2624 C C . ASN A 1 335 ? 11.909 -11.304 -30.565 1.00 97.06 335 ASN A C 1
ATOM 2626 O O . ASN A 1 335 ? 11.224 -11.345 -31.585 1.00 97.06 335 ASN A O 1
ATOM 2630 N N . ALA A 1 336 ? 13.241 -11.339 -30.581 1.00 96.56 336 ALA A N 1
ATOM 2631 C CA . ALA A 1 336 ? 14.035 -11.604 -31.784 1.00 96.56 336 ALA A CA 1
ATOM 2632 C C . ALA A 1 336 ? 14.442 -13.086 -31.906 1.00 96.56 336 ALA A C 1
ATOM 2634 O O . ALA A 1 336 ? 15.252 -13.445 -32.759 1.00 96.56 336 ALA A O 1
ATOM 2635 N N . GLY A 1 337 ? 13.934 -13.935 -31.013 1.00 94.12 337 GLY A N 1
ATOM 2636 C CA . GLY A 1 337 ? 14.221 -15.357 -30.962 1.00 94.12 337 GLY A CA 1
ATOM 2637 C C . GLY A 1 337 ? 13.395 -16.153 -31.972 1.00 94.12 337 GLY A C 1
ATOM 2638 O O . GLY A 1 337 ? 12.372 -15.678 -32.467 1.00 94.12 337 GLY A O 1
ATOM 2639 N N . PRO A 1 338 ? 13.817 -17.391 -32.267 1.00 93.81 338 PRO A N 1
ATOM 2640 C CA . PRO A 1 338 ? 13.139 -18.242 -33.240 1.00 93.81 338 PRO A CA 1
ATOM 2641 C C . PRO A 1 338 ? 11.832 -18.857 -32.711 1.00 93.81 338 PRO A C 1
ATOM 2643 O O . PRO A 1 338 ? 11.035 -19.353 -33.502 1.00 93.81 338 PRO A O 1
ATOM 2646 N N . ALA A 1 339 ? 11.611 -18.855 -31.391 1.00 92.88 339 ALA A N 1
ATOM 2647 C CA . ALA A 1 339 ? 10.463 -19.485 -30.743 1.00 92.88 339 ALA A CA 1
ATOM 2648 C C . ALA A 1 339 ? 9.516 -18.444 -30.117 1.00 92.88 339 ALA A C 1
ATOM 2650 O O . ALA A 1 339 ? 9.985 -17.415 -29.620 1.00 92.88 339 ALA A O 1
ATOM 2651 N N . PRO A 1 340 ? 8.192 -18.695 -30.107 1.00 93.69 340 PRO A N 1
ATOM 2652 C CA . PRO A 1 340 ? 7.240 -17.843 -29.405 1.00 93.69 340 PRO A CA 1
ATOM 2653 C C . PRO A 1 340 ? 7.433 -17.929 -27.885 1.00 93.69 340 PRO A C 1
ATOM 2655 O O . PRO A 1 340 ? 7.617 -19.010 -27.332 1.00 93.69 340 PRO A O 1
ATOM 2658 N N . GLU A 1 341 ? 7.316 -16.786 -27.210 1.00 94.00 341 GLU A N 1
ATOM 2659 C CA . GLU A 1 341 ? 7.477 -16.654 -25.758 1.00 94.00 341 GLU A CA 1
ATOM 2660 C C . GLU A 1 341 ? 6.112 -16.437 -25.092 1.00 94.00 341 GLU A C 1
ATOM 2662 O O . GLU A 1 341 ? 5.315 -15.607 -25.541 1.00 94.00 341 GLU A O 1
ATOM 2667 N N . ARG A 1 342 ? 5.822 -17.175 -24.012 1.00 95.88 342 ARG A N 1
ATOM 2668 C CA . ARG A 1 342 ? 4.560 -17.053 -23.257 1.00 95.88 342 ARG A CA 1
ATOM 2669 C C . ARG A 1 342 ? 4.804 -16.294 -21.962 1.00 95.88 342 ARG A C 1
ATOM 2671 O O . ARG A 1 342 ? 5.133 -16.872 -20.929 1.00 95.88 342 ARG A O 1
ATOM 2678 N N . LEU A 1 343 ? 4.613 -14.983 -22.029 1.00 96.44 343 LEU A N 1
ATOM 2679 C CA . LEU A 1 343 ? 4.869 -14.074 -20.918 1.00 96.44 343 LEU A CA 1
ATOM 2680 C C . LEU A 1 343 ? 3.562 -13.621 -20.265 1.00 96.44 343 LEU A C 1
ATOM 2682 O O . LEU A 1 343 ? 2.546 -13.428 -20.935 1.00 96.44 343 LEU A O 1
ATOM 2686 N N . ARG A 1 344 ? 3.589 -13.411 -18.949 1.00 97.69 344 ARG A N 1
ATOM 2687 C CA . ARG A 1 344 ? 2.528 -12.723 -18.208 1.00 97.69 344 ARG A CA 1
ATOM 2688 C C . ARG A 1 344 ? 3.112 -11.504 -17.510 1.00 97.69 344 ARG A C 1
ATOM 2690 O O . ARG A 1 344 ? 4.098 -11.625 -16.792 1.00 97.69 344 ARG A O 1
ATOM 2697 N N . VAL A 1 345 ? 2.505 -10.344 -17.728 1.00 97.06 345 VAL A N 1
ATOM 2698 C CA . VAL A 1 345 ? 2.964 -9.076 -17.152 1.00 97.06 345 VAL A CA 1
ATOM 2699 C C . VAL A 1 345 ? 2.087 -8.720 -15.960 1.00 97.06 345 VAL A C 1
ATOM 2701 O O . VAL A 1 345 ? 0.863 -8.778 -16.052 1.00 97.06 345 VAL A O 1
ATOM 2704 N N . TYR A 1 346 ? 2.718 -8.328 -14.860 1.00 96.75 346 TYR A N 1
ATOM 2705 C CA . TYR A 1 346 ? 2.059 -7.835 -13.661 1.00 96.75 346 TYR A CA 1
ATOM 2706 C C . TYR A 1 346 ? 2.570 -6.432 -13.349 1.00 96.75 346 TYR A C 1
ATOM 2708 O O . TYR A 1 346 ? 3.768 -6.233 -13.149 1.00 96.75 346 TYR A O 1
ATOM 2716 N N . ALA A 1 347 ? 1.659 -5.465 -13.291 1.00 95.00 347 ALA A N 1
ATOM 2717 C CA . ALA A 1 347 ? 1.941 -4.152 -12.731 1.00 95.00 347 ALA A CA 1
ATOM 2718 C C . ALA A 1 347 ? 1.642 -4.181 -11.227 1.00 95.00 347 ALA A C 1
ATOM 2720 O O . ALA A 1 347 ? 0.622 -4.724 -10.802 1.00 95.00 347 ALA A O 1
ATOM 2721 N N . TYR A 1 348 ? 2.536 -3.609 -10.431 1.00 94.56 348 TYR A N 1
ATOM 2722 C CA . TYR A 1 348 ? 2.430 -3.543 -8.980 1.00 94.56 348 TYR A CA 1
ATOM 2723 C C . TYR A 1 348 ? 2.482 -2.090 -8.523 1.00 94.56 348 TYR A C 1
ATOM 2725 O O . TYR A 1 348 ? 3.337 -1.329 -8.978 1.00 94.56 348 TYR A O 1
ATOM 2733 N N . ALA A 1 349 ? 1.602 -1.738 -7.591 1.00 94.81 349 ALA A N 1
ATOM 2734 C CA . ALA A 1 349 ? 1.627 -0.474 -6.874 1.00 94.81 349 ALA A CA 1
ATOM 2735 C C . ALA A 1 349 ? 1.287 -0.729 -5.403 1.00 94.81 349 ALA A C 1
ATOM 2737 O O . ALA A 1 349 ? 0.245 -1.300 -5.074 1.00 94.81 349 ALA A O 1
ATOM 2738 N N . GLU A 1 350 ? 2.174 -0.305 -4.514 1.00 94.81 350 GLU A N 1
ATOM 2739 C CA . GLU A 1 350 ? 1.939 -0.284 -3.081 1.00 94.81 350 GLU A CA 1
ATOM 2740 C C . GLU A 1 350 ? 1.230 1.023 -2.723 1.00 94.81 350 GLU A C 1
ATOM 2742 O O . GLU A 1 350 ? 1.865 2.061 -2.580 1.00 94.81 350 GLU A O 1
ATOM 2747 N N . TRP A 1 351 ? -0.095 0.998 -2.594 1.00 95.62 351 TRP A N 1
ATOM 2748 C CA . TRP A 1 351 ? -0.848 2.222 -2.320 1.00 95.62 351 TRP A CA 1
ATOM 2749 C C . TRP A 1 351 ? -0.519 2.821 -0.947 1.00 95.62 351 TRP A C 1
ATOM 2751 O O . TRP A 1 351 ? -0.456 2.108 0.063 1.00 95.62 351 TRP A O 1
ATOM 2761 N N . VAL A 1 352 ? -0.349 4.146 -0.926 1.00 95.62 352 VAL A N 1
ATOM 2762 C CA . VAL A 1 352 ? -0.231 4.965 0.289 1.00 95.62 352 VAL A CA 1
ATOM 2763 C C . VAL A 1 352 ? -1.458 5.849 0.466 1.00 95.62 352 VAL A C 1
ATOM 2765 O O . VAL A 1 352 ? -2.073 5.798 1.523 1.00 95.62 352 VAL A O 1
ATOM 2768 N N . LEU A 1 353 ? -1.828 6.632 -0.552 1.00 94.62 353 LEU A N 1
ATOM 2769 C CA . LEU A 1 353 ? -2.986 7.539 -0.535 1.00 94.62 353 LEU A CA 1
ATOM 2770 C C . LEU A 1 353 ? -3.008 8.462 0.699 1.00 94.62 353 LEU A C 1
ATOM 2772 O O . LEU A 1 353 ? -4.023 8.609 1.379 1.00 94.62 353 LEU A O 1
ATOM 2776 N N . GLY A 1 354 ? -1.855 9.052 1.019 1.00 93.31 354 GLY A N 1
ATOM 2777 C CA . 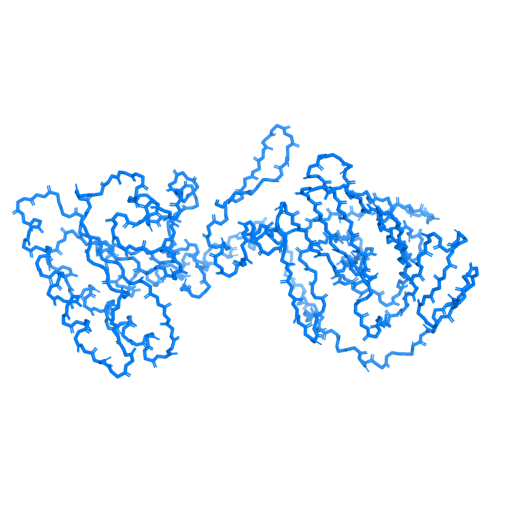GLY A 1 354 ? -1.662 9.895 2.199 1.00 93.31 354 GLY A CA 1
ATOM 2778 C C . GLY A 1 354 ? -0.184 10.113 2.516 1.00 93.31 354 GLY A C 1
ATOM 2779 O O . GLY A 1 354 ? 0.672 9.942 1.651 1.00 93.31 354 GLY A O 1
ATOM 2780 N N . GLY A 1 355 ? 0.128 10.491 3.759 1.00 90.25 355 GLY A N 1
ATOM 2781 C CA . GLY A 1 355 ? 1.506 10.815 4.148 1.00 90.25 355 GLY A CA 1
ATOM 2782 C C . GLY A 1 355 ? 2.369 9.599 4.498 1.00 90.25 355 GLY A C 1
ATOM 2783 O O . GLY A 1 355 ? 3.570 9.600 4.257 1.00 90.25 355 GLY A O 1
ATOM 2784 N N . HIS A 1 356 ? 1.771 8.545 5.066 1.00 88.75 356 HIS A N 1
ATOM 2785 C CA . HIS A 1 356 ? 2.500 7.347 5.487 1.00 88.75 356 HIS A CA 1
ATOM 2786 C C . HIS A 1 356 ? 1.645 6.090 5.396 1.00 88.75 356 HIS A C 1
ATOM 2788 O O . HIS A 1 356 ? 0.579 5.999 6.008 1.00 88.75 356 HIS A O 1
ATOM 2794 N N . ARG A 1 357 ? 2.186 5.063 4.736 1.00 88.94 357 ARG A N 1
ATOM 2795 C CA . ARG A 1 357 ? 1.479 3.799 4.523 1.00 88.94 357 ARG A CA 1
ATOM 2796 C C . ARG A 1 357 ? 1.097 3.081 5.812 1.00 88.94 357 ARG A C 1
ATOM 2798 O O . ARG A 1 357 ? 0.031 2.486 5.891 1.00 88.94 357 ARG A O 1
ATOM 2805 N N . SER A 1 358 ? 1.940 3.139 6.840 1.00 85.06 358 SER A N 1
ATOM 2806 C CA . SER A 1 358 ? 1.660 2.496 8.133 1.00 85.06 358 SER A CA 1
ATOM 2807 C C . SER A 1 358 ? 0.390 3.025 8.812 1.00 85.06 358 SER A C 1
ATOM 2809 O O . SER A 1 358 ? -0.213 2.317 9.627 1.00 85.06 358 SER A O 1
ATOM 2811 N N . ARG A 1 359 ? -0.027 4.251 8.464 1.00 85.12 359 ARG A N 1
ATOM 2812 C CA . ARG A 1 359 ? -1.264 4.875 8.940 1.00 85.12 359 ARG A CA 1
ATOM 2813 C C . ARG A 1 359 ? -2.448 4.541 8.036 1.00 85.12 359 ARG A C 1
ATOM 2815 O O . ARG A 1 359 ? -3.491 4.160 8.548 1.00 85.12 359 ARG A O 1
ATOM 2822 N N . THR A 1 360 ? -2.266 4.616 6.720 1.00 90.25 360 THR A N 1
ATOM 2823 C CA . THR A 1 360 ? -3.360 4.517 5.740 1.00 90.25 360 THR A CA 1
ATOM 2824 C C . THR A 1 360 ? -3.668 3.099 5.266 1.00 90.25 360 THR A C 1
ATOM 2826 O O . THR A 1 360 ? -4.787 2.827 4.861 1.00 90.25 360 THR A O 1
ATOM 2829 N N . ALA A 1 361 ? -2.733 2.145 5.337 1.00 89.38 361 ALA A N 1
ATOM 2830 C CA . ALA A 1 361 ? -2.922 0.804 4.763 1.00 89.38 361 ALA A CA 1
ATOM 2831 C C . ALA A 1 361 ? -4.172 0.074 5.278 1.00 89.38 361 ALA A C 1
ATOM 2833 O O . ALA A 1 361 ? -4.753 -0.739 4.569 1.00 89.38 361 ALA A O 1
ATOM 2834 N N . ALA A 1 362 ? -4.581 0.362 6.515 1.00 86.94 362 ALA A N 1
ATOM 2835 C CA . ALA A 1 362 ? -5.760 -0.221 7.139 1.00 86.94 362 ALA A CA 1
ATOM 2836 C C . ALA A 1 362 ? -7.086 0.341 6.593 1.00 86.94 362 ALA A C 1
ATOM 2838 O O . ALA A 1 362 ? -8.127 -0.268 6.836 1.00 86.94 362 ALA A O 1
ATOM 2839 N N . THR A 1 363 ? -7.060 1.484 5.918 1.00 89.62 363 THR A N 1
ATOM 2840 C CA . THR A 1 363 ? -8.231 2.223 5.427 1.00 89.62 363 THR A CA 1
ATOM 2841 C C . THR A 1 363 ? -8.246 2.345 3.904 1.00 89.62 363 THR A C 1
ATOM 2843 O O . THR A 1 363 ? -9.205 2.851 3.345 1.00 89.62 363 THR A O 1
ATOM 2846 N N . ILE A 1 364 ? -7.241 1.807 3.207 1.00 92.75 364 ILE A N 1
ATOM 2847 C CA . ILE A 1 364 ? -7.266 1.732 1.746 1.00 92.75 364 ILE A CA 1
ATOM 2848 C C . ILE A 1 364 ? -8.264 0.659 1.300 1.00 92.75 364 ILE A C 1
ATOM 2850 O O . ILE A 1 364 ? -8.101 -0.524 1.606 1.00 92.75 364 ILE A O 1
ATOM 2854 N N . VAL A 1 365 ? -9.260 1.072 0.521 1.00 92.81 365 VAL A N 1
ATOM 2855 C CA . VAL A 1 365 ? -10.281 0.202 -0.066 1.00 92.81 365 VAL A CA 1
ATOM 2856 C C . VAL A 1 365 ? -10.019 0.070 -1.570 1.00 92.81 365 VAL A C 1
ATOM 2858 O O . VAL A 1 365 ? -10.255 1.026 -2.318 1.00 92.81 365 VAL A O 1
ATOM 2861 N N . PRO A 1 366 ? -9.513 -1.084 -2.041 1.00 93.12 366 PRO A N 1
ATOM 2862 C CA . PRO A 1 366 ? -9.362 -1.344 -3.463 1.00 93.12 366 PRO A CA 1
ATOM 2863 C C . PRO A 1 366 ? -10.709 -1.714 -4.091 1.00 93.12 366 PRO A C 1
ATOM 2865 O O . PRO A 1 366 ? -11.512 -2.434 -3.500 1.00 93.12 366 PRO A O 1
ATOM 2868 N N . THR A 1 367 ? -10.936 -1.272 -5.321 1.00 93.38 367 THR A N 1
ATOM 2869 C CA . THR A 1 367 ? -12.086 -1.672 -6.138 1.00 93.38 367 THR A CA 1
ATOM 2870 C C . THR A 1 367 ? -11.640 -1.936 -7.572 1.00 93.38 367 THR A C 1
ATOM 2872 O O . THR A 1 367 ? -10.561 -1.517 -7.997 1.00 93.38 367 THR A O 1
ATOM 2875 N N . ARG A 1 368 ? -12.452 -2.674 -8.327 1.00 94.38 368 ARG A N 1
ATOM 2876 C CA . ARG A 1 368 ? -12.230 -2.904 -9.752 1.00 94.38 368 ARG A CA 1
ATOM 2877 C C . ARG A 1 368 ? -13.441 -2.405 -10.512 1.00 94.38 368 ARG A C 1
ATOM 2879 O O . ARG A 1 368 ? -14.551 -2.864 -10.256 1.00 94.38 368 ARG A O 1
ATOM 2886 N N . ASP A 1 369 ? -13.217 -1.498 -11.450 1.00 94.75 369 ASP A N 1
ATOM 2887 C CA . ASP A 1 369 ? -14.267 -1.076 -12.361 1.00 94.75 369 ASP A CA 1
ATOM 2888 C C . ASP A 1 369 ? -14.577 -2.207 -13.350 1.00 94.75 369 ASP A C 1
ATOM 2890 O O . ASP A 1 369 ? -13.693 -2.704 -14.052 1.00 94.75 369 ASP A O 1
ATOM 2894 N N . ALA A 1 370 ? -15.838 -2.632 -13.394 1.00 94.94 370 ALA A N 1
ATOM 2895 C CA . ALA A 1 370 ? -16.260 -3.759 -14.219 1.00 94.94 370 ALA A CA 1
ATOM 2896 C C . ALA A 1 370 ? -16.260 -3.423 -15.719 1.00 94.94 370 ALA A C 1
ATOM 2898 O O . ALA A 1 370 ? -16.040 -4.317 -16.534 1.00 94.94 370 ALA A O 1
ATOM 2899 N N . ALA A 1 371 ? -16.488 -2.156 -16.083 1.00 96.12 371 ALA A N 1
ATOM 2900 C CA . ALA A 1 371 ? -16.598 -1.736 -17.478 1.00 96.12 371 ALA A CA 1
ATOM 2901 C C . ALA A 1 371 ? -15.228 -1.613 -18.159 1.00 96.12 371 ALA A C 1
ATOM 2903 O O . ALA A 1 371 ? -15.030 -2.125 -19.259 1.00 96.12 371 ALA A O 1
ATOM 2904 N N . THR A 1 372 ? -14.273 -0.951 -17.504 1.00 95.88 372 THR A N 1
ATOM 2905 C CA . THR A 1 372 ? -12.929 -0.703 -18.054 1.00 95.88 372 THR A CA 1
ATOM 2906 C C . THR A 1 372 ? -11.891 -1.723 -17.590 1.00 95.88 372 THR A C 1
ATOM 2908 O O . THR A 1 372 ? -10.818 -1.832 -18.181 1.00 95.88 372 THR A O 1
ATOM 2911 N N . GLY A 1 373 ? -12.178 -2.466 -16.518 1.00 93.25 373 GLY A N 1
ATOM 2912 C CA . GLY A 1 373 ? -11.211 -3.330 -15.849 1.00 93.25 373 GLY A CA 1
ATOM 2913 C C . GLY A 1 373 ? -10.188 -2.574 -14.998 1.00 93.25 373 GLY A C 1
ATOM 2914 O O . GLY A 1 373 ? -9.279 -3.220 -14.471 1.00 93.25 373 GLY A O 1
ATOM 2915 N N . ALA A 1 374 ? -10.315 -1.248 -14.859 1.00 94.38 374 ALA A N 1
ATOM 2916 C CA . ALA A 1 374 ? -9.405 -0.426 -14.074 1.00 94.38 374 ALA A CA 1
ATOM 2917 C C . ALA A 1 374 ? -9.404 -0.837 -12.597 1.00 94.38 374 ALA A C 1
ATOM 2919 O O . ALA A 1 374 ? -10.447 -1.104 -12.001 1.00 94.38 374 ALA A O 1
ATOM 2920 N N . MET A 1 375 ? -8.214 -0.856 -12.002 1.00 94.94 375 MET A N 1
ATOM 2921 C CA . MET A 1 375 ? -8.039 -1.040 -10.565 1.00 94.94 375 MET A CA 1
ATOM 2922 C C . MET A 1 375 ? -8.000 0.336 -9.907 1.00 94.94 375 MET A C 1
ATOM 2924 O O . MET A 1 375 ? -7.165 1.168 -10.260 1.00 94.94 375 MET A O 1
ATOM 2928 N N . LEU A 1 376 ? -8.897 0.565 -8.958 1.00 94.81 376 LEU A N 1
ATOM 2929 C CA . LEU A 1 376 ? -9.036 1.816 -8.227 1.00 94.81 376 LEU A CA 1
ATOM 2930 C C . LEU A 1 376 ? -8.721 1.579 -6.749 1.00 94.81 376 LEU A C 1
ATOM 2932 O O . LEU A 1 376 ? -8.867 0.469 -6.235 1.00 94.81 376 LEU A O 1
ATOM 2936 N N . ALA A 1 377 ? -8.302 2.629 -6.055 1.00 94.00 377 ALA A N 1
ATOM 2937 C CA . ALA A 1 377 ? -8.095 2.605 -4.616 1.00 94.00 377 ALA A CA 1
ATOM 2938 C C . ALA A 1 377 ? -8.492 3.958 -4.023 1.00 94.00 377 ALA A C 1
ATOM 2940 O O . ALA A 1 377 ? -8.194 5.004 -4.599 1.00 94.00 377 ALA A O 1
ATOM 2941 N N . GLN A 1 378 ? -9.156 3.923 -2.872 1.00 92.31 378 GLN A N 1
ATOM 2942 C CA . GLN A 1 378 ? -9.539 5.105 -2.101 1.00 92.31 378 GLN A CA 1
ATOM 2943 C C . GLN A 1 378 ? -9.140 4.925 -0.637 1.00 92.31 378 GLN A C 1
ATOM 2945 O O . GLN A 1 378 ? -8.971 3.790 -0.191 1.00 92.31 378 GLN A O 1
ATOM 2950 N N . ASN A 1 379 ? -8.975 6.030 0.083 1.00 88.56 379 ASN A N 1
ATOM 2951 C CA . ASN A 1 379 ? -8.632 6.072 1.504 1.00 88.56 379 ASN A CA 1
ATOM 2952 C C . ASN A 1 379 ? -9.547 7.054 2.230 1.00 88.56 379 ASN A C 1
ATOM 2954 O O . ASN A 1 379 ? -9.755 8.154 1.664 1.00 88.56 379 ASN A O 1
#

Secondary structure (DSSP, 8-state):
--SS--GGGS--HHHHHHH---GGGGGGGT--S-SPEEEEEE--GGGHHHHHHHHHHHHHHHHTT---EEEEEE---STTHHHHHHHHHHHHHHHHHS-GGG----SEEEEEGGGS-HHHHHHHHHH-SEEEEGGG--HHHHHHHHHHHHHHHHHHHHHHTT--S-PPPP-------TT--S---PPP-TT-BS--SSEEEETTTTEEEEEEETT---SS--EEEEE-SSEEEEEETT--EEEEES-TTT-BSS-----SS----SEEEEEEETTT--EE-SSTTTS--TTSEEEEEEETTEEEEEEEETTEEEEEEEEE-SSSS-EEEEEEEEE-SSS---EEEEEEE----BS-HHHHTTT-EEEE-TTT--EEEE-